Protein AF-0000000067190093 (afdb_homodimer)

Solvent-accessible surface area (backbone atoms only — not comparable to full-atom values): 26819 Å² total; per-residue (Å²): 120,71,72,62,55,58,54,50,50,58,57,49,58,62,59,60,66,61,71,67,77,84,68,79,70,71,74,59,65,67,61,61,67,69,48,49,92,67,60,73,36,57,56,54,53,49,50,44,53,52,30,37,48,54,22,49,55,50,50,50,52,51,52,51,51,52,50,52,51,52,50,50,50,46,52,51,43,52,51,49,50,52,50,51,26,52,39,39,50,52,50,50,52,49,50,52,52,43,50,50,53,48,51,53,49,25,60,72,71,71,41,76,76,36,67,61,52,49,50,47,53,52,47,54,52,51,51,48,52,48,49,15,49,49,51,8,52,46,28,38,52,53,41,50,53,52,49,45,48,43,66,68,52,47,48,54,51,52,50,53,52,49,52,55,29,55,49,36,50,43,44,60,46,47,49,41,29,75,31,46,53,53,83,38,38,68,59,50,52,49,49,48,53,53,48,48,59,55,46,55,56,48,48,56,49,48,52,52,50,50,54,50,51,52,51,51,50,50,49,52,52,50,50,51,48,53,52,45,49,53,52,50,50,49,50,44,52,50,49,55,52,51,47,52,53,49,45,59,54,43,70,66,56,127,119,73,70,62,56,60,54,52,52,59,56,51,59,65,62,58,67,62,70,68,75,82,69,78,70,69,74,59,65,69,62,61,66,69,48,49,91,66,60,74,36,56,54,54,52,50,50,43,52,51,31,36,49,55,22,48,55,50,50,50,52,52,51,52,52,53,50,50,52,51,50,50,51,44,52,50,43,52,52,49,51,52,51,51,25,52,39,38,51,51,50,49,52,50,51,51,52,43,50,50,53,48,50,53,49,24,61,71,71,71,40,77,77,35,67,61,52,49,52,46,54,52,46,52,53,50,51,50,52,48,49,16,50,50,50,8,50,45,28,37,50,51,41,51,53,51,49,46,48,44,64,68,52,46,48,53,51,52,49,53,54,48,53,55,29,56,48,36,49,42,42,60,46,46,49,43,28,76,30,45,53,52,84,39,38,69,59,50,52,49,50,50,54,52,49,48,58,54,46,56,57,48,48,56,50,50,51,51,50,51,53,51,50,53,51,52,48,49,50,51,51,50,50,50,49,52,52,45,50,54,51,50,51,48,50,43,52,50,49,56,51,51,48,52,53,49,44,58,55,42,70,66,54,131

Organism: Anopheles gambiae (NCBI:txid7165)

Sequence (508 aa):
MWQKIALLTVLAFFACQQLVWSKTVAVPEVVKKVLPRAADSELLIEFDRLFNQLHYDVDYKLRVLRMNQSLAIKNLNAQFISRFGIVITQIQEEKLRVKDAILQHALEIGNTQNPCIVEKNDEALRQATQSAADISLAAELAYADMSTASRVFFYPQVQAFQNSSTALQSTVVEKLSRSNAVTDLDITLAELAYYYEGEENKIERVLTGIEQELANFQEVVNNVRRDVWAMSDTIARNFVFNMGLLLEDALQCSMWQKIALLTVLAFFACQQLVWSKTVAVPEVVKKVLPRAADSELLIEFDRLFNQLHYDVDYKLRVLRMNQSLAIKNLNAQFISRFGIVITQIQEEKLRVKDAILQHALEIGNTQNPCIVEKNDEALRQATQSAADISLAAELAYADMSTASRVFFYPQVQAFQNSSTALQSTVVEKLSRSNAVTDLDITLAELAYYYEGEENKIERVLTGIEQELANFQEVVNNVRRDVWAMSDTIARNFVFNMGLLLEDALQCS

Radius of gyration: 35.18 Å; Cα contacts (8 Å, |Δi|>4): 461; chains: 2; bounding box: 50×124×70 Å

Structure (mmCIF, N/CA/C/O backbone):
data_AF-0000000067190093-model_v1
#
loop_
_entity.id
_entity.type
_entity.pdbx_description
1 polymer AGAP013090-PA
#
loop_
_atom_site.group_PDB
_atom_site.id
_atom_site.type_symbol
_atom_site.label_atom_id
_atom_site.label_alt_id
_atom_site.label_comp_id
_atom_site.label_asym_id
_atom_site.label_entity_id
_atom_site.label_seq_id
_atom_site.pdbx_PDB_ins_code
_atom_site.Cartn_x
_atom_site.Cartn_y
_atom_site.Cartn_z
_atom_site.occupancy
_atom_site.B_iso_or_equiv
_atom_site.auth_seq_id
_atom_site.auth_comp_id
_atom_site.auth_asym_id
_atom_site.auth_atom_id
_atom_site.pdbx_PDB_model_num
ATOM 1 N N . MET A 1 1 ? 10.75 22.688 -15.406 1 26.56 1 MET A N 1
ATOM 2 C CA . MET A 1 1 ? 11.211 22.094 -16.656 1 26.56 1 MET A CA 1
ATOM 3 C C . MET A 1 1 ? 12.102 20.891 -16.406 1 26.56 1 MET A C 1
ATOM 5 O O . MET A 1 1 ? 12.07 19.922 -17.156 1 26.56 1 MET A O 1
ATOM 9 N N . TRP A 1 2 ? 12.984 21 -15.352 1 31.44 2 TRP A N 1
ATOM 10 C CA . TRP A 1 2 ? 13.992 19.984 -15.07 1 31.44 2 TRP A CA 1
ATOM 11 C C . TRP A 1 2 ? 13.352 18.734 -14.484 1 31.44 2 TRP A C 1
ATOM 13 O O . TRP A 1 2 ? 13.953 17.656 -14.484 1 31.44 2 TRP A O 1
ATOM 23 N N . GLN A 1 3 ? 12.156 18.844 -13.836 1 34.31 3 GLN A N 1
ATOM 24 C CA . GLN A 1 3 ? 11.508 17.75 -13.133 1 34.31 3 GLN A CA 1
ATOM 25 C C . GLN A 1 3 ? 10.867 16.766 -14.117 1 34.31 3 GLN A C 1
ATOM 27 O O . GLN A 1 3 ? 10.539 15.641 -13.75 1 34.31 3 GLN A O 1
ATOM 32 N N . LYS A 1 4 ? 10.406 17.234 -15.32 1 32.81 4 LYS A N 1
ATOM 33 C CA . LYS A 1 4 ? 9.82 16.406 -16.375 1 32.81 4 LYS A CA 1
ATOM 34 C C . LYS A 1 4 ? 10.875 15.5 -17.016 1 32.81 4 LYS A C 1
ATOM 36 O O . LYS A 1 4 ? 10.586 14.367 -17.406 1 32.81 4 LYS A O 1
ATOM 41 N N . ILE A 1 5 ? 12.148 15.992 -17.125 1 33.59 5 ILE A N 1
ATOM 42 C CA . ILE A 1 5 ? 13.203 15.25 -17.828 1 33.59 5 ILE A CA 1
ATOM 43 C C . ILE A 1 5 ? 13.617 14.047 -16.984 1 33.59 5 ILE A C 1
ATOM 45 O O . ILE A 1 5 ? 13.914 12.977 -17.531 1 33.59 5 ILE A O 1
ATOM 49 N N . ALA A 1 6 ? 13.648 14.25 -15.617 1 30.86 6 ALA A N 1
ATOM 50 C CA . ALA A 1 6 ? 14.133 13.141 -14.797 1 30.86 6 ALA A CA 1
ATOM 51 C C . ALA A 1 6 ? 13.117 12 -14.766 1 30.86 6 ALA A C 1
ATOM 53 O O . ALA A 1 6 ? 13.492 10.828 -14.719 1 30.86 6 ALA A O 1
ATOM 54 N N . LEU A 1 7 ? 11.859 12.391 -14.945 1 34.81 7 LEU A N 1
ATOM 55 C CA . LEU A 1 7 ? 10.82 11.367 -14.914 1 34.81 7 LEU A CA 1
ATOM 56 C C . LEU A 1 7 ? 10.852 10.531 -16.188 1 34.81 7 LEU A C 1
ATOM 58 O O . LEU A 1 7 ? 10.703 9.305 -16.141 1 34.81 7 LEU A O 1
ATOM 62 N N . LEU A 1 8 ? 11.133 11.164 -17.328 1 33.19 8 LEU A N 1
ATOM 63 C CA . LEU A 1 8 ? 11.172 10.43 -18.578 1 33.19 8 LEU A CA 1
ATOM 64 C C . LEU A 1 8 ? 12.367 9.484 -18.625 1 33.19 8 LEU A C 1
ATOM 66 O O . LEU A 1 8 ? 12.281 8.398 -19.203 1 33.19 8 LEU A O 1
ATOM 70 N N . THR A 1 9 ? 13.422 9.82 -17.984 1 32.34 9 THR A N 1
ATOM 71 C CA . THR A 1 9 ? 14.578 8.945 -18.062 1 32.34 9 THR A CA 1
ATOM 72 C C . THR A 1 9 ? 14.336 7.652 -17.297 1 32.34 9 THR A C 1
ATOM 74 O O . THR A 1 9 ? 14.742 6.574 -17.734 1 32.34 9 THR A O 1
ATOM 77 N N . VAL A 1 10 ? 13.609 7.781 -16.203 1 32.84 10 VAL A N 1
ATOM 78 C CA . VAL A 1 10 ? 13.477 6.57 -15.406 1 32.84 10 VAL A CA 1
ATOM 79 C C . VAL A 1 10 ? 12.477 5.621 -16.062 1 32.84 10 VAL A C 1
ATOM 81 O O . VAL A 1 10 ? 12.695 4.41 -16.109 1 32.84 10 VAL A O 1
ATOM 84 N N . LEU A 1 11 ? 11.508 6.133 -16.734 1 32.78 11 LEU A N 1
ATOM 85 C CA . LEU A 1 11 ? 10.578 5.246 -17.422 1 32.78 11 LEU A CA 1
ATOM 86 C C . LEU A 1 11 ? 11.227 4.617 -18.656 1 32.78 11 LEU A C 1
ATOM 88 O O . LEU A 1 11 ? 11.016 3.438 -18.938 1 32.78 11 LEU A O 1
ATOM 92 N N . ALA A 1 12 ? 12.008 5.395 -19.391 1 32.06 12 ALA A N 1
ATOM 93 C CA . ALA A 1 12 ? 12.664 4.879 -20.594 1 32.06 12 ALA A CA 1
ATOM 94 C C . ALA A 1 12 ? 13.664 3.785 -20.234 1 32.06 12 ALA A C 1
ATOM 96 O O . ALA A 1 12 ? 13.805 2.807 -20.969 1 32.06 12 ALA A O 1
ATOM 97 N N . PHE A 1 13 ? 14.367 3.934 -19.172 1 31.52 13 PHE A N 1
ATOM 98 C CA . PHE A 1 13 ? 15.344 2.896 -18.859 1 31.52 13 PHE A CA 1
ATOM 99 C C . PHE A 1 13 ? 14.648 1.567 -18.578 1 31.52 13 PHE A C 1
ATOM 101 O O . PHE A 1 13 ? 15.195 0.503 -18.875 1 31.52 13 PHE A O 1
ATOM 108 N N . PHE A 1 14 ? 13.414 1.643 -18.125 1 28.34 14 PHE A N 1
ATOM 109 C CA . PHE A 1 14 ? 12.797 0.353 -17.844 1 28.34 14 PHE A CA 1
ATOM 110 C C . PHE A 1 14 ? 12.297 -0.301 -19.125 1 28.34 14 PHE A C 1
ATOM 112 O O . PHE A 1 14 ? 12.32 -1.526 -19.25 1 28.34 14 PHE A O 1
ATOM 119 N N . ALA A 1 15 ? 11.891 0.489 -20.188 1 27.11 15 ALA A N 1
ATOM 120 C CA . ALA A 1 15 ? 11.43 -0.14 -21.422 1 27.11 15 ALA A CA 1
ATOM 121 C C . ALA A 1 15 ? 12.586 -0.76 -22.188 1 27.11 15 ALA A C 1
ATOM 123 O O . ALA A 1 15 ? 12.438 -1.806 -22.828 1 27.11 15 ALA A O 1
ATOM 124 N N . CYS A 1 16 ? 13.711 -0.038 -22.25 1 28.73 16 CYS A N 1
ATOM 125 C CA . CYS A 1 16 ? 14.758 -0.493 -23.156 1 28.73 16 CYS A CA 1
ATOM 126 C C . CYS A 1 16 ? 15.344 -1.82 -22.688 1 28.73 16 CYS A C 1
ATOM 128 O O . CYS A 1 16 ? 16 -2.52 -23.453 1 28.73 16 CYS A O 1
ATOM 130 N N . GLN A 1 17 ? 15.492 -1.991 -21.438 1 26.77 17 GLN A N 1
ATOM 131 C CA . GLN A 1 17 ? 16.266 -3.201 -21.188 1 26.77 17 GLN A CA 1
ATOM 132 C C . GLN A 1 17 ? 15.469 -4.449 -21.547 1 26.77 17 GLN A C 1
ATOM 134 O O . GLN A 1 17 ? 15.93 -5.574 -21.328 1 26.77 17 GLN A O 1
ATOM 139 N N . GLN A 1 18 ? 14.312 -4.273 -22.047 1 26.25 18 GLN A N 1
ATOM 140 C CA . GLN A 1 18 ? 13.648 -5.512 -22.422 1 26.25 18 GLN A CA 1
ATOM 141 C C . GLN A 1 18 ? 14.289 -6.113 -23.672 1 26.25 18 GLN A C 1
ATOM 143 O O . GLN A 1 18 ? 13.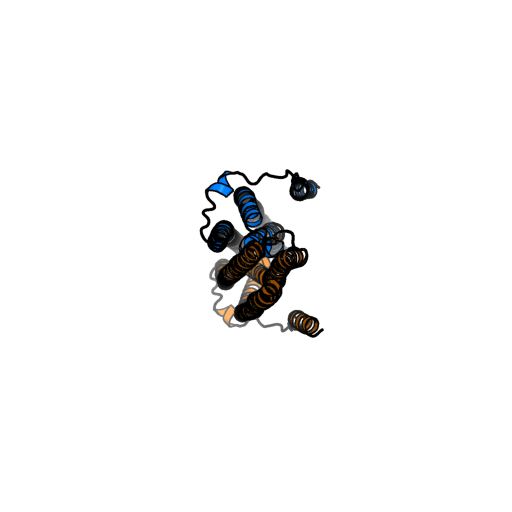742 -7.051 -24.266 1 26.25 18 GLN A O 1
ATOM 148 N N . LEU A 1 19 ? 15.281 -5.52 -24.25 1 25.11 19 LEU A N 1
ATOM 149 C CA . LEU A 1 19 ? 15.789 -6.285 -25.391 1 25.11 19 LEU A CA 1
ATOM 150 C C . LEU A 1 19 ? 16.375 -7.617 -24.938 1 25.11 19 LEU A C 1
ATOM 152 O O . LEU A 1 19 ? 17.531 -7.672 -24.484 1 25.11 19 LEU A O 1
ATOM 156 N N . VAL A 1 20 ? 15.789 -8.273 -24.078 1 26.59 20 VAL A N 1
ATOM 157 C CA . VAL A 1 20 ? 16.297 -9.602 -23.734 1 26.59 20 VAL A CA 1
ATOM 158 C C . VAL A 1 20 ? 16.516 -10.414 -25.016 1 26.59 20 VAL A C 1
ATOM 160 O O . VAL A 1 20 ? 15.609 -10.531 -25.844 1 26.59 20 VAL A O 1
ATOM 163 N N . TRP A 1 21 ? 17.797 -10.594 -25.406 1 24.92 21 TRP A N 1
ATOM 164 C CA . TRP A 1 21 ? 18.375 -11.492 -26.391 1 24.92 21 TRP A CA 1
ATOM 165 C C . TRP A 1 21 ? 17.781 -12.891 -26.281 1 24.92 21 TRP A C 1
ATOM 167 O O . TRP A 1 21 ? 17.5 -13.359 -25.172 1 24.92 21 TRP A O 1
ATOM 177 N N . SER A 1 22 ? 17.109 -13.438 -27.234 1 24.95 22 SER A N 1
ATOM 178 C CA . SER A 1 22 ? 16.656 -14.789 -27.531 1 24.95 22 SER A CA 1
ATOM 179 C C . SER A 1 22 ? 17.766 -15.805 -27.312 1 24.95 22 SER A C 1
ATOM 181 O O . SER A 1 22 ? 18.25 -16.422 -28.281 1 24.95 22 SER A O 1
ATOM 183 N N . LYS A 1 23 ? 18.906 -15.555 -26.578 1 30.86 23 LYS A N 1
ATOM 184 C CA . LYS A 1 23 ? 19.891 -16.641 -26.625 1 30.86 23 LYS A CA 1
ATOM 185 C C . LYS A 1 23 ? 19.266 -17.953 -26.172 1 30.86 23 LYS A C 1
ATOM 187 O O . LYS A 1 23 ? 18.578 -18.016 -25.156 1 30.86 23 LYS A O 1
ATOM 192 N N . THR A 1 24 ? 19.125 -18.875 -27 1 27.88 24 THR A N 1
ATOM 193 C CA . THR A 1 24 ? 18.859 -20.297 -26.828 1 27.88 24 THR A CA 1
ATOM 194 C C . THR A 1 24 ? 19.609 -20.828 -25.609 1 27.88 24 THR A C 1
ATOM 196 O O . THR A 1 24 ? 20.828 -20.953 -25.625 1 27.88 24 THR A O 1
ATOM 199 N N . VAL A 1 25 ? 19.438 -20.234 -24.547 1 31.55 25 VAL A N 1
ATOM 200 C CA . VAL A 1 25 ? 20.203 -20.719 -23.391 1 31.55 25 VAL A CA 1
ATOM 201 C C . VAL A 1 25 ? 20.062 -22.25 -23.281 1 31.55 25 VAL A C 1
ATOM 203 O O . VAL A 1 25 ? 18.953 -22.75 -23.172 1 31.55 25 VAL A O 1
ATOM 206 N N . ALA A 1 26 ? 20.984 -23 -23.859 1 32.75 26 ALA A N 1
ATOM 207 C CA . ALA A 1 26 ? 21.172 -24.438 -23.625 1 32.75 26 ALA A CA 1
ATOM 208 C C . ALA A 1 26 ? 20.938 -24.766 -22.156 1 32.75 26 ALA A C 1
ATOM 210 O O . ALA A 1 26 ? 21.281 -23.984 -21.266 1 32.75 26 ALA A O 1
ATOM 211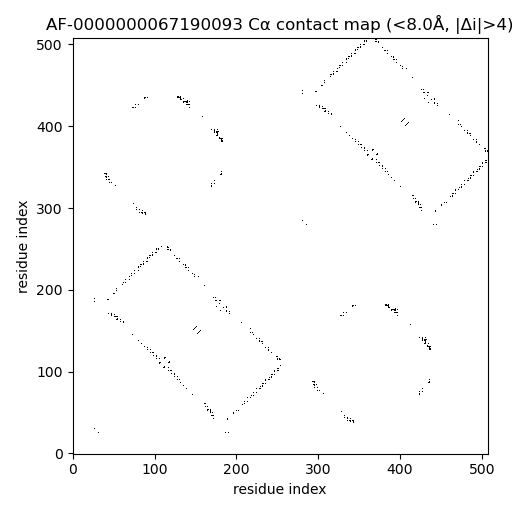 N N . VAL A 1 27 ? 20.062 -25.469 -21.812 1 34.91 27 VAL A N 1
ATOM 212 C CA . VAL A 1 27 ? 19.797 -25.984 -20.469 1 34.91 27 VAL A CA 1
ATOM 213 C C . VAL A 1 27 ? 21.109 -26.438 -19.812 1 34.91 27 VAL A C 1
ATOM 215 O O . VAL A 1 27 ? 21.812 -27.281 -20.359 1 34.91 27 VAL A O 1
ATOM 218 N N . PRO A 1 28 ? 21.75 -25.625 -19.031 1 36.59 28 PRO A N 1
ATOM 219 C CA . PRO A 1 28 ? 23.031 -26.094 -18.484 1 36.59 28 PRO A CA 1
ATOM 220 C C . PRO A 1 28 ? 22.969 -27.531 -18 1 36.59 28 PRO A C 1
ATOM 222 O O . PRO A 1 28 ? 21.906 -28.016 -17.578 1 36.59 28 PRO A O 1
ATOM 225 N N . GLU A 1 29 ? 23.875 -28.391 -18.375 1 38.47 29 GLU A N 1
ATOM 226 C CA . GLU A 1 29 ? 24.062 -29.797 -18 1 38.47 29 GLU A CA 1
ATOM 227 C C . GLU A 1 29 ? 23.812 -30.016 -16.516 1 38.47 29 GLU A C 1
ATOM 229 O O . GLU A 1 29 ? 23.297 -31.062 -16.109 1 38.47 29 GLU A O 1
ATOM 234 N N . VAL A 1 30 ? 24.203 -28.969 -15.688 1 37.19 30 VAL A N 1
ATOM 235 C CA . VAL A 1 30 ? 24.078 -29.078 -14.242 1 37.19 30 VAL A CA 1
ATOM 236 C C . VAL A 1 30 ? 22.609 -29.266 -13.875 1 37.19 30 VAL A C 1
ATOM 238 O O . VAL A 1 30 ? 22.281 -29.875 -12.844 1 37.19 30 VAL A O 1
ATOM 241 N N . VAL A 1 31 ? 21.672 -28.703 -14.508 1 39.5 31 VAL A N 1
ATOM 242 C CA . VAL A 1 31 ? 20.25 -28.953 -14.273 1 39.5 31 VAL A CA 1
ATOM 243 C C . VAL A 1 31 ? 19.906 -30.406 -14.617 1 39.5 31 VAL A C 1
ATOM 245 O O . VAL A 1 31 ? 19.094 -31.047 -13.945 1 39.5 31 VAL A O 1
ATOM 248 N N . LYS A 1 32 ? 20.531 -30.969 -15.633 1 41.25 32 LYS A N 1
ATOM 249 C CA . LYS A 1 32 ? 20.312 -32.375 -15.992 1 41.25 32 LYS A CA 1
ATOM 250 C C . LYS A 1 32 ? 20.703 -33.312 -14.844 1 41.25 32 LYS A C 1
ATOM 252 O O . LYS A 1 32 ? 20.031 -34.312 -14.602 1 41.25 32 LYS A O 1
ATOM 257 N N . LYS A 1 33 ? 21.938 -33.062 -14.305 1 39.72 33 LYS A N 1
ATOM 258 C CA . LYS A 1 33 ? 22.5 -33.969 -13.312 1 39.72 33 LYS A CA 1
ATOM 259 C C . LYS A 1 33 ? 21.75 -33.875 -11.992 1 39.72 33 LYS A C 1
ATOM 261 O O . LYS A 1 33 ? 21.734 -34.844 -11.227 1 39.72 33 LYS A O 1
ATOM 266 N N . VAL A 1 34 ? 21.5 -32.781 -11.5 1 37.62 34 VAL A N 1
ATOM 267 C CA . VAL A 1 34 ? 20.781 -32.656 -10.242 1 37.62 34 VAL A CA 1
ATOM 268 C C . VAL A 1 34 ? 19.328 -33.094 -10.438 1 37.62 34 VAL A C 1
ATOM 270 O O . VAL A 1 34 ? 18.562 -33.188 -9.477 1 37.62 34 VAL A O 1
ATOM 273 N N . LEU A 1 35 ? 18.906 -33.125 -11.602 1 37.72 35 LEU A N 1
ATOM 274 C CA . LEU A 1 35 ? 17.5 -33.531 -11.695 1 37.72 35 LEU A CA 1
ATOM 275 C C . LEU A 1 35 ? 17.328 -35 -11.344 1 37.72 35 LEU A C 1
ATOM 277 O O . LEU A 1 35 ? 17.609 -35.875 -12.172 1 37.72 35 LEU A O 1
ATOM 281 N N . PRO A 1 36 ? 17.875 -35.469 -10.234 1 38.59 36 PRO A N 1
ATOM 282 C CA . PRO A 1 36 ? 17.469 -36.844 -10.023 1 38.59 36 PRO A CA 1
ATOM 283 C C . PRO A 1 36 ? 16.047 -37.125 -10.516 1 38.59 36 PRO A C 1
ATOM 285 O O . PRO A 1 36 ? 15.227 -36.219 -10.609 1 38.59 36 PRO A O 1
ATOM 288 N N . ARG A 1 37 ? 15.875 -38.219 -11.102 1 41.53 37 ARG A N 1
ATOM 289 C CA . ARG A 1 37 ? 14.555 -38.75 -11.453 1 41.53 37 ARG A CA 1
ATOM 290 C C . ARG A 1 37 ? 13.516 -38.312 -10.422 1 41.53 37 ARG A C 1
ATOM 292 O O . ARG A 1 37 ? 12.352 -38.719 -10.5 1 41.53 37 ARG A O 1
ATOM 299 N N . ALA A 1 38 ? 13.984 -37.969 -9.141 1 44.09 38 ALA A N 1
ATOM 300 C CA . ALA A 1 38 ? 13.086 -37.625 -8.047 1 44.09 38 ALA A CA 1
ATOM 301 C C . ALA A 1 38 ? 12.148 -36.469 -8.445 1 44.09 38 ALA A C 1
ATOM 303 O O . ALA A 1 38 ? 12.5 -35.656 -9.297 1 44.09 38 ALA A O 1
ATOM 304 N N . ALA A 1 39 ? 10.672 -36.25 -7.879 1 55.53 39 ALA A N 1
ATOM 305 C CA . ALA A 1 39 ? 9.352 -35.969 -8.43 1 55.53 39 ALA A CA 1
ATOM 306 C C . ALA A 1 39 ? 9.242 -34.5 -8.82 1 55.53 39 ALA A C 1
ATOM 308 O O . ALA A 1 39 ? 9.516 -33.594 -8.016 1 55.53 39 ALA A O 1
ATOM 309 N N . ASP A 1 40 ? 9.477 -34.219 -10.164 1 63.53 40 ASP A N 1
ATOM 310 C CA . ASP A 1 40 ? 9.25 -33 -10.914 1 63.53 40 ASP A CA 1
ATOM 311 C C . ASP A 1 40 ? 8.25 -32.094 -10.188 1 63.53 40 ASP A C 1
ATOM 313 O O . ASP A 1 40 ? 8.43 -30.859 -10.156 1 63.53 40 ASP A O 1
ATOM 317 N N . SER A 1 41 ? 7.547 -32.781 -9.352 1 75.19 41 SER A N 1
ATOM 318 C CA . SER A 1 41 ? 6.551 -32 -8.602 1 75.19 41 SER A CA 1
ATOM 319 C C . SER A 1 41 ? 7.176 -31.297 -7.406 1 75.19 41 SER A C 1
ATOM 321 O O . SER A 1 41 ? 6.797 -30.172 -7.074 1 75.19 41 SER A O 1
ATOM 323 N N . GLU A 1 42 ? 8.289 -31.875 -6.855 1 83.38 42 GLU A N 1
ATOM 324 C CA . GLU A 1 42 ? 8.945 -31.297 -5.695 1 83.38 42 GLU A CA 1
ATOM 325 C C . GLU A 1 42 ? 9.742 -30.047 -6.078 1 83.38 42 GLU A C 1
ATOM 327 O O . GLU A 1 42 ? 9.844 -29.109 -5.289 1 83.38 42 GLU A O 1
ATOM 332 N N . LEU A 1 43 ? 10.234 -30.062 -7.27 1 87.69 43 LEU A N 1
ATOM 333 C CA . LEU A 1 43 ? 10.992 -28.906 -7.727 1 87.69 43 LEU A CA 1
ATOM 334 C C . LEU A 1 43 ? 10.086 -27.703 -7.953 1 87.69 43 LEU A C 1
ATOM 336 O O . LEU A 1 43 ? 10.469 -26.562 -7.684 1 87.69 43 LEU A O 1
ATOM 340 N N . LEU A 1 44 ? 8.914 -27.984 -8.461 1 91.69 44 LEU A N 1
ATOM 341 C CA . LEU A 1 44 ? 7.945 -26.906 -8.617 1 91.69 44 LEU A CA 1
ATOM 342 C C . LEU A 1 44 ? 7.633 -26.266 -7.27 1 91.69 44 LEU A C 1
ATOM 344 O O . LEU A 1 44 ? 7.559 -25.031 -7.164 1 91.69 44 LEU A O 1
ATOM 348 N N . ILE A 1 45 ? 7.555 -27.078 -6.207 1 92.25 45 ILE A N 1
ATOM 349 C CA . ILE A 1 45 ? 7.258 -26.609 -4.863 1 92.25 45 ILE A CA 1
ATOM 350 C C . ILE A 1 45 ? 8.438 -25.781 -4.336 1 92.25 45 ILE A C 1
ATOM 352 O O . ILE A 1 45 ? 8.242 -24.766 -3.682 1 92.25 45 ILE A O 1
ATOM 356 N N . GLU A 1 46 ? 9.602 -26.234 -4.625 1 92.56 46 GLU A N 1
ATOM 357 C CA . GLU A 1 46 ? 10.789 -25.516 -4.176 1 92.56 46 GLU A CA 1
ATOM 358 C C . GLU A 1 46 ? 10.891 -24.141 -4.852 1 92.56 46 GLU A C 1
ATOM 360 O O . GLU A 1 46 ? 11.234 -23.156 -4.207 1 92.56 46 GLU A O 1
ATOM 365 N N . PHE A 1 47 ? 10.625 -24.109 -6.137 1 93.81 47 PHE A N 1
ATOM 366 C CA . PHE A 1 47 ? 10.617 -22.812 -6.816 1 93.81 47 PHE A CA 1
ATOM 367 C C . PHE A 1 47 ? 9.562 -21.891 -6.223 1 93.81 47 PHE A C 1
ATOM 369 O O . PHE A 1 47 ? 9.789 -20.688 -6.074 1 93.81 47 PHE A O 1
ATOM 376 N N . ASP A 1 48 ? 8.414 -22.469 -5.902 1 94.69 48 ASP A N 1
ATOM 377 C CA . ASP A 1 48 ? 7.371 -21.688 -5.246 1 94.69 48 ASP A CA 1
ATOM 378 C C . ASP A 1 48 ? 7.883 -21.078 -3.938 1 94.69 48 ASP A C 1
ATOM 380 O O . ASP A 1 48 ? 7.645 -19.906 -3.656 1 94.69 48 ASP A O 1
ATOM 384 N N . ARG A 1 49 ? 8.539 -21.844 -3.127 1 93.81 49 ARG A N 1
ATOM 385 C CA . ARG A 1 49 ? 9.117 -21.359 -1.873 1 93.81 49 ARG A CA 1
ATOM 386 C C . ARG A 1 49 ? 10.117 -20.25 -2.119 1 93.81 49 ARG A C 1
ATOM 388 O O . ARG A 1 49 ? 10.109 -19.234 -1.416 1 93.81 49 ARG A O 1
ATOM 395 N N . LEU A 1 50 ? 10.922 -20.422 -3.123 1 93.19 50 LEU A N 1
ATOM 396 C CA . LEU A 1 50 ? 11.961 -19.438 -3.434 1 93.19 50 LEU A CA 1
ATOM 397 C C . LEU A 1 50 ? 11.352 -18.109 -3.869 1 93.19 50 LEU A C 1
ATOM 399 O O . LEU A 1 50 ? 11.758 -17.047 -3.391 1 93.19 50 LEU A O 1
ATOM 403 N N . PHE A 1 51 ? 10.383 -18.219 -4.754 1 95.12 51 PHE A N 1
ATOM 404 C CA . PHE A 1 51 ? 9.75 -17 -5.223 1 95.12 51 PHE A CA 1
ATOM 405 C C . PHE A 1 51 ? 8.969 -16.328 -4.098 1 95.12 51 PHE A C 1
ATOM 407 O O . PHE A 1 51 ? 8.906 -15.094 -4.023 1 95.12 51 PHE A O 1
ATOM 414 N N . ASN A 1 52 ? 8.375 -17.109 -3.195 1 94.75 52 ASN A N 1
ATOM 415 C CA . ASN A 1 52 ? 7.707 -16.531 -2.029 1 94.75 52 ASN A CA 1
ATOM 416 C C . ASN A 1 52 ? 8.695 -15.82 -1.109 1 94.75 52 ASN A C 1
ATOM 418 O O . ASN A 1 52 ? 8.359 -14.812 -0.493 1 94.75 52 ASN A O 1
ATOM 422 N N . GLN A 1 53 ? 9.844 -16.391 -1.041 1 92.81 53 GLN A N 1
ATOM 423 C CA . GLN A 1 53 ? 10.867 -15.742 -0.227 1 92.81 53 GLN A CA 1
ATOM 424 C C . GLN A 1 53 ? 11.25 -14.383 -0.804 1 92.81 53 GLN A C 1
ATOM 426 O O . GLN A 1 53 ? 11.414 -13.414 -0.061 1 92.81 53 GLN A O 1
ATOM 431 N N . LEU A 1 54 ? 11.391 -14.312 -2.143 1 91.12 54 LEU A N 1
ATOM 432 C CA . LEU A 1 54 ? 11.664 -13.031 -2.781 1 91.12 54 LEU A CA 1
ATOM 433 C C . LEU A 1 54 ? 10.547 -12.031 -2.498 1 91.12 54 LEU A C 1
ATOM 435 O O . LEU A 1 54 ? 10.805 -10.867 -2.197 1 91.12 54 LEU A O 1
ATOM 439 N N . HIS A 1 55 ? 9.289 -12.531 -2.566 1 92.69 55 HIS A N 1
ATOM 440 C CA . HIS A 1 55 ? 8.148 -11.688 -2.238 1 92.69 55 HIS A CA 1
ATOM 441 C C . HIS A 1 55 ? 8.234 -11.172 -0.803 1 92.69 55 HIS A C 1
ATOM 443 O O . HIS A 1 55 ? 8 -9.992 -0.546 1 92.69 55 HIS A O 1
ATOM 449 N N . TYR A 1 56 ? 8.578 -12.047 0.125 1 91.31 56 TYR A N 1
ATOM 450 C CA . TYR A 1 56 ? 8.633 -11.688 1.538 1 91.31 56 TYR A CA 1
ATOM 451 C C . TYR A 1 56 ? 9.68 -10.609 1.785 1 91.31 56 TYR A C 1
ATOM 453 O O . TYR A 1 56 ? 9.453 -9.688 2.57 1 91.31 56 TYR A O 1
ATOM 461 N N . ASP A 1 57 ? 10.742 -10.688 1.131 1 87.5 57 ASP A N 1
ATOM 462 C CA . ASP A 1 57 ? 11.805 -9.703 1.299 1 87.5 57 ASP A CA 1
ATOM 463 C C . ASP A 1 57 ? 11.359 -8.32 0.817 1 87.5 57 ASP A C 1
ATOM 465 O O . ASP A 1 57 ? 11.609 -7.316 1.485 1 87.5 57 ASP A O 1
ATOM 469 N N . VAL A 1 58 ? 10.711 -8.32 -0.345 1 87.5 58 VAL A N 1
ATOM 470 C CA . VAL A 1 58 ? 10.227 -7.059 -0.887 1 87.5 58 VAL A CA 1
ATOM 471 C C . VAL A 1 58 ? 9.109 -6.508 0.002 1 87.5 58 VAL A C 1
ATOM 473 O O . VAL A 1 58 ? 9.109 -5.32 0.343 1 87.5 58 VAL A O 1
ATOM 476 N N . ASP A 1 59 ? 8.25 -7.387 0.423 1 90.19 59 ASP A N 1
ATOM 477 C CA . ASP A 1 59 ? 7.113 -6.98 1.243 1 90.19 59 ASP A CA 1
ATOM 478 C C . ASP A 1 59 ? 7.574 -6.414 2.584 1 90.19 59 ASP A C 1
ATOM 480 O O . ASP A 1 59 ? 6.996 -5.453 3.092 1 90.19 59 ASP A O 1
ATOM 484 N N . TYR A 1 60 ? 8.539 -6.996 3.154 1 88.31 60 TYR A N 1
ATOM 485 C CA . TYR A 1 60 ? 9.094 -6.512 4.41 1 88.31 60 TYR A CA 1
ATOM 486 C C . TYR A 1 60 ? 9.641 -5.098 4.258 1 88.31 60 TYR A C 1
ATOM 488 O O . TYR A 1 60 ? 9.367 -4.227 5.082 1 88.31 60 TYR A O 1
ATOM 496 N N . LYS A 1 61 ? 10.383 -4.918 3.285 1 86.81 61 LYS A N 1
ATOM 497 C CA . LYS A 1 61 ? 10.969 -3.6 3.062 1 86.81 61 LYS A CA 1
ATOM 498 C C . LYS A 1 61 ? 9.891 -2.557 2.791 1 86.81 61 LYS A C 1
ATOM 500 O O . LYS A 1 61 ? 10.016 -1.402 3.205 1 86.81 61 LYS A O 1
ATOM 505 N N . LEU A 1 62 ? 8.852 -2.951 2.029 1 88.25 62 LEU A N 1
ATOM 506 C CA . LEU A 1 62 ? 7.746 -2.041 1.76 1 88.25 62 LEU A CA 1
ATOM 507 C C . LEU A 1 62 ? 7.023 -1.666 3.049 1 88.25 62 LEU A C 1
ATOM 509 O O . LEU A 1 62 ? 6.605 -0.52 3.221 1 88.25 62 LEU A O 1
ATOM 513 N N . ARG A 1 63 ? 6.934 -2.602 3.975 1 88.06 63 ARG A N 1
ATOM 514 C CA . ARG A 1 63 ? 6.324 -2.316 5.27 1 88.06 63 ARG A CA 1
ATOM 515 C C . ARG A 1 63 ? 7.152 -1.307 6.055 1 88.06 63 ARG A C 1
ATOM 517 O O . ARG A 1 63 ? 6.609 -0.361 6.629 1 88.06 63 ARG A O 1
ATOM 524 N N . VAL A 1 64 ? 8.406 -1.504 6.059 1 85.5 64 VAL A N 1
ATOM 525 C CA . VAL A 1 64 ? 9.312 -0.592 6.754 1 85.5 64 VAL A CA 1
ATOM 526 C C . VAL A 1 64 ? 9.227 0.797 6.125 1 85.5 64 VAL A C 1
ATOM 528 O O . VAL A 1 64 ? 9.164 1.804 6.836 1 85.5 64 VAL A O 1
ATOM 531 N N . LEU A 1 65 ? 9.18 0.824 4.805 1 85.81 65 LEU A N 1
ATOM 532 C CA . LEU A 1 65 ? 9.086 2.088 4.082 1 85.81 65 LEU A CA 1
ATOM 533 C C . LEU A 1 65 ? 7.805 2.83 4.445 1 85.81 65 LEU A C 1
ATOM 535 O O . LEU A 1 65 ? 7.832 4.035 4.703 1 85.81 65 LEU A O 1
ATOM 539 N N . ARG A 1 66 ? 6.703 2.164 4.465 1 88 66 ARG A N 1
ATOM 540 C CA . ARG A 1 66 ? 5.422 2.773 4.809 1 88 66 ARG A CA 1
ATOM 541 C C . ARG A 1 66 ? 5.422 3.279 6.246 1 88 66 ARG A C 1
ATOM 543 O O . ARG A 1 66 ? 4.898 4.359 6.531 1 88 66 ARG A O 1
ATOM 550 N N . MET A 1 67 ? 6.027 2.531 7.148 1 88.56 67 MET A N 1
ATOM 551 C CA . MET A 1 67 ? 6.0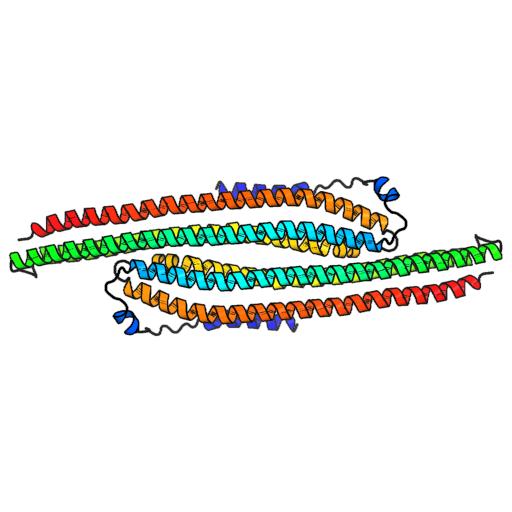94 2.924 8.555 1 88.56 67 MET A CA 1
ATOM 552 C C . MET A 1 67 ? 6.949 4.172 8.734 1 88.56 67 MET A C 1
ATOM 554 O O . MET A 1 67 ? 6.582 5.086 9.477 1 88.56 67 MET A O 1
ATOM 558 N N . ASN A 1 68 ? 8.07 4.152 8.078 1 86.69 68 ASN A N 1
ATOM 559 C CA . ASN A 1 68 ? 8.969 5.301 8.18 1 86.69 68 ASN A CA 1
ATOM 560 C C . ASN A 1 68 ? 8.328 6.566 7.613 1 86.69 68 ASN A C 1
ATOM 562 O O . ASN A 1 68 ? 8.492 7.652 8.172 1 86.69 68 ASN A O 1
ATOM 566 N N . GLN A 1 69 ? 7.668 6.414 6.508 1 87.06 69 GLN A N 1
ATOM 567 C CA . GLN A 1 69 ? 6.973 7.551 5.914 1 87.06 69 GLN A CA 1
ATOM 568 C C . GLN A 1 69 ? 5.898 8.086 6.855 1 87.06 69 GLN A C 1
ATOM 570 O O . GLN A 1 69 ? 5.77 9.305 7.027 1 87.06 69 GLN A O 1
ATOM 575 N N . SER A 1 70 ? 5.121 7.211 7.426 1 90.12 70 SER A N 1
ATOM 576 C CA . SER A 1 70 ? 4.082 7.602 8.367 1 90.12 70 SER A CA 1
ATOM 577 C C . SER A 1 70 ? 4.668 8.336 9.57 1 90.12 70 SER A C 1
ATOM 579 O O . SER A 1 70 ? 4.129 9.352 10.008 1 90.12 70 SER A O 1
ATOM 581 N N . LEU A 1 71 ? 5.738 7.812 10.047 1 90.75 71 LEU A N 1
ATOM 582 C CA . LEU A 1 71 ? 6.402 8.422 11.188 1 90.75 71 LEU A CA 1
ATOM 583 C C . LEU A 1 71 ? 6.945 9.805 10.828 1 90.75 71 LEU A C 1
ATOM 585 O O . LEU A 1 71 ? 6.867 10.734 11.633 1 90.75 71 LEU A O 1
ATOM 589 N N . ALA A 1 72 ? 7.523 9.945 9.688 1 88.94 72 ALA A N 1
ATOM 590 C CA . ALA A 1 72 ? 8.062 11.227 9.242 1 88.94 72 ALA A CA 1
ATOM 591 C C . ALA A 1 72 ? 6.965 12.281 9.148 1 88.94 72 ALA A C 1
ATOM 593 O O . ALA A 1 72 ? 7.148 13.414 9.594 1 88.94 72 ALA A O 1
ATOM 594 N N . ILE A 1 73 ? 5.844 11.922 8.57 1 90.44 73 ILE A N 1
ATOM 595 C CA . ILE A 1 73 ? 4.715 12.836 8.43 1 90.44 73 ILE A CA 1
ATOM 596 C C . ILE A 1 73 ? 4.203 13.242 9.812 1 90.44 73 ILE A C 1
ATOM 598 O O . ILE A 1 73 ? 3.98 14.422 10.078 1 90.44 73 ILE A O 1
ATOM 602 N N . LYS A 1 74 ? 4.059 12.258 10.672 1 93.5 74 LYS A N 1
ATOM 603 C CA . LYS A 1 74 ? 3.604 12.508 12.039 1 93.5 74 LYS A CA 1
ATOM 604 C C . LYS A 1 74 ? 4.516 13.508 12.75 1 93.5 74 LYS A C 1
ATOM 606 O O . LYS A 1 74 ? 4.043 14.492 13.32 1 93.5 74 LYS A O 1
ATOM 611 N N . ASN A 1 75 ? 5.758 13.203 12.68 1 92.88 75 ASN A N 1
ATOM 612 C CA . ASN A 1 75 ? 6.738 14.031 13.367 1 92.88 75 ASN A CA 1
ATOM 613 C C . ASN A 1 75 ? 6.781 15.445 12.789 1 92.88 75 ASN A C 1
ATOM 615 O O . ASN A 1 75 ? 6.852 16.422 13.539 1 92.88 75 ASN A O 1
ATOM 619 N N . LEU A 1 76 ? 6.766 15.547 11.539 1 93.44 76 LEU A N 1
ATOM 620 C CA . LEU A 1 76 ? 6.812 16.844 10.891 1 93.44 76 LEU A CA 1
ATOM 621 C C . LEU A 1 76 ? 5.574 17.672 11.234 1 93.44 76 LEU A C 1
ATOM 623 O O . LEU A 1 76 ? 5.684 18.859 11.57 1 93.44 76 LEU A O 1
ATOM 627 N N . ASN A 1 77 ? 4.438 17.047 11.148 1 94.56 77 ASN A N 1
ATOM 628 C CA . ASN A 1 77 ? 3.201 17.734 11.5 1 94.56 77 ASN A CA 1
ATOM 629 C C . ASN A 1 77 ? 3.209 18.188 12.953 1 94.56 77 ASN A C 1
ATOM 631 O O . ASN A 1 77 ? 2.775 19.297 13.266 1 94.56 77 ASN A O 1
ATOM 635 N N . ALA A 1 78 ? 3.709 17.297 13.805 1 94.44 78 ALA A N 1
ATOM 636 C CA . ALA A 1 78 ? 3.811 17.672 15.219 1 94.44 78 ALA A CA 1
ATOM 637 C C . ALA A 1 78 ? 4.676 18.906 15.398 1 94.44 78 ALA A C 1
ATOM 639 O O . ALA A 1 78 ? 4.348 19.781 16.203 1 94.44 78 ALA A O 1
ATOM 640 N N . GLN A 1 79 ? 5.734 19 14.703 1 93.31 79 GLN A N 1
ATOM 641 C CA . GLN A 1 79 ? 6.633 20.156 14.773 1 93.31 79 GLN A CA 1
ATOM 642 C C . GLN A 1 79 ? 5.957 21.422 14.258 1 93.31 79 GLN A C 1
ATOM 644 O O . GLN A 1 79 ? 6.062 22.484 14.875 1 93.31 79 GLN A O 1
ATOM 649 N N . PHE A 1 80 ? 5.246 21.344 13.188 1 94.56 80 PHE A N 1
ATOM 650 C CA . PHE A 1 80 ? 4.555 22.5 12.617 1 94.56 80 PHE A CA 1
ATOM 651 C C . PHE A 1 80 ? 3.465 23 13.555 1 94.56 80 PHE A C 1
ATOM 653 O O . PHE A 1 80 ? 3.355 24.203 13.812 1 94.56 80 PHE A O 1
ATOM 660 N N . ILE A 1 81 ? 2.721 22.047 14.031 1 94.44 81 ILE A N 1
ATOM 661 C CA . ILE A 1 81 ? 1.615 22.391 14.922 1 94.44 81 ILE A CA 1
ATOM 662 C C . ILE A 1 81 ? 2.154 23.078 16.172 1 94.44 81 ILE A C 1
ATOM 664 O O . ILE A 1 81 ? 1.613 24.094 16.609 1 94.44 81 ILE A O 1
ATOM 668 N N . SER A 1 82 ? 3.223 22.531 16.688 1 92.38 82 SER A N 1
ATOM 669 C CA . SER A 1 82 ? 3.855 23.125 17.844 1 92.38 82 SER A CA 1
ATOM 670 C C . SER A 1 82 ? 4.355 24.531 17.531 1 92.38 82 SER A C 1
ATOM 672 O O . SER A 1 82 ? 4.109 25.469 18.297 1 92.38 82 SER A O 1
ATOM 674 N N . ARG A 1 83 ? 4.984 24.719 16.453 1 93.5 83 ARG A N 1
ATOM 675 C CA . ARG A 1 83 ? 5.539 26.016 16.062 1 93.5 83 ARG A CA 1
ATOM 676 C C . ARG A 1 83 ? 4.43 27.031 15.812 1 93.5 83 ARG A C 1
ATOM 678 O O . ARG A 1 83 ? 4.504 28.172 16.266 1 93.5 83 ARG A O 1
ATOM 685 N N . PHE A 1 84 ? 3.438 26.641 15.062 1 94.06 84 PHE A N 1
ATOM 686 C CA . PHE A 1 84 ? 2.314 27.531 14.789 1 94.06 84 PHE A CA 1
ATOM 687 C C . PHE A 1 84 ? 1.604 27.922 16.078 1 94.06 84 PHE A C 1
ATOM 689 O O . PHE A 1 84 ? 1.196 29.062 16.25 1 94.06 84 PHE A O 1
ATOM 696 N N . GLY A 1 85 ? 1.498 26.891 16.984 1 91.38 85 GLY A N 1
ATOM 697 C CA . GLY A 1 85 ? 0.896 27.188 18.266 1 91.38 85 GLY A CA 1
ATOM 698 C C . GLY A 1 85 ? 1.632 28.266 19.031 1 91.38 85 GLY A C 1
ATOM 699 O O . GLY A 1 85 ? 1.008 29.172 19.594 1 91.38 85 GLY A O 1
ATOM 700 N N . ILE A 1 86 ? 2.91 28.219 19.016 1 91.5 86 ILE A N 1
ATOM 701 C CA . ILE A 1 86 ? 3.746 29.188 19.719 1 91.5 86 ILE A CA 1
ATOM 702 C C . ILE A 1 86 ? 3.582 30.562 19.062 1 91.5 86 ILE A C 1
ATOM 704 O O . ILE A 1 86 ? 3.393 31.562 19.766 1 91.5 86 ILE A O 1
ATOM 708 N N . VAL A 1 87 ? 3.609 30.609 17.781 1 93.88 87 VAL A N 1
ATOM 709 C CA . VAL A 1 87 ? 3.535 31.875 17.047 1 93.88 87 VAL A CA 1
ATOM 710 C C . VAL A 1 87 ? 2.156 32.5 17.234 1 93.88 87 VAL A C 1
ATOM 712 O O . VAL A 1 87 ? 2.039 33.719 17.453 1 93.88 87 VAL A O 1
ATOM 715 N N . ILE A 1 88 ? 1.108 31.703 17.141 1 92.94 88 ILE A N 1
ATOM 716 C CA . ILE A 1 88 ? -0.255 32.188 17.344 1 92.94 88 ILE A CA 1
ATOM 717 C C . ILE A 1 88 ? -0.388 32.781 18.734 1 92.94 88 ILE A C 1
ATOM 719 O O . ILE A 1 88 ? -0.915 33.906 18.891 1 92.94 88 ILE A O 1
ATOM 723 N N . THR A 1 89 ? 0.143 32.094 19.734 1 90.88 89 THR A N 1
ATOM 724 C CA . THR A 1 89 ? 0.074 32.594 21.109 1 90.88 89 THR A CA 1
ATOM 725 C C . THR A 1 89 ? 0.843 33.875 21.266 1 90.88 89 THR A C 1
ATOM 727 O O . THR A 1 89 ? 0.367 34.812 21.922 1 90.88 89 THR A O 1
ATOM 730 N N . GLN A 1 90 ? 2 33.969 20.641 1 92.69 90 GLN A N 1
ATOM 731 C CA . GLN A 1 90 ? 2.826 35.188 20.703 1 92.69 90 GLN A CA 1
ATOM 732 C C . GLN A 1 90 ? 2.102 36.375 20.094 1 92.69 90 GLN A C 1
ATOM 734 O O . GLN A 1 90 ? 2.133 37.469 20.656 1 92.69 90 GLN A O 1
ATOM 739 N N . ILE A 1 91 ? 1.461 36.156 19.016 1 94.12 91 ILE A N 1
ATOM 740 C CA . ILE A 1 91 ? 0.752 37.219 18.328 1 94.12 91 ILE A CA 1
ATOM 741 C C . ILE A 1 91 ? -0.451 37.688 19.156 1 94.12 91 ILE A C 1
ATOM 743 O O . ILE A 1 91 ? -0.7 38.875 19.312 1 94.12 91 ILE A O 1
ATOM 747 N N . GLN A 1 92 ? -1.171 36.75 19.734 1 91.75 92 GLN A N 1
ATOM 748 C CA . GLN A 1 92 ? -2.332 37.094 20.562 1 91.75 92 GLN A CA 1
ATOM 749 C C . GLN A 1 92 ? -1.924 37.875 21.797 1 91.75 92 GLN A C 1
ATOM 751 O O . GLN A 1 92 ? -2.57 38.875 22.141 1 91.75 92 GLN A O 1
ATOM 756 N N . GLU A 1 93 ? -0.877 37.438 22.406 1 92.19 93 GLU A N 1
ATOM 757 C CA . GLU A 1 93 ? -0.402 38.094 23.609 1 92.19 93 GLU A CA 1
ATOM 758 C C . GLU A 1 93 ? 0.076 39.531 23.297 1 92.19 93 GLU A C 1
ATOM 760 O O . GLU A 1 93 ? -0.239 40.469 24.031 1 92.19 93 GLU A O 1
ATOM 765 N N . GLU A 1 94 ? 0.789 39.656 22.203 1 95.19 94 GLU A N 1
ATOM 766 C CA . GLU A 1 94 ? 1.295 40.969 21.812 1 95.19 94 GLU A CA 1
ATOM 767 C C . GLU A 1 94 ? 0.159 41.875 21.406 1 95.19 94 GLU A C 1
ATOM 769 O O . GLU A 1 94 ? 0.178 43.094 21.719 1 95.19 94 GLU A O 1
ATOM 774 N N . LYS A 1 95 ? -0.775 41.406 20.688 1 94.31 95 LYS A N 1
ATOM 775 C CA . LYS A 1 95 ? -1.949 42.188 20.312 1 94.31 95 LYS A CA 1
ATOM 776 C C . LYS A 1 95 ? -2.678 42.719 21.547 1 94.31 95 LYS A C 1
ATOM 778 O O . LYS A 1 95 ? -3.02 43.875 21.609 1 94.31 95 LYS A O 1
ATOM 783 N N . LEU A 1 96 ? -2.883 41.812 22.516 1 93.12 96 LEU A N 1
ATOM 784 C CA . LEU A 1 96 ? -3.586 42.188 23.734 1 93.12 96 LEU A CA 1
ATOM 785 C C . LEU A 1 96 ? -2.785 43.219 24.516 1 93.12 96 LEU A C 1
ATOM 787 O O . LEU A 1 96 ? -3.352 44.188 25.047 1 93.12 96 LEU A O 1
ATOM 791 N N . ARG A 1 97 ? -1.532 43.031 24.547 1 95.56 97 ARG A N 1
ATOM 792 C CA . ARG A 1 97 ? -0.67 43.969 25.266 1 95.56 97 ARG A CA 1
ATOM 793 C C . ARG A 1 97 ? -0.762 45.344 24.656 1 95.56 97 ARG A C 1
ATOM 795 O O . ARG A 1 97 ? -0.936 46.344 25.391 1 95.56 97 ARG A O 1
ATOM 802 N N . VAL A 1 98 ? -0.696 45.438 23.422 1 96 98 VAL A N 1
ATOM 803 C CA . VAL A 1 98 ? -0.703 46.719 22.719 1 96 98 VAL A CA 1
ATOM 804 C C . VAL A 1 98 ? -2.086 47.344 22.828 1 96 98 VAL A C 1
ATOM 806 O O . VAL A 1 98 ? -2.203 48.562 23.062 1 96 98 VAL A O 1
ATOM 809 N N . LYS A 1 99 ? -3.1 46.562 22.703 1 94.25 99 LYS A N 1
ATOM 810 C CA . LYS A 1 99 ? -4.461 47.094 22.812 1 94.25 99 LYS A CA 1
ATOM 811 C C . LYS A 1 99 ? -4.715 47.656 24.203 1 94.25 99 LYS A C 1
ATOM 813 O O . LYS A 1 99 ? -5.34 48.719 24.344 1 94.25 99 LYS A O 1
ATOM 818 N N . ASP A 1 100 ? -4.23 46.969 25.219 1 94.25 100 ASP A N 1
ATOM 819 C CA . ASP A 1 100 ? -4.383 47.438 26.594 1 94.25 100 ASP A CA 1
ATOM 820 C C . ASP A 1 100 ? -3.629 48.75 26.828 1 94.25 100 ASP A C 1
ATOM 822 O O . ASP A 1 100 ? -4.129 49.656 27.5 1 94.25 100 ASP A O 1
ATOM 826 N N . ALA A 1 101 ? -2.488 48.812 26.25 1 95.62 101 ALA A N 1
ATOM 827 C CA . ALA A 1 101 ? -1.68 50.031 26.391 1 95.62 101 ALA A CA 1
ATOM 828 C C . ALA A 1 101 ? -2.348 51.219 25.703 1 95.62 101 ALA A C 1
ATOM 830 O O . ALA A 1 101 ? -2.312 52.344 26.203 1 95.62 101 ALA A O 1
ATOM 831 N N . ILE A 1 102 ? -2.982 50.938 24.594 1 94.56 102 ILE A N 1
ATOM 832 C CA . ILE A 1 102 ? -3.684 51.969 23.859 1 94.56 102 ILE A CA 1
ATOM 833 C C . ILE A 1 102 ? -4.906 52.438 24.641 1 94.56 102 ILE A C 1
ATOM 835 O O . ILE A 1 102 ? -5.184 53.625 24.734 1 94.56 102 ILE A O 1
ATOM 839 N N . LEU A 1 103 ? -5.602 51.5 25.203 1 93.69 103 LEU A N 1
ATOM 840 C CA . LEU A 1 103 ? -6.773 51.812 26.016 1 93.69 103 LEU A CA 1
ATOM 841 C C . LEU A 1 103 ? -6.383 52.656 27.234 1 93.69 103 LEU A C 1
ATOM 843 O O . LEU A 1 103 ? -7.082 53.594 27.594 1 93.69 103 LEU A O 1
ATOM 847 N N . GLN A 1 104 ? -5.262 52.25 27.844 1 94.88 104 GLN A N 1
ATOM 848 C CA . GLN A 1 104 ? -4.789 53 29.016 1 94.88 104 GLN A CA 1
ATOM 849 C C . GLN A 1 104 ? -4.438 54.438 28.656 1 94.88 104 GLN A C 1
ATOM 851 O O . GLN A 1 104 ? -4.738 55.375 29.406 1 94.88 104 GLN A O 1
ATOM 856 N N . HIS A 1 105 ? -3.855 54.594 27.484 1 95.19 105 HIS A N 1
ATOM 857 C CA . HIS A 1 105 ? -3.531 55.938 27.016 1 95.19 105 HIS A CA 1
ATOM 858 C C . HIS A 1 105 ? -4.797 56.75 26.734 1 95.19 105 HIS A C 1
ATOM 860 O O . HIS A 1 105 ? -4.863 57.938 27.078 1 95.19 105 HIS A O 1
ATOM 866 N N . ALA A 1 106 ? -5.762 56.094 26.188 1 93.75 106 ALA A N 1
ATOM 867 C CA . ALA A 1 106 ? -7.035 56.75 25.906 1 93.75 106 ALA A CA 1
ATOM 868 C C . ALA A 1 106 ? -7.699 57.219 27.203 1 93.75 106 ALA A C 1
ATOM 870 O O . ALA A 1 106 ? -8.297 58.312 27.234 1 93.75 106 ALA A O 1
ATOM 871 N N . LEU A 1 107 ? -7.594 56.5 28.234 1 94 107 LEU A N 1
ATOM 872 C CA . LEU A 1 107 ? -8.172 56.844 29.531 1 94 107 LEU A CA 1
ATOM 873 C C . LEU A 1 107 ? -7.414 58 30.172 1 94 107 LEU A C 1
ATOM 875 O O . LEU A 1 107 ? -8.016 58.844 30.812 1 94 107 LEU A O 1
ATOM 879 N N . GLU A 1 108 ? -6.145 58 29.844 1 93.12 108 GLU A N 1
ATOM 880 C CA . GLU A 1 108 ? -5.305 59.062 30.422 1 93.12 108 GLU A CA 1
ATOM 881 C C . GLU A 1 108 ? -5.605 60.406 29.766 1 93.12 108 GLU A C 1
ATOM 883 O O . GLU A 1 108 ? -5.598 61.438 30.438 1 93.12 108 GLU A O 1
ATOM 888 N N . ILE A 1 109 ? -5.945 60.312 28.469 1 92.88 109 ILE A N 1
ATOM 889 C CA . ILE A 1 109 ? -6.246 61.562 27.766 1 92.88 109 ILE A CA 1
ATOM 890 C C . ILE A 1 109 ? -7.73 61.906 27.922 1 92.88 109 ILE A C 1
ATOM 892 O O . ILE A 1 109 ? -8.172 63 27.562 1 92.88 109 ILE A O 1
ATOM 896 N N . GLY A 1 110 ? -8.617 61.062 28.484 1 89.75 110 GLY A N 1
ATOM 897 C CA . GLY A 1 110 ? -10.023 61.281 28.781 1 89.75 110 GLY A CA 1
ATOM 89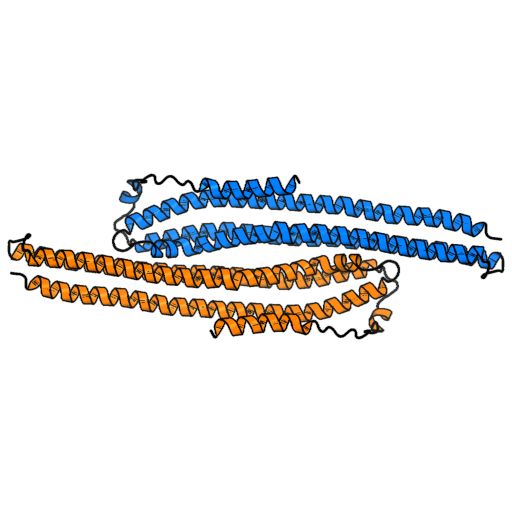8 C C . GLY A 1 110 ? -10.914 61.219 27.562 1 89.75 110 GLY A C 1
ATOM 899 O O . GLY A 1 110 ? -12.023 61.75 27.562 1 89.75 110 GLY A O 1
ATOM 900 N N . ASN A 1 111 ? -10.422 60.75 26.375 1 89.06 111 ASN A N 1
ATOM 901 C CA . ASN A 1 111 ? -11.188 60.656 25.141 1 89.06 111 ASN A CA 1
ATOM 902 C C . ASN A 1 111 ? -11.016 59.281 24.484 1 89.06 111 ASN A C 1
ATOM 904 O O . ASN A 1 111 ? -10.234 59.156 23.547 1 89.06 111 ASN A O 1
ATOM 908 N N . THR A 1 112 ? -11.828 58.406 24.812 1 84.38 112 THR A N 1
ATOM 909 C CA . THR A 1 112 ? -11.742 57.031 24.312 1 84.38 112 THR A CA 1
ATOM 910 C C . THR A 1 112 ? -12.242 56.938 22.875 1 84.38 112 THR A C 1
ATOM 912 O O . THR A 1 112 ? -12.008 55.938 22.188 1 84.38 112 THR A O 1
ATOM 915 N N . GLN A 1 113 ? -12.883 58.156 22.484 1 88.38 113 GLN A N 1
ATOM 916 C CA . GLN A 1 113 ? -13.414 58.156 21.125 1 88.38 113 GLN A CA 1
ATOM 917 C C . GLN A 1 113 ? -12.578 59.062 20.219 1 88.38 113 GLN A C 1
ATOM 919 O O . GLN A 1 113 ? -13.008 59.406 19.125 1 88.38 113 GLN A O 1
ATOM 924 N N . ASN A 1 114 ? -11.352 59.375 20.719 1 91.38 114 ASN A N 1
ATOM 925 C CA . ASN A 1 114 ? -10.406 60.125 19.906 1 91.38 114 ASN A CA 1
ATOM 926 C C . ASN A 1 114 ? -10.133 59.406 18.578 1 91.38 114 ASN A C 1
ATOM 928 O O . ASN A 1 114 ? -9.766 58.25 18.547 1 91.38 114 ASN A O 1
ATOM 932 N N . PRO A 1 115 ? -10.367 60.062 17.453 1 94.56 115 PRO A N 1
ATOM 933 C CA . PRO A 1 115 ? -10.203 59.406 16.156 1 94.56 115 PRO A CA 1
ATOM 934 C C . PRO A 1 115 ? -8.82 58.812 15.961 1 94.56 115 PRO A C 1
ATOM 936 O O . PRO A 1 115 ? -8.68 57.75 15.328 1 94.56 115 PRO A O 1
ATOM 939 N N . CYS A 1 116 ? -7.805 59.438 16.531 1 96 116 CYS A N 1
ATOM 940 C CA . CYS A 1 116 ? -6.441 58.906 16.453 1 96 116 CYS A CA 1
ATOM 941 C C . CYS A 1 116 ? -6.32 57.594 17.172 1 96 116 CYS A C 1
ATOM 943 O O . CYS A 1 116 ? -5.75 56.625 16.641 1 96 116 CYS A O 1
ATOM 945 N N . ILE A 1 117 ? -6.883 57.438 18.375 1 94.06 117 ILE A N 1
ATOM 946 C CA . ILE A 1 117 ? -6.828 56.219 19.188 1 94.06 117 ILE A CA 1
ATOM 947 C C . ILE A 1 117 ? -7.625 55.094 18.516 1 94.06 117 ILE A C 1
ATOM 949 O O . ILE A 1 117 ? -7.172 53.969 18.453 1 94.06 117 ILE A O 1
ATOM 953 N N . VAL A 1 118 ? -8.773 55.5 17.969 1 94.12 118 VAL A N 1
ATOM 954 C CA . VAL A 1 118 ? -9.633 54.531 17.312 1 94.12 118 VAL A CA 1
ATOM 955 C C . VAL A 1 118 ? -8.922 53.969 16.078 1 94.12 118 VAL A C 1
ATOM 957 O O . VAL A 1 118 ? -8.961 52.75 15.828 1 94.12 118 VAL A O 1
ATOM 960 N N . GLU A 1 119 ? -8.297 54.781 15.336 1 95.69 119 GLU A N 1
ATOM 961 C CA . GLU A 1 119 ? -7.57 54.344 14.148 1 95.69 119 GLU A CA 1
ATOM 962 C C . GLU A 1 119 ? -6.438 53.375 14.508 1 95.69 119 GLU A C 1
ATOM 964 O O . GLU A 1 119 ? -6.219 52.406 13.82 1 95.69 119 GLU A O 1
ATOM 969 N N . LYS A 1 120 ? -5.715 53.656 15.586 1 95.25 120 LYS A N 1
ATOM 970 C CA . LYS A 1 120 ? -4.605 52.781 16 1 95.25 120 LYS A CA 1
ATOM 971 C C . LYS A 1 120 ? -5.113 51.438 16.5 1 95.25 120 LYS A C 1
ATOM 973 O O . LYS A 1 120 ? -4.477 50.406 16.281 1 95.25 120 LYS A O 1
ATOM 978 N N . ASN A 1 121 ? -6.203 51.469 17.172 1 93.12 121 ASN A N 1
ATOM 979 C CA . ASN A 1 121 ? -6.812 50.219 17.609 1 93.12 121 ASN A CA 1
ATOM 980 C C . ASN A 1 121 ? -7.254 49.375 16.438 1 93.12 121 ASN A C 1
ATOM 982 O O . ASN A 1 121 ? -7.082 48.156 16.453 1 93.12 121 ASN A O 1
ATOM 986 N N . ASP A 1 122 ? -7.824 50 15.453 1 94.19 122 ASP A N 1
ATOM 987 C CA . ASP A 1 122 ? -8.242 49.281 14.25 1 94.19 122 ASP A CA 1
ATOM 988 C C . ASP A 1 122 ? -7.035 48.719 13.5 1 94.19 122 ASP A C 1
ATOM 990 O O . ASP A 1 122 ? -7.105 47.625 12.93 1 94.19 122 ASP A O 1
ATOM 994 N N . GLU A 1 123 ? -6.02 49.469 13.508 1 95.38 123 GLU A N 1
ATOM 995 C CA . GLU A 1 123 ? -4.801 49 12.844 1 95.38 123 GLU A CA 1
ATOM 996 C C . GLU A 1 123 ? -4.207 47.781 13.547 1 95.38 123 GLU A C 1
ATOM 998 O O . GLU A 1 123 ? -3.684 46.875 12.891 1 95.38 123 GLU A O 1
ATOM 1003 N N . ALA A 1 124 ? -4.227 47.75 14.844 1 94.31 124 ALA A N 1
ATOM 1004 C CA . ALA A 1 124 ? -3.756 46.594 15.594 1 94.31 124 ALA A CA 1
ATOM 1005 C C . ALA A 1 124 ? -4.527 45.344 15.203 1 94.31 124 ALA A C 1
ATOM 1007 O O . ALA A 1 124 ? -3.936 44.281 15.031 1 94.31 124 ALA A O 1
ATOM 1008 N N . LEU A 1 125 ? -5.809 45.5 15 1 92.44 125 LEU A N 1
ATOM 1009 C CA . LEU A 1 125 ? -6.652 44.375 14.609 1 92.44 125 LEU A CA 1
ATOM 1010 C C . LEU A 1 125 ? -6.355 43.938 13.18 1 92.44 125 LEU A C 1
ATOM 1012 O O . LEU A 1 125 ? -6.352 42.75 12.875 1 92.44 125 LEU A O 1
ATOM 1016 N N . ARG A 1 126 ? -6.152 44.906 12.344 1 95.31 126 ARG A N 1
ATOM 1017 C CA . ARG A 1 126 ? -5.84 44.594 10.945 1 95.31 126 ARG A CA 1
ATOM 1018 C C . ARG A 1 126 ? -4.52 43.844 10.836 1 95.31 126 ARG A C 1
ATOM 1020 O O . ARG A 1 126 ? -4.402 42.875 10.055 1 95.31 126 ARG A O 1
ATOM 1027 N N . GLN A 1 127 ? -3.541 44.25 11.656 1 95.25 127 GLN A N 1
ATOM 1028 C CA . GLN A 1 127 ? -2.24 43.594 11.625 1 95.25 127 GLN A CA 1
ATOM 1029 C C . GLN A 1 127 ? -2.336 42.188 12.164 1 95.25 127 GLN A C 1
ATOM 1031 O O . GLN A 1 127 ? -1.681 41.281 11.648 1 95.25 127 GLN A O 1
ATOM 1036 N N . ALA A 1 128 ? -3.088 42 13.148 1 93.19 128 ALA A N 1
ATOM 1037 C CA . ALA A 1 128 ? -3.289 40.656 13.688 1 93.19 128 ALA A CA 1
ATOM 1038 C C . ALA A 1 128 ? -3.967 39.75 12.656 1 93.19 128 ALA A C 1
ATOM 1040 O O . ALA A 1 128 ? -3.609 38.594 12.516 1 93.19 128 ALA A O 1
ATOM 1041 N N . THR A 1 129 ? -4.949 40.312 11.945 1 92.75 129 THR A N 1
ATOM 1042 C CA . THR A 1 129 ? -5.652 39.562 10.914 1 92.75 129 THR A CA 1
ATOM 1043 C C . THR A 1 129 ? -4.707 39.188 9.773 1 92.75 129 THR A C 1
ATOM 1045 O O . THR A 1 129 ? -4.773 38.062 9.242 1 92.75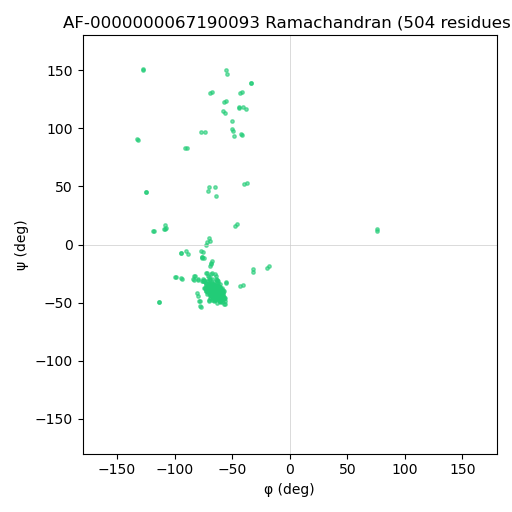 129 THR A O 1
ATOM 1048 N N . GLN A 1 130 ? -3.857 40.125 9.477 1 94.94 130 GLN A N 1
ATOM 1049 C CA . GLN A 1 130 ? -2.879 39.844 8.43 1 94.94 130 GLN A CA 1
ATOM 1050 C C . GLN A 1 130 ? -1.9 38.781 8.875 1 94.94 130 GLN A C 1
ATOM 1052 O O . GLN A 1 130 ? -1.539 37.906 8.078 1 94.94 130 GLN A O 1
ATOM 1057 N N . SER A 1 131 ? -1.419 38.844 10.07 1 94.81 131 SER A N 1
ATOM 1058 C CA . SER A 1 131 ? -0.521 37.812 10.586 1 94.81 131 SER A CA 1
ATOM 1059 C C . SER A 1 131 ? -1.19 36.438 10.578 1 94.81 131 SER A C 1
ATOM 1061 O O . SER A 1 131 ? -0.541 35.438 10.312 1 94.81 131 SER A O 1
ATOM 1063 N N . ALA A 1 132 ? -2.449 36.375 10.922 1 93.44 132 ALA A N 1
ATOM 1064 C CA . ALA A 1 132 ? -3.203 35.125 10.859 1 93.44 132 ALA A CA 1
ATOM 1065 C C . ALA A 1 132 ? -3.232 34.562 9.438 1 93.44 132 ALA A C 1
ATOM 1067 O O . ALA A 1 132 ? -3.088 33.375 9.227 1 93.44 132 ALA A O 1
ATOM 1068 N N . ALA A 1 133 ? -3.465 35.438 8.461 1 95.25 133 ALA A N 1
ATOM 1069 C CA . ALA A 1 133 ? -3.471 35.031 7.059 1 95.25 133 ALA A CA 1
ATOM 1070 C C . ALA A 1 133 ? -2.109 34.5 6.641 1 95.25 133 ALA A C 1
ATOM 1072 O O . ALA A 1 133 ? -2.027 33.531 5.863 1 95.25 133 ALA A O 1
ATOM 1073 N N . ASP A 1 134 ? -1.076 35.125 7.141 1 95.88 134 ASP A N 1
ATOM 1074 C CA . ASP A 1 134 ? 0.272 34.656 6.824 1 95.88 134 ASP A CA 1
ATOM 1075 C C . ASP A 1 134 ? 0.531 33.281 7.41 1 95.88 134 ASP A C 1
ATOM 1077 O O . ASP A 1 134 ? 1.188 32.438 6.781 1 95.88 134 ASP A O 1
ATOM 1081 N N . ILE A 1 135 ? 0.127 33.062 8.602 1 94.75 135 ILE A N 1
ATOM 1082 C CA . ILE A 1 135 ? 0.257 31.75 9.219 1 94.75 135 ILE A CA 1
ATOM 1083 C C . ILE A 1 135 ? -0.513 30.719 8.398 1 94.75 135 ILE A C 1
ATOM 1085 O O . ILE A 1 135 ? -0.021 29.609 8.164 1 94.75 135 ILE A O 1
ATOM 1089 N N . SER A 1 136 ? -1.724 31.062 7.9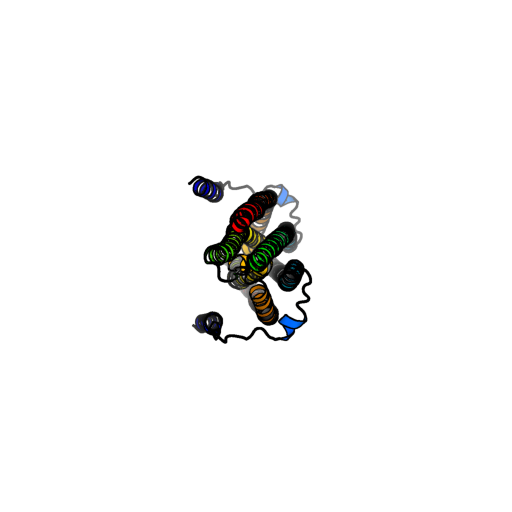73 1 95.56 136 SER A N 1
ATOM 1090 C CA . SER A 1 136 ? -2.529 30.172 7.137 1 95.56 136 SER A CA 1
ATOM 1091 C C . SER A 1 136 ? -1.803 29.812 5.844 1 95.56 136 SER A C 1
ATOM 1093 O O . SER A 1 136 ? -1.831 28.672 5.406 1 95.56 136 SER A O 1
ATOM 1095 N N . LEU A 1 137 ? -1.184 30.797 5.285 1 95.88 137 LEU A N 1
ATOM 1096 C CA . LEU A 1 137 ? -0.432 30.547 4.059 1 95.88 137 LEU A CA 1
ATOM 1097 C C . LEU A 1 137 ? 0.74 29.609 4.32 1 95.88 137 LEU A C 1
ATOM 1099 O O . LEU A 1 137 ? 1.017 28.719 3.514 1 95.88 137 LEU A O 1
ATOM 1103 N N . ALA A 1 138 ? 1.443 29.844 5.395 1 95.81 138 ALA A N 1
ATOM 1104 C CA . ALA A 1 138 ? 2.549 28.953 5.754 1 95.81 138 ALA A CA 1
ATOM 1105 C C . ALA A 1 138 ? 2.062 27.531 5.965 1 95.81 138 ALA A C 1
ATOM 1107 O O . ALA A 1 138 ? 2.707 26.562 5.523 1 95.81 138 ALA A O 1
ATOM 1108 N N . ALA A 1 139 ? 0.995 27.359 6.641 1 95.81 139 ALA A N 1
ATOM 1109 C CA . ALA A 1 139 ? 0.412 26.047 6.887 1 95.81 139 ALA A CA 1
ATOM 1110 C C . ALA A 1 139 ? -0.032 25.391 5.582 1 95.81 139 ALA A C 1
ATOM 1112 O O . ALA A 1 139 ? 0.092 24.172 5.414 1 95.81 139 ALA A O 1
ATOM 1113 N N . GLU A 1 140 ? -0.585 26.172 4.656 1 95.5 140 GLU A N 1
ATOM 1114 C CA . GLU A 1 140 ? -0.999 25.656 3.354 1 95.5 140 GLU A CA 1
ATOM 1115 C C . GLU A 1 140 ? 0.192 25.109 2.572 1 95.5 140 GLU A C 1
ATOM 1117 O O . GLU A 1 140 ? 0.097 24.047 1.945 1 95.5 140 GLU A O 1
ATOM 1122 N N . LEU A 1 141 ? 1.22 25.859 2.621 1 94.38 141 LEU A N 1
ATOM 1123 C CA . LEU A 1 141 ? 2.424 25.422 1.923 1 94.38 141 LEU A CA 1
ATOM 1124 C C . LEU A 1 141 ? 2.971 24.141 2.533 1 94.38 141 LEU A C 1
ATOM 1126 O O . LEU A 1 141 ? 3.379 23.234 1.811 1 94.38 141 LEU A O 1
ATOM 1130 N N . ALA A 1 142 ? 3.018 24.078 3.857 1 93.19 142 ALA A N 1
ATOM 1131 C CA . ALA A 1 142 ? 3.463 22.875 4.551 1 93.19 142 ALA A CA 1
ATOM 1132 C C . ALA A 1 142 ? 2.613 21.672 4.152 1 93.19 142 ALA A C 1
ATOM 1134 O O . ALA A 1 142 ? 3.148 20.609 3.803 1 93.19 142 ALA A O 1
ATOM 1135 N N . TYR A 1 143 ? 1.338 21.859 4.133 1 92.56 143 TYR A N 1
ATOM 1136 C CA . TYR A 1 143 ? 0.405 20.797 3.789 1 92.56 143 TYR A CA 1
ATOM 1137 C C . TYR A 1 143 ? 0.564 20.375 2.33 1 92.56 143 TYR A C 1
ATOM 1139 O O . TYR A 1 143 ? 0.599 19.188 2.016 1 92.56 143 TYR A O 1
ATOM 1147 N N . ALA A 1 144 ? 0.586 21.359 1.477 1 91.94 144 ALA A N 1
ATOM 1148 C CA . ALA A 1 144 ? 0.667 21.078 0.043 1 91.94 144 ALA A CA 1
ATOM 1149 C C . ALA A 1 144 ? 1.936 20.312 -0.298 1 91.94 144 ALA A C 1
ATOM 1151 O O . ALA A 1 144 ? 1.891 19.328 -1.053 1 91.94 144 ALA A O 1
ATOM 1152 N N . ASP A 1 145 ? 3.035 20.672 0.256 1 88.44 145 ASP A N 1
ATOM 1153 C CA . ASP A 1 145 ? 4.309 20.016 -0.031 1 88.44 145 ASP A CA 1
ATOM 1154 C C . ASP A 1 145 ? 4.309 18.578 0.469 1 88.44 145 ASP A C 1
ATOM 1156 O O . ASP A 1 145 ? 4.727 17.656 -0.247 1 88.44 145 ASP A O 1
ATOM 1160 N N . MET A 1 146 ? 3.809 18.375 1.645 1 87.06 146 MET A N 1
ATOM 1161 C CA . MET A 1 146 ? 3.783 17.047 2.221 1 87.06 146 MET A CA 1
ATOM 1162 C C . MET A 1 146 ? 2.793 16.141 1.48 1 87.06 146 MET A C 1
ATOM 1164 O O . MET A 1 146 ? 3.062 14.969 1.257 1 87.06 146 MET A O 1
ATOM 1168 N N . SER A 1 147 ? 1.662 16.703 1.149 1 88.12 147 SER A N 1
ATOM 1169 C CA . SER A 1 147 ? 0.66 15.953 0.408 1 88.12 147 SER A CA 1
ATOM 1170 C C . SER A 1 147 ? 1.178 15.547 -0.969 1 88.12 147 SER A C 1
ATOM 1172 O O . SER A 1 147 ? 0.975 14.414 -1.406 1 88.12 147 SER A O 1
ATOM 1174 N N . THR A 1 148 ? 1.859 16.484 -1.572 1 87.19 148 THR A N 1
ATOM 1175 C CA . THR A 1 148 ? 2.428 16.203 -2.885 1 87.19 148 THR A CA 1
ATOM 1176 C C . THR A 1 148 ? 3.502 15.117 -2.787 1 87.19 148 THR A C 1
ATOM 1178 O O . THR A 1 148 ? 3.518 14.172 -3.582 1 87.19 148 THR A O 1
ATOM 1181 N N . ALA A 1 149 ? 4.344 15.227 -1.829 1 84.88 149 ALA A N 1
ATOM 1182 C CA . ALA A 1 149 ? 5.406 14.242 -1.642 1 84.88 149 ALA A CA 1
ATOM 1183 C C . ALA A 1 149 ? 4.824 12.852 -1.388 1 84.88 149 ALA A C 1
ATOM 1185 O O . ALA A 1 149 ? 5.32 11.859 -1.92 1 84.88 149 ALA A O 1
ATOM 1186 N N . SER A 1 150 ? 3.781 12.742 -0.655 1 85.38 150 SER A N 1
ATOM 1187 C CA . SER A 1 150 ? 3.199 11.453 -0.285 1 85.38 150 SER A CA 1
ATOM 1188 C C . SER A 1 150 ? 2.381 10.867 -1.431 1 85.38 150 SER A C 1
ATOM 1190 O O . SER A 1 150 ? 2.6 9.719 -1.831 1 85.38 150 SER A O 1
ATOM 1192 N N . ARG A 1 151 ? 1.492 11.672 -2.033 1 83.12 151 ARG A N 1
ATOM 1193 C CA . ARG A 1 151 ? 0.497 11.156 -2.969 1 83.12 151 ARG A CA 1
ATOM 1194 C C . ARG A 1 151 ? 1.084 11.008 -4.367 1 83.12 151 ARG A C 1
ATOM 1196 O O . ARG A 1 151 ? 0.674 10.133 -5.133 1 83.12 151 ARG A O 1
ATOM 1203 N N . VAL A 1 152 ? 2.002 11.844 -4.676 1 80.44 152 VAL A N 1
ATOM 1204 C CA . VAL A 1 152 ? 2.479 11.875 -6.055 1 80.44 152 VAL A CA 1
ATOM 1205 C C . VAL A 1 152 ? 3.777 11.078 -6.172 1 80.44 152 VAL A C 1
ATOM 1207 O O . VAL A 1 152 ? 4.031 10.438 -7.191 1 80.44 152 VAL A O 1
ATOM 1210 N N . PHE A 1 153 ? 4.477 11.031 -5.121 1 78.81 153 PHE A N 1
ATOM 1211 C CA . PHE A 1 153 ? 5.793 10.422 -5.273 1 78.81 153 PHE A CA 1
ATOM 1212 C C . PHE A 1 153 ? 5.879 9.117 -4.5 1 78.81 153 PHE A C 1
ATOM 1214 O O . PHE A 1 153 ? 6.184 8.07 -5.074 1 78.81 153 PHE A O 1
ATOM 1221 N N . PHE A 1 154 ? 5.496 9.109 -3.291 1 84.12 154 PHE A N 1
ATOM 1222 C CA . PHE A 1 154 ? 5.781 7.98 -2.412 1 84.12 154 PHE A CA 1
ATOM 1223 C C . PHE A 1 154 ? 4.836 6.824 -2.699 1 84.12 154 PHE A C 1
ATOM 1225 O O . PHE A 1 154 ? 5.277 5.719 -3.023 1 84.12 154 PHE A O 1
ATOM 1232 N N . TYR A 1 155 ? 3.523 6.996 -2.707 1 84 155 TYR A N 1
ATOM 1233 C CA . TYR A 1 155 ? 2.57 5.895 -2.711 1 84 155 TYR A CA 1
ATOM 1234 C C . TYR A 1 155 ? 2.506 5.23 -4.082 1 84 155 TYR A C 1
ATOM 1236 O O . TYR A 1 155 ? 2.41 4.008 -4.184 1 84 155 TYR A O 1
ATOM 1244 N N . PRO A 1 156 ? 2.594 6.023 -5.113 1 83.19 156 PRO A N 1
ATOM 1245 C CA . PRO A 1 156 ? 2.611 5.344 -6.414 1 83.19 156 PRO A CA 1
ATOM 1246 C C . PRO A 1 156 ? 3.795 4.391 -6.566 1 83.19 156 PRO A C 1
ATOM 1248 O O . PRO A 1 156 ? 3.65 3.305 -7.133 1 83.19 156 PRO A O 1
ATOM 1251 N N . GLN A 1 157 ? 4.902 4.785 -6.031 1 82.62 157 GLN A N 1
ATOM 1252 C CA . GLN A 1 157 ? 6.074 3.916 -6.102 1 82.62 157 GLN A CA 1
ATOM 1253 C C . GLN A 1 157 ? 5.891 2.678 -5.23 1 82.62 157 GLN A C 1
ATOM 1255 O O . GLN A 1 157 ? 6.223 1.564 -5.648 1 82.62 157 GLN A O 1
ATOM 1260 N N . VAL A 1 158 ? 5.406 2.867 -4.113 1 86.19 158 VAL A N 1
ATOM 1261 C CA . VAL A 1 158 ? 5.164 1.755 -3.199 1 86.19 158 VAL A CA 1
ATOM 1262 C C . VAL A 1 158 ? 4.172 0.778 -3.824 1 86.19 158 VAL A C 1
ATOM 1264 O O . VAL A 1 158 ? 4.352 -0.439 -3.742 1 86.19 158 VAL A O 1
ATOM 1267 N N . GLN A 1 159 ? 3.191 1.299 -4.477 1 84.69 159 GLN A N 1
ATOM 1268 C CA . GLN A 1 159 ? 2.195 0.453 -5.125 1 84.69 159 GLN A CA 1
ATOM 1269 C C . GLN A 1 159 ? 2.816 -0.354 -6.262 1 84.69 159 GLN A C 1
ATOM 1271 O O . GLN A 1 159 ? 2.484 -1.526 -6.449 1 84.69 159 GLN A O 1
ATOM 1276 N N . ALA A 1 160 ? 3.65 0.251 -7.031 1 83.94 160 ALA A N 1
ATOM 1277 C CA . ALA A 1 160 ? 4.316 -0.442 -8.133 1 83.94 160 ALA A CA 1
ATOM 1278 C C . ALA A 1 160 ? 5.16 -1.604 -7.621 1 83.94 160 ALA A C 1
ATOM 1280 O O . ALA A 1 160 ? 5.113 -2.705 -8.172 1 83.94 160 ALA A O 1
ATOM 1281 N N . PHE A 1 161 ? 5.879 -1.373 -6.555 1 84.81 161 PHE A N 1
ATOM 1282 C CA . PHE A 1 161 ? 6.707 -2.422 -5.973 1 84.81 161 PHE A CA 1
ATOM 1283 C C . PHE A 1 161 ? 5.844 -3.527 -5.379 1 84.81 161 PHE A C 1
ATOM 1285 O O . PHE A 1 161 ? 6.199 -4.707 -5.449 1 84.81 161 PHE A O 1
ATOM 1292 N N . GLN A 1 162 ? 4.723 -3.117 -4.797 1 87 162 GLN A N 1
ATOM 1293 C CA . GLN A 1 162 ? 3.812 -4.102 -4.223 1 87 162 GLN A CA 1
ATOM 1294 C C . GLN A 1 162 ? 3.238 -5.016 -5.301 1 87 162 GLN A C 1
ATOM 1296 O O . GLN A 1 162 ? 3.145 -6.23 -5.105 1 87 162 GLN A O 1
ATOM 1301 N N . ASN A 1 163 ? 2.904 -4.449 -6.414 1 84.56 163 ASN A N 1
ATOM 1302 C CA . ASN A 1 163 ? 2.381 -5.242 -7.523 1 84.56 163 ASN A CA 1
ATOM 1303 C C . ASN A 1 163 ? 3.422 -6.227 -8.047 1 84.56 163 ASN A C 1
ATOM 1305 O O . ASN A 1 163 ? 3.107 -7.395 -8.289 1 84.56 163 ASN A O 1
ATOM 1309 N N . SER A 1 164 ? 4.57 -5.738 -8.164 1 84 164 SER A N 1
ATOM 1310 C CA . SER A 1 164 ? 5.648 -6.602 -8.633 1 84 164 SER A CA 1
ATOM 1311 C C . SER A 1 164 ? 5.922 -7.734 -7.645 1 84 164 SER A C 1
ATOM 1313 O O . SER A 1 164 ? 6.172 -8.867 -8.047 1 84 164 SER A O 1
ATOM 1315 N N . SER A 1 165 ? 5.871 -7.34 -6.406 1 88.5 165 SER A N 1
ATOM 1316 C CA . SER A 1 165 ? 6.105 -8.336 -5.367 1 88.5 165 SER A CA 1
ATOM 1317 C C . SER A 1 165 ? 5.02 -9.406 -5.375 1 88.5 165 SER A C 1
ATOM 1319 O O . SER A 1 165 ? 5.316 -10.602 -5.266 1 88.5 165 SER A O 1
ATOM 1321 N N . THR A 1 166 ? 3.795 -9.016 -5.551 1 88.69 166 THR A N 1
ATOM 1322 C CA . THR A 1 166 ? 2.68 -9.953 -5.566 1 88.69 166 THR A CA 1
ATOM 1323 C C . THR A 1 166 ? 2.777 -10.891 -6.766 1 88.69 166 THR A C 1
ATOM 1325 O O . THR A 1 166 ? 2.422 -12.07 -6.672 1 88.69 166 THR A O 1
ATOM 1328 N N . ALA A 1 167 ? 3.254 -10.398 -7.863 1 89.31 167 ALA A N 1
ATOM 1329 C CA . ALA A 1 167 ? 3.408 -11.211 -9.062 1 89.31 167 ALA A CA 1
ATOM 1330 C C . ALA A 1 167 ? 4.406 -12.344 -8.828 1 89.31 167 ALA A C 1
ATOM 1332 O O . ALA A 1 167 ? 4.27 -13.43 -9.406 1 89.31 167 ALA A O 1
ATOM 1333 N N . LEU A 1 168 ? 5.379 -12.094 -7.949 1 92.88 168 LEU A N 1
ATOM 1334 C CA . LEU A 1 168 ? 6.379 -13.117 -7.648 1 92.88 168 LEU A CA 1
ATOM 1335 C C . LEU A 1 168 ? 5.734 -14.344 -7.023 1 92.88 168 LEU A C 1
ATOM 1337 O O . LEU A 1 168 ? 6.164 -15.477 -7.273 1 92.88 168 LEU A O 1
ATOM 1341 N N . GLN A 1 169 ? 4.652 -14.18 -6.23 1 93.81 169 GLN A N 1
ATOM 1342 C CA . GLN A 1 169 ? 4.012 -15.281 -5.527 1 93.81 169 GLN A CA 1
ATOM 1343 C C . GLN A 1 169 ? 3.346 -16.25 -6.504 1 93.81 169 GLN A C 1
ATOM 1345 O O . GLN A 1 169 ? 3.189 -17.438 -6.203 1 93.81 169 GLN A O 1
ATOM 1350 N N . SER A 1 170 ? 3.016 -15.75 -7.66 1 94.5 170 SER A N 1
ATOM 1351 C CA . SER A 1 170 ? 2.262 -16.562 -8.602 1 94.5 170 SER A CA 1
ATOM 1352 C C . SER A 1 170 ? 3.125 -16.969 -9.789 1 94.5 170 SER A C 1
ATOM 1354 O O . SER A 1 170 ? 2.607 -17.438 -10.812 1 94.5 170 SER A O 1
ATOM 1356 N N . THR A 1 171 ? 4.383 -16.812 -9.719 1 95.19 171 THR A N 1
ATOM 1357 C CA . THR A 1 171 ? 5.289 -17.016 -10.852 1 95.19 171 THR A CA 1
ATOM 1358 C C . THR A 1 171 ? 5.219 -18.438 -11.359 1 95.19 171 THR A C 1
ATOM 1360 O O . THR A 1 171 ? 5.16 -18.672 -12.57 1 95.19 171 THR A O 1
ATOM 1363 N N . VAL A 1 172 ? 5.207 -19.344 -10.406 1 95.69 172 VAL A N 1
ATOM 1364 C CA . VAL A 1 172 ? 5.219 -20.75 -10.797 1 95.69 172 VAL A CA 1
ATOM 1365 C C . VAL A 1 172 ? 3.91 -21.109 -11.5 1 95.69 172 VAL A C 1
ATOM 1367 O O . VAL A 1 172 ? 3.916 -21.75 -12.555 1 95.69 172 VAL A O 1
ATOM 1370 N N . VAL A 1 173 ? 2.814 -20.703 -10.969 1 95.12 173 VAL A N 1
ATOM 1371 C CA . VAL A 1 173 ? 1.513 -20.953 -11.578 1 95.12 173 VAL A CA 1
ATOM 1372 C C . VAL A 1 173 ? 1.45 -20.281 -12.953 1 95.12 173 VAL A C 1
ATOM 1374 O O . VAL A 1 173 ? 0.937 -20.875 -13.914 1 95.12 173 VAL A O 1
ATOM 1377 N N . GLU A 1 174 ? 1.947 -19.094 -13.078 1 94.62 174 GLU A N 1
ATOM 1378 C CA . GLU A 1 174 ? 1.987 -18.406 -14.359 1 94.62 174 GLU A CA 1
ATOM 1379 C C . GLU A 1 174 ? 2.838 -19.172 -15.375 1 94.62 174 GLU A C 1
ATOM 1381 O O . GLU A 1 174 ? 2.475 -19.266 -16.547 1 94.62 174 GLU A O 1
ATOM 1386 N N . LYS A 1 175 ? 3.941 -19.609 -14.914 1 94.62 175 LYS A N 1
ATOM 1387 C CA . LYS A 1 175 ? 4.816 -20.359 -15.805 1 94.62 175 LYS A CA 1
ATOM 1388 C C . LYS A 1 175 ? 4.137 -21.641 -16.297 1 94.62 175 LYS A C 1
ATOM 1390 O O . LYS A 1 175 ? 4.258 -22 -17.469 1 94.62 175 LYS A O 1
ATOM 1395 N N . LEU A 1 176 ? 3.443 -22.312 -15.398 1 93.81 176 LEU A N 1
ATOM 1396 C CA . LEU A 1 176 ? 2.719 -23.516 -15.781 1 93.81 176 LEU A CA 1
ATOM 1397 C C . LEU A 1 176 ? 1.635 -23.203 -16.812 1 93.81 176 LEU A C 1
ATOM 1399 O O . LEU A 1 176 ? 1.327 -24.031 -17.672 1 93.81 176 LEU A O 1
ATOM 1403 N N . SER A 1 177 ? 1.074 -22 -16.734 1 93.31 177 SER A N 1
ATOM 1404 C CA . SER A 1 177 ? 0.011 -21.578 -17.641 1 93.31 177 SER A CA 1
ATOM 1405 C C . SER A 1 177 ? 0.535 -21.406 -19.078 1 93.31 177 SER A C 1
ATOM 1407 O O . SER A 1 177 ? -0.241 -21.422 -20.031 1 93.31 177 SER A O 1
ATOM 1409 N N . ARG A 1 178 ? 1.817 -21.328 -19.219 1 91.81 178 ARG A N 1
ATOM 1410 C CA . ARG A 1 178 ? 2.389 -21.047 -20.531 1 91.81 178 ARG A CA 1
ATOM 1411 C C . ARG A 1 178 ? 3.283 -22.203 -20.984 1 91.81 178 ARG A C 1
ATOM 1413 O O . ARG A 1 178 ? 4.074 -22.047 -21.922 1 91.81 178 ARG A O 1
ATOM 1420 N N . SER A 1 179 ? 3.16 -23.281 -20.25 1 88.94 179 SER A N 1
ATOM 1421 C CA . SER A 1 179 ? 4.086 -24.375 -20.531 1 88.94 179 SER A CA 1
ATOM 1422 C C . SER A 1 179 ? 3.342 -25.688 -20.75 1 88.94 179 SER A C 1
ATOM 1424 O O . SER A 1 179 ? 2.188 -25.828 -20.344 1 88.94 179 SER A O 1
ATOM 1426 N N . ASN A 1 180 ? 4.016 -26.484 -21.562 1 87.12 180 ASN A N 1
ATOM 1427 C CA . ASN A 1 180 ? 3.6 -27.875 -21.609 1 87.12 180 ASN A CA 1
ATOM 1428 C C . ASN A 1 180 ? 4.355 -28.719 -20.594 1 87.12 180 ASN A C 1
ATOM 1430 O O . ASN A 1 180 ? 5.277 -29.469 -20.953 1 87.12 180 ASN A O 1
ATOM 1434 N N . ALA A 1 181 ? 3.881 -28.688 -19.422 1 84.31 181 ALA A N 1
ATOM 1435 C CA . ALA A 1 181 ? 4.645 -29.188 -18.297 1 84.31 181 ALA A CA 1
ATOM 1436 C C . ALA A 1 181 ? 4.648 -30.719 -18.266 1 84.31 181 ALA A C 1
ATOM 1438 O O . ALA A 1 181 ? 5.457 -31.328 -17.562 1 84.31 181 ALA A O 1
ATOM 1439 N N . VAL A 1 182 ? 3.824 -31.266 -19.062 1 85.19 182 VAL A N 1
ATOM 1440 C CA . VAL A 1 182 ? 3.826 -32.719 -19.109 1 85.19 182 VAL A CA 1
ATOM 1441 C C . VAL A 1 182 ? 4.984 -33.219 -19.969 1 85.19 182 VAL A C 1
ATOM 1443 O O . VAL A 1 182 ? 5.711 -34.125 -19.594 1 85.19 182 VAL A O 1
ATOM 1446 N N . THR A 1 183 ? 5.18 -32.594 -21.094 1 82.38 183 THR A N 1
ATOM 1447 C CA . THR A 1 183 ? 6.191 -33.031 -22.047 1 82.38 183 THR A CA 1
ATOM 1448 C C . THR A 1 183 ? 7.504 -32.281 -21.828 1 82.38 183 THR A C 1
ATOM 1450 O O . THR A 1 183 ? 8.578 -32.812 -22.109 1 82.38 183 THR A O 1
ATOM 1453 N N . ASP A 1 184 ? 7.383 -31.078 -21.359 1 84.31 184 ASP A N 1
ATOM 1454 C CA . ASP A 1 184 ? 8.57 -30.234 -21.297 1 84.31 184 ASP A CA 1
ATOM 1455 C C . ASP A 1 184 ? 8.789 -29.719 -19.859 1 84.31 184 ASP A C 1
ATOM 1457 O O . ASP A 1 184 ? 9.039 -28.531 -19.656 1 84.31 184 ASP A O 1
ATOM 1461 N N . LEU A 1 185 ? 8.664 -30.578 -18.922 1 85.12 185 LEU A N 1
ATOM 1462 C CA . LEU A 1 185 ? 8.82 -30.172 -17.531 1 85.12 185 LEU A CA 1
ATOM 1463 C C . LEU A 1 185 ? 10.234 -29.656 -17.266 1 85.12 185 LEU A C 1
ATOM 1465 O O . LEU A 1 185 ? 10.43 -28.672 -16.562 1 85.12 185 LEU A O 1
ATOM 1469 N N . ASP A 1 186 ? 11.219 -30.359 -17.859 1 83.38 186 ASP A N 1
ATOM 1470 C CA . ASP A 1 186 ? 12.617 -29.969 -17.656 1 83.38 186 ASP A CA 1
ATOM 1471 C C . ASP A 1 186 ? 12.883 -28.562 -18.188 1 83.38 186 ASP A C 1
ATOM 1473 O O . ASP A 1 186 ? 13.609 -27.797 -17.562 1 83.38 186 ASP A O 1
ATOM 1477 N N . ILE A 1 187 ? 12.289 -28.281 -19.312 1 88 187 ILE A N 1
ATOM 1478 C CA . ILE A 1 187 ? 12.43 -26.938 -19.891 1 88 187 ILE A CA 1
ATOM 1479 C C . ILE A 1 187 ? 11.734 -25.922 -19 1 88 187 ILE A C 1
ATOM 1481 O O . ILE A 1 187 ? 12.266 -24.828 -18.75 1 88 187 ILE A O 1
ATOM 1485 N N . THR A 1 188 ? 10.57 -26.297 -18.5 1 90.38 188 THR A N 1
ATOM 1486 C CA . THR A 1 188 ? 9.828 -25.422 -17.609 1 90.38 188 THR A CA 1
ATOM 1487 C C . THR A 1 188 ? 10.633 -25.109 -16.359 1 90.38 188 THR A C 1
ATOM 1489 O O . THR A 1 188 ? 10.719 -23.953 -15.93 1 90.38 188 THR A O 1
ATOM 1492 N N . LEU A 1 189 ? 11.234 -26.078 -15.75 1 90.94 189 LEU A N 1
ATOM 1493 C CA . LEU A 1 189 ? 12.031 -25.922 -14.539 1 90.94 189 LEU A CA 1
ATOM 1494 C C . LEU A 1 189 ? 13.273 -25.078 -14.82 1 90.94 189 LEU A C 1
ATOM 1496 O O . LEU A 1 189 ? 13.648 -24.234 -14 1 90.94 189 LEU A O 1
ATOM 1500 N N . ALA A 1 190 ? 13.891 -25.312 -15.961 1 90.06 190 ALA A N 1
ATOM 1501 C CA . ALA A 1 190 ? 15.055 -24.516 -16.344 1 90.06 190 ALA A CA 1
ATOM 1502 C C . ALA A 1 190 ? 14.68 -23.047 -16.484 1 90.06 190 ALA A C 1
ATOM 1504 O O . ALA A 1 190 ? 15.43 -22.156 -16.062 1 90.06 190 ALA A O 1
ATOM 1505 N N . GLU A 1 191 ? 13.547 -22.781 -17.062 1 92 191 GLU A N 1
ATOM 1506 C CA . GLU A 1 191 ? 13.086 -21.406 -17.234 1 92 191 GLU A CA 1
ATOM 1507 C C . GLU A 1 191 ? 12.797 -20.75 -15.883 1 92 191 GLU A C 1
ATOM 1509 O O . GLU A 1 191 ? 13.078 -19.578 -15.688 1 92 191 GLU A O 1
ATOM 1514 N N . LEU A 1 192 ? 12.203 -21.531 -15 1 93.38 192 LEU A N 1
ATOM 1515 C CA . LEU A 1 192 ? 11.961 -21.031 -13.664 1 93.38 192 LEU A CA 1
ATOM 1516 C C . LEU A 1 192 ? 13.266 -20.672 -12.961 1 93.38 192 LEU A C 1
ATOM 1518 O O . LEU A 1 192 ? 13.359 -19.656 -12.273 1 93.38 192 LEU A O 1
ATOM 1522 N N . ALA A 1 193 ? 14.273 -21.5 -13.094 1 90.81 193 ALA A N 1
ATOM 1523 C CA . ALA A 1 193 ? 15.586 -21.25 -12.5 1 90.81 193 ALA A CA 1
ATOM 1524 C C . ALA A 1 193 ? 16.188 -19.953 -13.055 1 90.81 193 ALA A C 1
ATOM 1526 O O . ALA A 1 193 ? 16.719 -19.141 -12.297 1 90.81 193 ALA A O 1
ATOM 1527 N N . TYR A 1 194 ? 16.047 -19.797 -14.367 1 89.56 194 TYR A N 1
ATOM 1528 C CA . TYR A 1 194 ? 16.562 -18.594 -15.008 1 89.56 194 TYR A CA 1
ATOM 1529 C C . TYR A 1 194 ? 15.812 -17.359 -14.516 1 89.56 194 TYR A C 1
ATOM 1531 O O . TYR A 1 194 ? 16.422 -16.328 -14.227 1 89.56 194 TYR A O 1
ATOM 1539 N N . TYR A 1 195 ? 14.516 -17.516 -14.445 1 91.5 195 TYR A N 1
ATOM 1540 C CA . TYR A 1 195 ? 13.68 -16.422 -13.984 1 91.5 195 TYR A CA 1
ATOM 1541 C C . TYR A 1 195 ? 14.016 -16.047 -12.547 1 91.5 195 TYR A C 1
ATOM 1543 O O . TYR A 1 195 ? 14.062 -14.867 -12.195 1 91.5 195 TYR A O 1
ATOM 1551 N N . TYR A 1 196 ? 14.227 -17.031 -11.766 1 91.06 196 TYR A N 1
ATOM 1552 C CA . TYR A 1 196 ? 14.562 -16.781 -10.367 1 91.06 196 TYR A CA 1
ATOM 1553 C C . TYR A 1 196 ? 15.859 -16 -10.242 1 91.06 196 TYR A C 1
ATOM 1555 O O . TYR A 1 196 ? 15.938 -15.031 -9.492 1 91.06 196 TYR A O 1
ATOM 1563 N N . GLU A 1 197 ? 16.906 -16.344 -10.953 1 86.62 197 GLU A N 1
ATOM 1564 C CA . GLU A 1 197 ? 18.188 -15.641 -10.914 1 86.62 197 GLU A CA 1
ATOM 1565 C C . GLU A 1 197 ? 18.031 -14.195 -11.367 1 86.62 197 GLU A C 1
ATOM 1567 O O . GLU A 1 197 ? 18.625 -13.289 -10.773 1 86.62 197 GLU A O 1
ATOM 1572 N N . GLY A 1 198 ? 17.219 -14 -12.383 1 86.19 198 GLY A N 1
ATOM 1573 C CA . GLY A 1 198 ? 16.969 -12.656 -12.859 1 86.19 198 GLY A CA 1
ATOM 1574 C C . GLY A 1 198 ? 16.219 -11.797 -11.859 1 86.19 198 GLY A C 1
ATOM 1575 O O . GLY A 1 198 ? 16.578 -10.633 -11.648 1 86.19 198 GLY A O 1
ATOM 1576 N N . GLU A 1 199 ? 15.25 -12.422 -11.219 1 85 199 GLU A N 1
ATOM 1577 C CA . GLU A 1 199 ? 14.422 -11.688 -10.266 1 85 199 GLU A CA 1
ATOM 1578 C C . GLU A 1 199 ? 15.203 -11.367 -8.992 1 85 199 GLU A C 1
ATOM 1580 O O . GLU A 1 199 ? 15.055 -10.289 -8.422 1 85 199 GLU A O 1
ATOM 1585 N N . GLU A 1 200 ? 16.016 -12.195 -8.555 1 80.94 200 GLU A N 1
ATOM 1586 C CA . GLU A 1 200 ? 16.812 -11.969 -7.352 1 80.94 200 GLU A CA 1
ATOM 1587 C C . GLU A 1 200 ? 17.719 -10.75 -7.516 1 80.94 200 GLU A C 1
ATOM 1589 O O . GLU A 1 200 ? 17.812 -9.914 -6.617 1 80.94 200 GLU A O 1
ATOM 1594 N N . ASN A 1 201 ? 18.234 -10.617 -8.648 1 79.81 201 ASN A N 1
ATOM 1595 C CA . ASN A 1 201 ? 19.078 -9.461 -8.945 1 79.81 201 ASN A CA 1
ATOM 1596 C C . ASN A 1 201 ? 18.25 -8.18 -9.031 1 79.81 201 ASN A C 1
ATOM 1598 O O . ASN A 1 201 ? 18.688 -7.129 -8.555 1 79.81 201 ASN A O 1
ATOM 1602 N N . LYS A 1 202 ? 17.109 -8.336 -9.617 1 77.12 202 LYS A N 1
ATOM 1603 C CA . LYS A 1 202 ? 16.219 -7.18 -9.758 1 77.12 202 LYS A CA 1
ATOM 1604 C C . LYS A 1 202 ? 15.734 -6.688 -8.398 1 77.12 202 LYS A C 1
ATOM 1606 O O . LYS A 1 202 ? 15.672 -5.48 -8.156 1 77.12 202 LYS A O 1
ATOM 1611 N N . ILE A 1 203 ? 15.438 -7.586 -7.508 1 80.94 203 ILE A N 1
ATOM 1612 C CA . ILE A 1 203 ? 14.898 -7.234 -6.203 1 80.94 203 ILE A CA 1
ATOM 1613 C C . ILE A 1 203 ? 15.945 -6.469 -5.395 1 80.94 203 ILE A C 1
ATOM 1615 O O . ILE A 1 203 ? 15.617 -5.512 -4.691 1 80.94 203 ILE A O 1
ATOM 1619 N N . GLU A 1 204 ? 17.156 -6.816 -5.473 1 78.69 204 GLU A N 1
ATOM 1620 C CA . GLU A 1 204 ? 18.203 -6.086 -4.781 1 78.69 204 GLU A CA 1
ATOM 1621 C C . GLU A 1 204 ? 18.266 -4.629 -5.242 1 78.69 204 GLU A C 1
ATOM 1623 O O . GLU A 1 204 ? 18.422 -3.721 -4.426 1 78.69 204 GLU A O 1
ATOM 1628 N N . ARG A 1 205 ? 18.078 -4.508 -6.512 1 76.81 205 ARG A N 1
ATOM 1629 C CA . ARG A 1 205 ? 18.078 -3.156 -7.062 1 76.81 205 ARG A CA 1
ATOM 1630 C C . ARG A 1 205 ? 16.844 -2.379 -6.613 1 76.81 205 ARG A C 1
ATOM 1632 O O . ARG A 1 205 ? 16.938 -1.193 -6.289 1 76.81 205 ARG A O 1
ATOM 1639 N N . VAL A 1 206 ? 15.758 -3.166 -6.648 1 73.94 206 VAL A N 1
ATOM 1640 C CA . VAL A 1 206 ? 14.516 -2.553 -6.211 1 73.94 206 VAL A CA 1
ATOM 1641 C C . VAL A 1 206 ? 14.633 -2.129 -4.75 1 73.94 206 VAL A C 1
ATOM 1643 O O . VAL A 1 206 ? 14.258 -1.008 -4.391 1 73.94 206 VAL A O 1
ATOM 1646 N N . LEU A 1 207 ? 15.211 -2.877 -3.975 1 78.12 207 LEU A N 1
ATOM 1647 C CA . LEU A 1 207 ? 15.367 -2.578 -2.557 1 78.12 207 LEU A CA 1
ATOM 1648 C C . LEU A 1 207 ? 16.266 -1.367 -2.352 1 78.12 207 LEU A C 1
ATOM 1650 O O . LEU A 1 207 ? 15.984 -0.505 -1.519 1 78.12 207 LEU A O 1
ATOM 1654 N N . THR A 1 208 ? 17.297 -1.333 -3.092 1 80.38 208 THR A N 1
ATOM 1655 C CA . THR A 1 208 ? 18.188 -0.179 -3.033 1 80.38 208 THR A CA 1
ATOM 1656 C C . THR A 1 208 ? 17.453 1.085 -3.49 1 80.38 208 THR A C 1
ATOM 1658 O O . THR A 1 208 ? 17.656 2.158 -2.916 1 80.38 208 THR A O 1
ATOM 1661 N N . GLY A 1 209 ? 16.688 0.885 -4.523 1 72.88 209 GLY A N 1
ATOM 1662 C CA . GLY A 1 209 ? 15.891 1.998 -5.004 1 72.88 209 GLY A CA 1
ATOM 1663 C C . GLY A 1 209 ? 14.906 2.514 -3.973 1 72.88 209 GLY A C 1
ATOM 1664 O O . GLY A 1 209 ? 14.742 3.725 -3.816 1 72.88 209 GLY A O 1
ATOM 1665 N N . ILE A 1 210 ? 14.344 1.633 -3.238 1 72.88 210 ILE A N 1
ATOM 1666 C CA . ILE A 1 210 ? 13.406 1.991 -2.18 1 72.88 210 ILE A CA 1
ATOM 1667 C C . ILE A 1 210 ? 14.125 2.795 -1.101 1 72.88 210 ILE A C 1
ATOM 1669 O O . ILE A 1 210 ? 13.609 3.803 -0.618 1 72.88 210 ILE A O 1
ATOM 1673 N N . GLU A 1 211 ? 15.273 2.418 -0.738 1 77.12 211 GLU A N 1
ATOM 1674 C CA . GLU A 1 211 ? 16.047 3.121 0.276 1 77.12 211 GLU A CA 1
ATOM 1675 C C . GLU A 1 211 ? 16.391 4.539 -0.174 1 77.12 211 GLU A C 1
ATOM 1677 O O . GLU A 1 211 ? 16.359 5.477 0.627 1 77.12 211 GLU A O 1
ATOM 1682 N N . GLN A 1 212 ? 16.688 4.613 -1.382 1 80.12 212 GLN A N 1
ATOM 1683 C CA . GLN A 1 212 ? 17 5.934 -1.93 1 80.12 212 GLN A CA 1
ATOM 1684 C C . GLN A 1 212 ? 15.766 6.836 -1.91 1 80.12 212 GLN A C 1
ATOM 1686 O O . GLN A 1 212 ? 15.867 8.031 -1.633 1 80.12 212 GLN A O 1
ATOM 1691 N N . GLU A 1 213 ? 14.688 6.262 -2.227 1 72.31 213 GLU A N 1
ATOM 1692 C CA . GLU A 1 213 ? 13.445 7.031 -2.197 1 72.31 213 GLU A CA 1
ATOM 1693 C C . GLU A 1 213 ? 13.117 7.492 -0.781 1 72.31 213 GLU A C 1
ATOM 1695 O O . GLU A 1 213 ? 12.633 8.609 -0.584 1 72.31 213 GLU A O 1
ATOM 1700 N N . LEU A 1 214 ? 13.383 6.707 0.158 1 75.44 214 LEU A N 1
ATOM 1701 C CA . LEU A 1 214 ? 13.18 7.086 1.554 1 75.44 214 LEU A CA 1
ATOM 1702 C C . LEU A 1 214 ? 14.078 8.258 1.934 1 75.44 214 LEU A C 1
ATOM 1704 O O . LEU A 1 214 ? 13.641 9.18 2.629 1 75.44 214 LEU A O 1
ATOM 1708 N N . ALA A 1 215 ? 15.25 8.148 1.465 1 82.06 215 ALA A N 1
ATOM 1709 C CA . ALA A 1 215 ? 16.188 9.227 1.744 1 82.06 215 ALA A CA 1
ATOM 1710 C C . ALA A 1 215 ? 15.734 10.531 1.085 1 82.06 215 ALA A C 1
ATOM 1712 O O . ALA A 1 215 ? 15.836 11.602 1.684 1 82.06 215 ALA A O 1
ATOM 1713 N N . ASN A 1 216 ? 15.289 10.406 -0.137 1 79.56 216 ASN A N 1
ATOM 1714 C CA . ASN A 1 216 ? 14.773 11.57 -0.854 1 79.56 216 ASN A CA 1
ATOM 1715 C C . ASN A 1 216 ? 13.578 12.188 -0.139 1 79.56 216 ASN A C 1
ATOM 1717 O O . ASN A 1 216 ? 13.461 13.414 -0.048 1 79.56 216 ASN A O 1
ATOM 1721 N N . PHE A 1 217 ? 12.758 11.383 0.357 1 80.25 217 PHE A N 1
ATOM 1722 C CA . PHE A 1 217 ? 11.602 11.859 1.094 1 80.25 217 PHE A CA 1
ATOM 1723 C C . PHE A 1 217 ? 12.023 12.609 2.352 1 80.25 217 PHE A C 1
ATOM 1725 O O . PHE A 1 217 ? 11.461 13.656 2.68 1 80.25 217 PHE A O 1
ATOM 1732 N N . GLN A 1 218 ? 12.977 12.086 2.963 1 83.81 218 GLN A N 1
ATOM 1733 C CA . GLN A 1 218 ? 13.469 12.727 4.18 1 83.81 218 GLN A CA 1
ATOM 1734 C C . GLN A 1 218 ? 14.062 14.102 3.873 1 83.81 218 GLN A C 1
ATOM 1736 O O . GLN A 1 218 ? 13.945 15.031 4.676 1 83.81 218 GLN A O 1
ATOM 1741 N N . GLU A 1 219 ? 14.672 14.172 2.762 1 87 219 GLU A N 1
ATOM 1742 C CA . GLU A 1 219 ? 15.211 15.469 2.355 1 87 219 GLU A CA 1
ATOM 1743 C C . GLU A 1 219 ? 14.094 16.484 2.107 1 87 219 GLU A C 1
ATOM 1745 O O . GLU A 1 219 ? 14.219 17.656 2.479 1 87 219 GLU A O 1
ATOM 1750 N N . VAL A 1 220 ? 13.086 16.031 1.443 1 83 220 VAL A N 1
ATOM 1751 C CA . VAL A 1 220 ? 11.938 16.906 1.213 1 83 220 VAL A CA 1
ATOM 1752 C C . VAL A 1 220 ? 11.352 17.344 2.551 1 83 220 VAL A C 1
ATOM 1754 O O . VAL A 1 220 ? 11.062 18.531 2.742 1 83 220 VAL A O 1
ATOM 1757 N N . VAL A 1 221 ? 11.25 16.422 3.461 1 86 221 VAL A N 1
ATOM 1758 C CA . VAL A 1 221 ? 10.695 16.703 4.781 1 86 221 VAL A CA 1
ATOM 1759 C C . VAL A 1 221 ? 11.562 17.734 5.488 1 86 221 VAL A C 1
ATOM 1761 O O . VAL A 1 221 ? 11.039 18.688 6.07 1 86 221 VAL A O 1
ATOM 1764 N N . ASN A 1 222 ? 12.805 17.609 5.359 1 90.5 222 ASN A N 1
ATOM 1765 C CA . ASN A 1 222 ? 13.719 18.547 6.004 1 90.5 222 ASN A CA 1
ATOM 1766 C C . ASN A 1 222 ? 13.641 19.938 5.375 1 90.5 222 ASN A C 1
ATOM 1768 O O . ASN A 1 222 ? 13.703 20.938 6.078 1 90.5 222 ASN A O 1
ATOM 1772 N N . ASN A 1 223 ? 13.539 19.953 4.121 1 90.81 223 ASN A N 1
ATOM 1773 C CA . ASN A 1 223 ? 13.414 21.234 3.428 1 90.81 223 ASN A CA 1
ATOM 1774 C C . ASN A 1 223 ? 12.125 21.953 3.803 1 90.81 223 ASN A C 1
ATOM 1776 O O . ASN A 1 223 ? 12.133 23.172 4.059 1 90.81 223 ASN A O 1
ATOM 1780 N N . VAL A 1 224 ? 11.078 21.172 3.801 1 90.06 224 VAL A N 1
ATOM 1781 C CA . VAL A 1 224 ? 9.789 21.766 4.176 1 90.06 224 VAL A CA 1
ATOM 1782 C C . VAL A 1 224 ? 9.867 22.297 5.605 1 90.06 224 VAL A C 1
ATOM 1784 O O . VAL A 1 224 ? 9.375 23.391 5.887 1 90.06 224 VAL A O 1
ATOM 1787 N N . ARG A 1 225 ? 10.492 21.531 6.422 1 93.31 225 ARG A N 1
ATOM 1788 C CA . ARG A 1 225 ? 10.641 21.953 7.816 1 93.31 225 ARG A CA 1
ATOM 1789 C C . ARG A 1 225 ? 11.406 23.266 7.91 1 93.31 225 ARG A C 1
ATOM 1791 O O . ARG A 1 225 ? 10.961 24.203 8.594 1 93.31 225 ARG A O 1
ATOM 1798 N N . ARG A 1 226 ? 12.484 23.344 7.25 1 93.38 226 ARG A N 1
ATOM 1799 C CA . ARG A 1 226 ? 13.328 24.547 7.293 1 93.38 226 ARG A CA 1
ATOM 1800 C C . ARG A 1 226 ? 12.57 25.766 6.777 1 93.38 226 ARG A C 1
ATOM 1802 O O . ARG A 1 226 ? 12.594 26.828 7.402 1 93.38 226 ARG A O 1
ATOM 1809 N N . ASP A 1 227 ? 11.891 25.656 5.734 1 92.56 227 ASP A N 1
ATOM 1810 C CA . ASP A 1 227 ? 11.195 26.766 5.09 1 92.56 227 ASP A CA 1
ATOM 1811 C C . ASP A 1 227 ? 10.023 27.25 5.941 1 92.56 227 ASP A C 1
ATOM 1813 O O . ASP A 1 227 ? 9.867 28.453 6.16 1 92.56 227 ASP A O 1
ATOM 1817 N N . VAL A 1 228 ? 9.266 26.359 6.426 1 93.62 228 VAL A N 1
ATOM 1818 C CA . VAL A 1 228 ? 8.078 26.719 7.195 1 93.62 228 VAL A CA 1
ATOM 1819 C C . VAL A 1 228 ? 8.492 27.312 8.539 1 93.62 228 VAL A C 1
ATOM 1821 O O . VAL A 1 228 ? 7.855 28.234 9.039 1 93.62 228 VAL A O 1
ATOM 1824 N N . TRP A 1 229 ? 9.547 26.797 9.062 1 93.75 229 TRP A N 1
ATOM 1825 C CA . TRP A 1 229 ? 10.062 27.359 10.305 1 93.75 229 TRP A CA 1
ATOM 1826 C C . TRP A 1 229 ? 10.516 28.812 10.109 1 93.75 229 TRP A C 1
ATOM 1828 O O . TRP A 1 229 ? 10.188 29.688 10.914 1 93.75 229 TRP A O 1
ATOM 1838 N N . ALA A 1 230 ? 11.242 29.031 9.086 1 94.81 230 ALA A N 1
ATOM 1839 C CA . ALA A 1 230 ? 11.719 30.375 8.781 1 94.81 230 ALA A CA 1
ATOM 1840 C C . ALA A 1 230 ? 10.555 31.328 8.547 1 94.81 230 ALA A C 1
ATOM 1842 O O . ALA A 1 230 ? 10.57 32.469 9.023 1 94.81 230 ALA A O 1
ATOM 1843 N N . MET A 1 231 ? 9.57 30.859 7.855 1 95.19 231 MET A N 1
ATOM 1844 C CA . MET A 1 231 ? 8.391 31.672 7.566 1 95.19 231 MET A CA 1
ATOM 1845 C C . MET A 1 231 ? 7.641 32 8.852 1 95.19 231 MET A C 1
ATOM 1847 O O . MET A 1 231 ? 7.258 33.156 9.055 1 95.19 231 MET A O 1
ATOM 1851 N N . SER A 1 232 ? 7.469 31.016 9.672 1 94.69 232 SER A N 1
ATOM 1852 C CA . SER A 1 232 ? 6.73 31.219 10.914 1 94.69 232 SER A CA 1
ATOM 1853 C C . SER A 1 232 ? 7.457 32.188 11.836 1 94.69 232 SER A C 1
ATOM 1855 O O . SER A 1 232 ? 6.832 33.062 12.438 1 94.69 232 SER A O 1
ATOM 1857 N N . ASP A 1 233 ? 8.734 32.125 11.922 1 94 233 ASP A N 1
ATOM 1858 C CA . ASP A 1 233 ? 9.523 33 12.766 1 94 233 ASP A CA 1
ATOM 1859 C C . ASP A 1 233 ? 9.461 34.438 12.258 1 94 233 ASP A C 1
ATOM 1861 O O . ASP A 1 233 ? 9.391 35.375 13.047 1 94 233 ASP A O 1
ATOM 1865 N N . THR A 1 234 ? 9.508 34.562 11.016 1 96.88 234 THR A N 1
ATOM 1866 C CA . THR A 1 234 ? 9.453 35.875 10.414 1 96.88 234 THR A CA 1
ATOM 1867 C C . THR A 1 234 ? 8.109 36.562 10.688 1 96.88 234 THR A C 1
ATOM 1869 O O . THR A 1 234 ? 8.055 37.75 10.969 1 96.88 234 THR A O 1
ATOM 1872 N N . ILE A 1 235 ? 7.047 35.781 10.625 1 96.5 235 ILE A N 1
ATOM 1873 C CA . ILE A 1 235 ? 5.711 36.281 10.883 1 96.5 235 ILE A CA 1
ATOM 1874 C C . ILE A 1 235 ? 5.641 36.844 12.305 1 96.5 235 ILE A C 1
ATOM 1876 O O . ILE A 1 235 ? 5.176 37.969 12.523 1 96.5 235 ILE A O 1
ATOM 1880 N N . ALA A 1 236 ? 6.129 36.062 13.242 1 95.62 236 ALA A N 1
ATOM 1881 C CA . ALA A 1 236 ? 6.102 36.469 14.648 1 95.62 236 ALA A CA 1
ATOM 1882 C C . ALA A 1 236 ? 6.961 37.688 14.883 1 95.62 236 ALA A C 1
ATOM 1884 O O . ALA A 1 236 ? 6.516 38.656 15.508 1 95.62 236 ALA A O 1
ATOM 1885 N N . ARG A 1 237 ? 8.109 37.719 14.336 1 96.38 237 ARG A N 1
ATOM 1886 C CA . ARG A 1 237 ? 9.039 38.844 14.523 1 96.38 237 ARG A CA 1
ATOM 1887 C C . ARG A 1 237 ? 8.492 40.125 13.906 1 96.38 237 ARG A C 1
ATOM 1889 O O . ARG A 1 237 ? 8.555 41.188 14.523 1 96.38 237 ARG A O 1
ATOM 1896 N N . ASN A 1 238 ? 7.973 40 12.758 1 97.25 238 ASN A N 1
ATOM 1897 C CA . ASN A 1 238 ? 7.422 41.156 12.078 1 97.25 238 ASN A CA 1
ATOM 1898 C C . ASN A 1 238 ? 6.223 41.719 12.828 1 97.25 238 ASN A C 1
ATOM 1900 O O . ASN A 1 238 ? 6.078 42.938 12.945 1 97.25 238 ASN A O 1
ATOM 1904 N N . PHE A 1 239 ? 5.398 40.875 13.328 1 97.38 239 PHE A N 1
ATOM 1905 C CA . PHE A 1 239 ? 4.219 41.344 14.047 1 97.38 239 PHE A CA 1
ATOM 1906 C C . PHE A 1 239 ? 4.613 42.094 15.297 1 97.38 239 PHE A C 1
ATOM 1908 O O . PHE A 1 239 ? 4.09 43.188 15.562 1 97.38 239 PHE A O 1
ATOM 1915 N N . VAL A 1 240 ? 5.555 41.531 16.016 1 96.31 240 VAL A N 1
ATOM 1916 C CA . VAL A 1 240 ? 6 42.156 17.266 1 96.31 240 VAL A CA 1
ATOM 1917 C C . VAL A 1 240 ? 6.629 43.5 16.953 1 96.31 240 VAL A C 1
ATOM 1919 O O . VAL A 1 240 ? 6.367 44.5 17.656 1 96.31 240 VAL A O 1
ATOM 1922 N N . PHE A 1 241 ? 7.348 43.562 15.922 1 96.88 241 PHE A N 1
ATOM 1923 C CA . PHE A 1 241 ? 7.992 44.781 15.516 1 96.88 241 PHE A CA 1
ATOM 1924 C C . PHE A 1 241 ? 6.957 45.844 15.125 1 96.88 241 PHE A C 1
ATOM 1926 O O . PHE A 1 241 ? 7.012 46.969 15.602 1 96.88 241 PHE A O 1
ATOM 1933 N N . ASN A 1 242 ? 6.02 45.469 14.336 1 97.12 242 ASN A N 1
ATOM 1934 C CA . ASN A 1 242 ? 4.988 46.375 13.867 1 97.12 242 ASN A CA 1
ATOM 1935 C C . ASN A 1 242 ? 4.102 46.875 15.008 1 97.12 242 ASN A C 1
ATOM 1937 O O . ASN A 1 242 ? 3.703 48.031 15.031 1 97.12 242 ASN A O 1
ATOM 1941 N N . MET A 1 243 ? 3.852 45.969 15.914 1 97.06 243 MET A N 1
ATOM 1942 C CA . MET A 1 243 ? 3.037 46.344 17.062 1 97.06 243 MET A CA 1
ATOM 1943 C C . MET A 1 243 ? 3.781 47.344 17.953 1 97.06 243 MET A C 1
ATOM 1945 O O . MET A 1 243 ? 3.17 48.219 18.531 1 97.06 243 MET A O 1
ATOM 1949 N N . GLY A 1 244 ? 5.078 47.156 18.047 1 95.88 244 GLY A N 1
ATOM 1950 C CA . GLY A 1 244 ? 5.879 48.125 18.781 1 95.88 244 GLY A CA 1
ATOM 1951 C C . GLY A 1 244 ? 5.812 49.5 18.188 1 95.88 244 GLY A C 1
ATOM 1952 O O . GLY A 1 244 ? 5.633 50.5 18.922 1 95.88 244 GLY A O 1
ATOM 1953 N N . LEU A 1 245 ? 5.852 49.594 16.906 1 97.12 245 LEU A N 1
ATOM 1954 C CA . LEU A 1 245 ? 5.773 50.875 16.219 1 97.12 245 LEU A CA 1
ATOM 1955 C C . LEU A 1 245 ? 4.387 51.5 16.375 1 97.12 245 LEU A C 1
ATOM 1957 O O . LEU A 1 245 ? 4.258 52.719 16.547 1 97.12 245 LEU A O 1
ATOM 1961 N N . LEU A 1 246 ? 3.416 50.625 16.266 1 97.5 246 LEU A N 1
ATOM 1962 C CA . LEU A 1 246 ? 2.035 51.062 16.391 1 97.5 246 LEU A CA 1
ATOM 1963 C C . LEU A 1 246 ? 1.779 51.656 17.766 1 97.5 246 LEU A C 1
ATOM 1965 O O . LEU A 1 246 ? 1.095 52.688 17.906 1 97.5 246 LEU A O 1
ATOM 1969 N N . LEU A 1 247 ? 2.326 51.031 18.797 1 97.06 247 LEU A N 1
ATOM 1970 C CA . LEU A 1 247 ? 2.15 51.5 20.156 1 97.06 247 LEU A CA 1
ATOM 1971 C C . LEU A 1 247 ? 2.814 52.844 20.344 1 97.06 247 LEU A C 1
ATOM 1973 O O . LEU A 1 247 ? 2.242 53.75 20.969 1 97.06 247 LEU A O 1
ATOM 1977 N N . GLU A 1 248 ? 3.992 53.031 19.75 1 96.38 248 GLU A N 1
ATOM 1978 C CA . GLU A 1 248 ? 4.691 54.312 19.828 1 96.38 248 GLU A CA 1
ATOM 1979 C C . GLU A 1 248 ? 3.873 55.438 19.203 1 96.38 248 GLU A C 1
ATOM 1981 O O . GLU A 1 248 ? 3.791 56.531 19.75 1 96.38 248 GLU A O 1
ATOM 1986 N N . ASP A 1 249 ? 3.234 55.156 18.172 1 95.81 249 ASP A N 1
ATOM 1987 C CA . ASP A 1 249 ? 2.402 56.125 17.469 1 95.81 249 ASP A CA 1
ATOM 1988 C C . ASP A 1 249 ? 1.138 56.438 18.266 1 95.81 249 ASP A C 1
ATOM 1990 O O . ASP A 1 249 ? 0.697 57.594 18.312 1 95.81 249 ASP A O 1
ATOM 1994 N N . ALA A 1 250 ? 0.602 55.406 18.844 1 95.62 250 ALA A N 1
ATOM 1995 C CA . ALA A 1 250 ? -0.644 55.594 19.594 1 95.62 250 ALA A CA 1
ATOM 1996 C C . ALA A 1 250 ? -0.434 56.438 20.828 1 95.62 250 ALA A C 1
ATOM 1998 O O . ALA A 1 250 ? -1.318 57.219 21.203 1 95.62 250 ALA A O 1
ATOM 1999 N N . LEU A 1 251 ? 0.76 56.375 21.391 1 94.75 251 LEU A N 1
ATOM 2000 C CA . LEU A 1 251 ? 1.056 57.125 22.609 1 94.75 251 LEU A CA 1
ATOM 2001 C C . LEU A 1 251 ? 1.284 58.594 22.297 1 94.75 251 LEU A C 1
ATOM 2003 O O . LEU A 1 251 ? 1.279 59.438 23.203 1 94.75 251 LEU A O 1
ATOM 2007 N N . GLN A 1 252 ? 1.303 58.938 20.938 1 94 252 GLN A N 1
ATOM 2008 C CA . GLN A 1 252 ? 1.465 60.312 20.531 1 94 252 GLN A CA 1
ATOM 2009 C C . GLN A 1 252 ? 0.112 61 20.281 1 94 252 GLN A C 1
ATOM 2011 O O . GLN A 1 252 ? 0.034 62.219 20.125 1 94 252 GLN A O 1
ATOM 2016 N N . CYS A 1 253 ? -0.95 60.094 20.344 1 94.12 253 CYS A N 1
ATOM 2017 C CA . CYS A 1 253 ? -2.285 60.656 20.156 1 94.12 253 CYS A CA 1
ATOM 2018 C C . CYS A 1 253 ? -2.672 61.531 21.328 1 94.12 253 CYS A C 1
ATOM 2020 O O . CYS A 1 253 ? -2.381 61.219 22.484 1 94.12 253 CYS A O 1
ATOM 2022 N N . SER A 1 254 ? -3.227 62.938 20.984 1 87.31 254 SER A N 1
ATOM 2023 C CA . SER A 1 254 ? -3.643 63.906 21.984 1 87.31 254 SER A CA 1
ATOM 2024 C C . SER A 1 254 ? -5.102 64.312 21.797 1 87.31 254 SER A C 1
ATOM 2026 O O . SER A 1 254 ? -5.621 64.25 20.672 1 87.31 254 SER A O 1
ATOM 2028 N N . MET B 1 1 ? -23.156 -8.523 -17.094 1 26.53 1 MET B N 1
ATOM 2029 C CA . MET B 1 1 ? -24.078 -7.383 -17.031 1 26.53 1 MET B CA 1
ATOM 2030 C C . MET B 1 1 ? -24.312 -6.965 -15.578 1 26.53 1 MET B C 1
ATOM 2032 O O . MET B 1 1 ? -24.484 -5.777 -15.289 1 26.53 1 MET B O 1
ATOM 2036 N N . TRP B 1 2 ? -24.469 -7.992 -14.672 1 31.59 2 TRP B N 1
ATOM 2037 C CA . TRP B 1 2 ? -24.828 -7.75 -13.281 1 31.59 2 TRP B CA 1
ATOM 2038 C C . TRP B 1 2 ? -23.672 -7.137 -12.508 1 31.59 2 TRP B C 1
ATOM 2040 O O . TRP B 1 2 ? -23.859 -6.582 -11.422 1 31.59 2 TRP B O 1
ATOM 2050 N N . GLN B 1 3 ? -22.391 -7.367 -12.984 1 34.44 3 GLN B N 1
ATOM 2051 C CA . GLN B 1 3 ? -21.188 -6.941 -12.281 1 34.44 3 GLN B CA 1
ATOM 2052 C C . GLN B 1 3 ? -20.984 -5.434 -12.414 1 34.44 3 GLN B C 1
ATOM 2054 O O . GLN B 1 3 ? -20.234 -4.836 -11.633 1 34.44 3 GLN B O 1
ATOM 2059 N N . LYS B 1 4 ? -21.422 -4.785 -13.555 1 34 4 LYS B N 1
ATOM 2060 C CA . LYS B 1 4 ? -21.328 -3.35 -13.797 1 34 4 LYS B CA 1
ATOM 2061 C C . LYS B 1 4 ? -22.266 -2.572 -12.875 1 34 4 LYS B C 1
ATOM 2063 O O . LYS B 1 4 ? -21.953 -1.444 -12.484 1 34 4 LYS B O 1
ATOM 2068 N N . ILE B 1 5 ? -23.453 -3.148 -12.523 1 32.75 5 ILE B N 1
ATOM 2069 C CA . ILE B 1 5 ? -24.469 -2.436 -11.758 1 32.75 5 ILE B CA 1
ATOM 2070 C C . ILE B 1 5 ? -24 -2.281 -10.312 1 32.75 5 ILE B C 1
ATOM 2072 O O . ILE B 1 5 ? -24.266 -1.256 -9.68 1 32.75 5 ILE B O 1
ATOM 2076 N N . ALA B 1 6 ? -23.312 -3.365 -9.781 1 31.56 6 ALA B N 1
ATOM 2077 C CA . ALA B 1 6 ? -22.922 -3.295 -8.375 1 31.56 6 ALA B CA 1
ATOM 2078 C C . ALA B 1 6 ? -21.828 -2.264 -8.164 1 31.56 6 ALA B C 1
ATOM 2080 O O . ALA B 1 6 ? -21.75 -1.632 -7.105 1 31.56 6 ALA B O 1
ATOM 2081 N N . LEU B 1 7 ? -21.047 -2.061 -9.227 1 34.31 7 LEU B N 1
ATOM 2082 C CA . LEU B 1 7 ? -19.953 -1.115 -9.117 1 34.31 7 LEU B CA 1
ATOM 2083 C C . LEU B 1 7 ? -20.469 0.32 -9.086 1 34.31 7 LEU B C 1
ATOM 2085 O O . LEU B 1 7 ? -19.969 1.142 -8.305 1 34.31 7 LEU B O 1
ATOM 2089 N N . LEU B 1 8 ? -21.516 0.611 -9.875 1 33 8 LEU B N 1
ATOM 2090 C CA . LEU B 1 8 ? -22.047 1.969 -9.914 1 33 8 LEU B CA 1
ATOM 2091 C C . LEU B 1 8 ? -22.734 2.318 -8.602 1 33 8 LEU B C 1
ATOM 2093 O O . LEU B 1 8 ? -22.703 3.473 -8.172 1 33 8 LEU B O 1
ATOM 2097 N N . THR B 1 9 ? -23.281 1.366 -7.934 1 31.97 9 THR B N 1
ATOM 2098 C CA . THR B 1 9 ? -24 1.705 -6.707 1 31.97 9 THR B CA 1
ATOM 2099 C C . THR B 1 9 ? -23.031 2.121 -5.609 1 31.97 9 THR B C 1
ATOM 2101 O O . THR B 1 9 ? -23.297 3.051 -4.848 1 31.97 9 THR B O 1
ATOM 2104 N N . VAL B 1 10 ? -21.891 1.471 -5.605 1 32.75 10 VAL B N 1
ATOM 2105 C CA . VAL B 1 10 ? -21 1.777 -4.488 1 32.75 10 VAL B CA 1
ATOM 2106 C C . VAL B 1 10 ? -20.344 3.139 -4.707 1 32.75 10 VAL B C 1
ATOM 2108 O O . VAL B 1 10 ? -20.172 3.914 -3.764 1 32.75 10 VAL B O 1
ATOM 2111 N N . LEU B 1 11 ? -20.109 3.508 -5.93 1 32.28 11 LEU B N 1
ATOM 2112 C CA . LEU B 1 11 ? -19.516 4.82 -6.168 1 32.28 11 LEU B CA 1
ATOM 2113 C C . LEU B 1 11 ? -20.547 5.926 -5.914 1 32.28 11 LEU B C 1
ATOM 2115 O O . LEU B 1 11 ? -20.203 6.973 -5.355 1 32.28 11 LEU B O 1
ATOM 2119 N N . ALA B 1 12 ? -21.797 5.695 -6.324 1 31.52 12 ALA B N 1
ATOM 2120 C CA . ALA B 1 12 ? -22.828 6.715 -6.145 1 31.52 12 ALA B CA 1
ATOM 2121 C C . ALA B 1 12 ? -23.109 6.965 -4.664 1 31.52 12 ALA B C 1
ATOM 2123 O O . ALA B 1 12 ? -23.359 8.102 -4.258 1 31.52 12 ALA B O 1
ATOM 2124 N N . PHE B 1 13 ? -23.078 5.934 -3.859 1 31.23 13 PHE B N 1
ATOM 2125 C CA . PHE B 1 13 ? -23.391 6.18 -2.457 1 31.23 13 PHE B CA 1
ATOM 2126 C C . PHE B 1 13 ? -22.344 7.07 -1.812 1 31.23 13 PHE B C 1
ATOM 2128 O O . PHE B 1 13 ? -22.641 7.816 -0.876 1 31.23 13 PHE B O 1
ATOM 2135 N N . PHE B 1 14 ? -21.125 7.039 -2.369 1 27.69 14 PHE B N 1
ATOM 2136 C CA . PHE B 1 14 ? -20.141 7.879 -1.696 1 27.69 14 PHE B CA 1
ATOM 2137 C C . PHE B 1 14 ? -20.312 9.336 -2.105 1 27.69 14 PHE B C 1
ATOM 2139 O O . PHE B 1 14 ? -20.047 10.242 -1.313 1 27.69 14 PHE B O 1
ATOM 2146 N N . ALA B 1 15 ? -20.797 9.648 -3.373 1 27.55 15 ALA B N 1
ATOM 2147 C CA . ALA B 1 15 ? -20.953 11.047 -3.766 1 27.55 15 ALA B CA 1
ATOM 2148 C C . ALA B 1 15 ? -22.109 11.703 -3.033 1 27.55 15 ALA B C 1
ATOM 2150 O O . ALA B 1 15 ? -22.062 12.891 -2.721 1 27.55 15 ALA B O 1
ATOM 2151 N N . CYS B 1 16 ? -23.219 10.953 -2.91 1 28.81 16 CYS B N 1
ATOM 2152 C CA . CYS B 1 16 ? -24.422 11.641 -2.447 1 28.81 16 CYS B CA 1
ATOM 2153 C C . CYS B 1 16 ? -24.266 12.094 -1.001 1 28.81 16 CYS B C 1
ATOM 2155 O O . CYS B 1 16 ? -25.047 12.922 -0.521 1 28.81 16 CYS B O 1
ATOM 2157 N N . GLN B 1 17 ? -23.656 11.344 -0.2 1 26.58 17 GLN B N 1
ATOM 2158 C CA . GLN B 1 17 ? -23.828 11.812 1.171 1 26.58 17 GLN B CA 1
ATOM 2159 C C . GLN B 1 17 ? -23.078 13.117 1.402 1 26.58 17 GLN B C 1
ATOM 2161 O O . GLN B 1 17 ? -23.016 13.609 2.531 1 26.58 17 GLN B O 1
ATOM 2166 N N . GLN B 1 18 ? -22.531 13.648 0.388 1 26.11 18 GLN B N 1
ATOM 2167 C CA . GLN B 1 18 ? -21.922 14.945 0.675 1 26.11 18 GLN B CA 1
ATOM 2168 C C . GLN B 1 18 ? -22.984 16.016 0.898 1 26.11 18 GLN B C 1
ATOM 2170 O O . GLN B 1 18 ? -22.688 17.203 0.887 1 26.11 18 GLN B O 1
ATOM 2175 N N . LEU B 1 19 ? -24.25 15.688 0.854 1 24.64 19 LEU B N 1
ATOM 2176 C CA . LEU B 1 19 ? -25.094 16.844 1.154 1 24.64 19 LEU B CA 1
ATOM 2177 C C . LEU B 1 19 ? -24.875 17.312 2.584 1 24.64 19 LEU B C 1
ATOM 2179 O O . LEU B 1 19 ? -25.391 16.719 3.533 1 24.64 19 LEU B O 1
ATOM 2183 N N . VAL B 1 20 ? -23.734 17.484 2.988 1 26.78 20 VAL B N 1
ATOM 2184 C CA . VAL B 1 20 ? -23.5 18.094 4.289 1 26.78 20 VAL B CA 1
ATOM 2185 C C . VAL B 1 20 ? -24.297 19.375 4.406 1 26.78 20 VAL B C 1
ATOM 2187 O O . VAL B 1 20 ? -24.172 20.281 3.57 1 26.78 20 VAL B O 1
ATOM 2190 N N . TRP B 1 21 ? -25.469 19.312 5.078 1 24.73 21 TRP B N 1
ATOM 2191 C CA . TRP B 1 21 ? -26.297 20.406 5.586 1 24.73 21 TRP B CA 1
ATOM 2192 C C . TRP B 1 21 ? -25.438 21.469 6.266 1 24.73 21 TRP B C 1
ATOM 2194 O O . TRP B 1 21 ? -24.453 21.141 6.934 1 24.73 21 TRP B O 1
ATOM 2204 N N . SER B 1 22 ? -25.391 22.672 5.836 1 24.78 22 SER B N 1
ATOM 2205 C CA . SER B 1 22 ? -24.891 23.938 6.355 1 24.78 22 SER B CA 1
ATOM 2206 C C . SER B 1 22 ? -25.344 24.172 7.793 1 24.78 22 SER B C 1
ATOM 2208 O O . SER B 1 22 ? -26.078 25.109 8.078 1 24.78 22 SER B O 1
ATOM 2210 N N . LYS B 1 23 ? -25.859 23.156 8.617 1 30.47 23 LYS B N 1
ATOM 2211 C CA . LYS B 1 23 ? -26.359 23.656 9.891 1 30.47 23 LYS B CA 1
ATOM 2212 C C . LYS B 1 23 ? -25.266 24.391 10.664 1 30.47 23 LYS B C 1
ATOM 2214 O O . LYS B 1 23 ? -24.141 23.906 10.758 1 30.47 23 LYS B O 1
ATOM 2219 N N . THR B 1 24 ? -25.391 25.609 10.867 1 27.42 24 THR B N 1
ATOM 2220 C CA . THR B 1 24 ? -24.703 26.516 11.781 1 27.42 24 THR B CA 1
ATOM 2221 C C . THR B 1 24 ? -24.469 25.844 13.125 1 27.42 24 THR B C 1
ATOM 2223 O O . THR B 1 24 ? -25.406 25.609 13.891 1 27.42 24 THR B O 1
ATOM 2226 N N . VAL B 1 25 ? -23.922 24.734 13.109 1 31.53 25 VAL B N 1
ATOM 2227 C CA . VAL B 1 25 ? -23.766 24.094 14.406 1 31.53 25 VAL B CA 1
ATOM 2228 C C . VAL B 1 25 ? -23.141 25.078 15.391 1 31.53 25 VAL B C 1
ATOM 2230 O O . VAL B 1 25 ? -22.062 25.625 15.133 1 31.53 25 VAL B O 1
ATOM 2233 N N . ALA B 1 26 ? -23.953 25.734 16.219 1 32.31 26 ALA B N 1
ATOM 2234 C CA . ALA B 1 26 ? -23.547 26.516 17.375 1 32.31 26 ALA B CA 1
ATOM 2235 C C . ALA B 1 26 ? -22.422 25.828 18.141 1 32.31 26 ALA B C 1
ATOM 2237 O O . ALA B 1 26 ? -22.359 24.594 18.203 1 32.31 26 ALA B O 1
ATOM 2238 N N . VAL B 1 27 ? -21.391 26.312 18.266 1 34.88 27 VAL B N 1
ATOM 2239 C CA . VAL B 1 27 ? -20.266 25.844 19.062 1 34.88 27 VAL B CA 1
ATOM 2240 C C . VAL B 1 27 ? -20.766 25.328 20.406 1 34.88 27 VAL B C 1
ATOM 2242 O O . VAL B 1 27 ? -21.422 26.047 21.156 1 34.88 27 VAL B O 1
ATOM 2245 N N . PRO B 1 28 ? -21.016 24.047 20.547 1 36.69 28 PRO B N 1
ATOM 2246 C CA . PRO B 1 28 ? -21.547 23.609 21.828 1 36.69 28 PRO B CA 1
ATOM 2247 C C . PRO B 1 28 ? -20.875 24.281 23.016 1 36.69 28 PRO B C 1
ATOM 2249 O O . PRO B 1 28 ? -19.688 24.656 22.938 1 36.69 28 PRO B O 1
ATOM 2252 N N . GLU B 1 29 ? -21.562 24.828 23.984 1 38.44 29 GLU B N 1
ATOM 2253 C CA . GLU B 1 29 ? -21.156 25.484 25.219 1 38.44 29 GLU B CA 1
ATOM 2254 C C . GLU B 1 29 ? -20.031 24.719 25.906 1 38.44 29 GLU B C 1
ATOM 2256 O O . GLU B 1 29 ? -19.156 25.328 26.531 1 38.44 29 GLU B O 1
ATOM 2261 N N . VAL B 1 30 ? -20.094 23.344 25.797 1 38.47 30 VAL B N 1
ATOM 2262 C CA . VAL B 1 30 ? -19.094 22.5 26.453 1 38.47 30 VAL B CA 1
ATOM 2263 C C . VAL B 1 30 ? -17.703 22.828 25.922 1 38.47 30 VAL B C 1
ATOM 2265 O O . VAL B 1 30 ? -16.719 22.672 26.625 1 38.47 30 VAL B O 1
ATOM 2268 N N . VAL B 1 31 ? -17.516 23.172 24.703 1 39.25 31 VAL B N 1
ATOM 2269 C CA . VAL B 1 31 ? -16.219 23.594 24.172 1 39.25 31 VAL B CA 1
ATOM 2270 C C . VAL B 1 31 ? -15.812 24.922 24.828 1 39.25 31 VAL B C 1
ATOM 2272 O O . VAL B 1 31 ? -14.633 25.141 25.094 1 39.25 31 VAL B O 1
ATOM 2275 N N . LYS B 1 32 ? -16.719 25.812 25.125 1 41.84 32 LYS B N 1
ATOM 2276 C CA . LYS B 1 32 ? -16.438 27.078 25.812 1 41.84 32 LYS B CA 1
ATOM 2277 C C . LYS B 1 32 ? -15.836 26.828 27.203 1 41.84 32 LYS B C 1
ATOM 2279 O O . LYS B 1 32 ? -14.945 27.547 27.625 1 41.84 32 LYS B O 1
ATOM 2284 N N . LYS B 1 33 ? -16.516 25.922 27.953 1 40.25 33 LYS B N 1
ATOM 2285 C CA . LYS B 1 33 ? -16.156 25.719 29.344 1 40.25 33 LYS B CA 1
ATOM 2286 C C . LYS B 1 33 ? -14.797 25.031 29.469 1 40.25 33 LYS B C 1
ATOM 2288 O O . LYS B 1 33 ? -14.117 25.172 30.484 1 40.25 33 LYS B O 1
ATOM 2293 N N . VAL B 1 34 ? -14.578 24.016 28.797 1 37.91 34 VAL B N 1
ATOM 2294 C CA . VAL B 1 34 ? -13.281 23.344 28.891 1 37.91 34 VAL B CA 1
ATOM 2295 C C . VAL B 1 34 ? -12.195 24.234 28.297 1 37.91 34 VAL B C 1
ATOM 2297 O O . VAL B 1 34 ? -11.016 23.891 28.312 1 37.91 34 VAL B O 1
ATOM 2300 N N . LEU B 1 35 ? -12.602 25.188 27.609 1 37.62 35 LEU B N 1
ATOM 2301 C CA . LEU B 1 35 ? -11.492 25.953 27.062 1 37.62 35 LEU B CA 1
ATOM 2302 C C . LEU B 1 35 ? -10.773 26.734 28.156 1 37.62 35 LEU B C 1
ATOM 2304 O O . LEU B 1 35 ? -11.25 27.797 28.578 1 37.62 35 LEU B O 1
ATOM 2308 N N . PRO B 1 36 ? -10.477 26.125 29.281 1 38.47 36 PRO B N 1
ATOM 2309 C CA . PRO B 1 36 ? -9.656 27 30.125 1 38.47 36 PRO B CA 1
ATOM 2310 C C . PRO B 1 36 ? -8.719 27.891 29.297 1 38.47 36 PRO B C 1
ATOM 2312 O O . PRO B 1 36 ? -8.375 27.531 28.172 1 38.47 36 PRO B O 1
ATOM 2315 N N . ARG B 1 37 ? -8.594 29.078 29.672 1 41.53 37 ARG B N 1
ATOM 2316 C CA . ARG B 1 37 ? -7.602 30 29.125 1 41.53 37 ARG B CA 1
ATOM 2317 C C . ARG B 1 37 ? -6.328 29.25 28.719 1 41.53 37 ARG B C 1
ATOM 2319 O O . ARG B 1 37 ? -5.336 29.875 28.344 1 41.53 37 ARG B O 1
ATOM 2326 N N . ALA B 1 38 ? -6.109 27.984 29.328 1 44.34 38 ALA B N 1
ATOM 2327 C CA . ALA B 1 38 ? -4.883 27.234 29.094 1 44.34 38 ALA B CA 1
ATOM 2328 C C . ALA B 1 38 ? -4.645 27.031 27.594 1 44.34 38 ALA B C 1
ATOM 2330 O O . ALA B 1 38 ? -5.598 26.953 26.828 1 44.34 38 ALA B O 1
ATOM 2331 N N . ALA B 1 39 ? -3.232 26.969 26.906 1 55.78 39 ALA B N 1
ATOM 2332 C CA . ALA B 1 39 ? -2.617 27.516 25.703 1 55.78 39 ALA B CA 1
ATOM 2333 C C . ALA B 1 39 ? -3.119 26.797 24.453 1 55.78 39 ALA B C 1
ATOM 2335 O O . ALA B 1 39 ? -3.102 25.562 24.391 1 55.78 39 ALA B O 1
ATOM 2336 N N . ASP B 1 40 ? -4.152 27.422 23.766 1 63.81 40 ASP B N 1
ATOM 2337 C CA . ASP B 1 40 ? -4.727 27.141 22.453 1 63.81 40 ASP B CA 1
ATOM 2338 C C . ASP B 1 40 ? -3.773 26.281 21.625 1 63.81 40 ASP B C 1
ATOM 2340 O O . ASP B 1 40 ? -4.207 25.375 20.906 1 63.81 40 ASP B O 1
ATOM 2344 N N . SER B 1 41 ? -2.572 26.328 22.109 1 75.31 41 SER B N 1
ATOM 2345 C CA . SER B 1 41 ? -1.568 25.562 21.375 1 75.31 41 SER B CA 1
ATOM 2346 C C . SER B 1 41 ? -1.582 24.094 21.797 1 75.31 41 SER B C 1
ATOM 2348 O O . SER B 1 41 ? -1.394 23.203 20.969 1 75.31 41 SER B O 1
ATOM 2350 N N . GLU B 1 42 ? -2.006 23.797 23.062 1 83.75 42 GLU B N 1
ATOM 2351 C CA . GLU B 1 42 ? -2.037 22.438 23.578 1 83.75 42 GLU B CA 1
ATOM 2352 C C . GLU B 1 42 ? -3.201 21.641 22.984 1 83.75 42 GLU B C 1
ATOM 2354 O O . GLU B 1 42 ? -3.092 20.438 22.75 1 83.75 42 GLU B O 1
ATOM 2359 N N . LEU B 1 43 ? -4.25 22.359 22.703 1 87.94 43 LEU B N 1
ATOM 2360 C CA . LEU B 1 43 ? -5.406 21.688 22.125 1 87.94 43 LEU B CA 1
ATOM 2361 C C . LEU B 1 43 ? -5.121 21.266 20.688 1 87.94 43 LEU B C 1
ATOM 2363 O O . LEU B 1 43 ? -5.57 20.203 20.234 1 87.94 43 LEU B O 1
ATOM 2367 N N . LEU B 1 44 ? -4.41 22.125 20 1 91.94 44 LEU B N 1
ATOM 2368 C CA . LEU B 1 44 ? -4.008 21.734 18.641 1 91.94 44 LEU B CA 1
ATOM 2369 C C . LEU B 1 44 ? -3.18 20.453 18.656 1 91.94 44 LEU B C 1
ATOM 2371 O O . LEU B 1 44 ? -3.383 19.578 17.828 1 91.94 44 LEU B O 1
ATOM 2375 N N . ILE B 1 45 ? -2.312 20.297 19.688 1 92.44 45 ILE B N 1
ATOM 2376 C CA . ILE B 1 45 ? -1.458 19.125 19.828 1 92.44 45 ILE B CA 1
ATOM 2377 C C . ILE B 1 45 ? -2.311 17.906 20.156 1 92.44 45 ILE B C 1
ATOM 2379 O O . ILE B 1 45 ? -2.062 16.797 19.656 1 92.44 45 ILE B O 1
ATOM 2383 N N . GLU B 1 46 ? -3.283 18.109 20.969 1 92.56 46 GLU B N 1
ATOM 2384 C CA . GLU B 1 46 ? -4.16 17 21.344 1 92.56 46 GLU B CA 1
ATOM 2385 C C . GLU B 1 46 ? -4.965 16.516 20.141 1 92.56 46 GLU B C 1
ATOM 2387 O O . GLU B 1 46 ? -5.141 15.305 19.953 1 92.56 46 GLU B O 1
ATOM 2392 N N . PHE B 1 47 ? -5.477 17.438 19.375 1 93.88 47 PHE B N 1
ATOM 2393 C CA . PHE B 1 47 ? -6.184 17.031 18.156 1 93.88 47 PHE B CA 1
ATOM 2394 C C . PHE B 1 47 ? -5.258 16.266 17.219 1 93.88 47 PHE B C 1
ATOM 2396 O O . PHE B 1 47 ? -5.668 15.289 16.594 1 93.88 47 PHE B O 1
ATOM 2403 N N . ASP B 1 48 ? -4.02 16.75 17.125 1 94.75 48 ASP B N 1
ATOM 2404 C CA . ASP B 1 48 ? -3.041 16.031 16.312 1 94.75 48 ASP B CA 1
ATOM 2405 C C . ASP B 1 48 ? -2.877 14.594 16.797 1 94.75 48 ASP B C 1
ATOM 2407 O O . ASP B 1 48 ? -2.842 13.664 15.984 1 94.75 48 ASP B O 1
ATOM 2411 N N . ARG B 1 49 ? -2.74 14.383 18.062 1 93.94 49 ARG B N 1
ATOM 2412 C CA . ARG B 1 49 ? -2.625 13.055 18.656 1 93.94 49 ARG B CA 1
ATOM 2413 C C . ARG B 1 49 ? -3.846 12.203 18.328 1 93.94 49 ARG B C 1
ATOM 2415 O O . ARG B 1 49 ? -3.713 11.031 17.953 1 93.94 49 ARG B O 1
ATOM 2422 N N . LEU B 1 50 ? -4.996 12.781 18.422 1 93.44 50 LEU B N 1
ATOM 2423 C CA . LEU B 1 50 ? -6.246 12.062 18.188 1 93.44 50 LEU B CA 1
ATOM 2424 C C . LEU B 1 50 ? -6.352 11.625 16.734 1 93.44 50 LEU B C 1
ATOM 2426 O O . LEU B 1 50 ? -6.684 10.469 16.453 1 93.44 50 LEU B O 1
ATOM 2430 N N . PHE B 1 51 ? -6.047 12.562 15.844 1 95.25 51 PHE B N 1
ATOM 2431 C CA . PHE B 1 51 ? -6.133 12.211 14.43 1 95.25 51 PHE B CA 1
ATOM 2432 C C . PHE B 1 51 ? -5.066 11.188 14.062 1 95.25 51 PHE B C 1
ATOM 2434 O O . PHE B 1 51 ? -5.301 10.32 13.219 1 95.25 51 PHE B O 1
ATOM 2441 N N . ASN B 1 52 ? -3.893 11.25 14.695 1 94.88 52 ASN B N 1
ATOM 2442 C CA . ASN B 1 52 ? -2.871 10.234 14.469 1 94.88 52 ASN B CA 1
ATOM 2443 C C . ASN B 1 52 ? -3.324 8.867 14.969 1 94.88 52 ASN B C 1
ATOM 2445 O O . ASN B 1 52 ? -2.984 7.84 14.375 1 94.88 52 ASN B O 1
ATOM 2449 N N . GLN B 1 53 ? -4.039 8.914 16.047 1 93.19 53 GLN B N 1
ATOM 2450 C CA . GLN B 1 53 ? -4.559 7.652 16.547 1 93.19 53 GLN B CA 1
ATOM 2451 C C . GLN B 1 53 ? -5.535 7.02 15.555 1 93.19 53 GLN B C 1
ATOM 2453 O O . GLN B 1 53 ? -5.512 5.805 15.344 1 93.19 53 GLN B O 1
ATOM 2458 N N . LEU B 1 54 ? -6.402 7.852 14.961 1 91.25 54 LEU B N 1
ATOM 2459 C CA . LEU B 1 54 ? -7.309 7.34 13.938 1 91.25 54 LEU B CA 1
ATOM 2460 C C . LEU B 1 54 ? -6.527 6.762 12.758 1 91.25 54 LEU B C 1
ATOM 2462 O O . LEU B 1 54 ? -6.871 5.691 12.25 1 91.25 54 LEU B O 1
ATOM 2466 N N . HIS B 1 55 ? -5.465 7.477 12.359 1 92.81 55 HIS B N 1
ATOM 2467 C CA . HIS B 1 55 ? -4.598 6.973 11.297 1 92.81 55 HIS B CA 1
ATOM 2468 C C . HIS B 1 55 ? -4 5.621 11.672 1 92.81 55 HIS B C 1
ATOM 2470 O O . HIS B 1 55 ? -3.982 4.699 10.852 1 92.81 55 HIS B O 1
ATOM 2476 N N . TYR B 1 56 ? -3.531 5.484 12.891 1 91.56 56 TYR B N 1
ATOM 2477 C CA . TYR B 1 56 ? -2.881 4.258 13.336 1 91.56 56 TYR B CA 1
ATOM 2478 C C . TYR B 1 56 ? -3.85 3.08 13.297 1 91.56 56 TYR B C 1
ATOM 2480 O O . TYR B 1 56 ? -3.471 1.97 12.914 1 91.56 56 TYR B O 1
ATOM 2488 N N . ASP B 1 57 ? -5.031 3.318 13.641 1 87.94 57 ASP B N 1
ATOM 2489 C CA . ASP B 1 57 ? -6.035 2.258 13.641 1 87.94 57 ASP B CA 1
ATOM 2490 C C . ASP B 1 57 ? -6.309 1.767 12.219 1 87.94 57 ASP B C 1
ATOM 2492 O O . ASP B 1 57 ? -6.391 0.56 11.977 1 87.94 57 ASP B O 1
ATOM 2496 N N . VAL B 1 58 ? -6.449 2.738 11.312 1 88.12 58 VAL B N 1
ATOM 2497 C CA . VAL B 1 58 ? -6.699 2.375 9.922 1 88.12 58 VAL B CA 1
ATOM 2498 C C . VAL B 1 58 ? -5.469 1.677 9.344 1 88.12 58 VAL B C 1
ATOM 2500 O O . VAL B 1 58 ? -5.59 0.637 8.688 1 88.12 58 VAL B O 1
ATOM 2503 N N . ASP B 1 59 ? -4.316 2.213 9.664 1 90.31 59 ASP B N 1
ATOM 2504 C CA . ASP B 1 59 ? -3.068 1.668 9.141 1 90.31 59 ASP B CA 1
ATOM 2505 C C . ASP B 1 59 ? -2.836 0.243 9.641 1 90.31 59 ASP B C 1
ATOM 2507 O O . ASP B 1 59 ? -2.35 -0.609 8.891 1 90.31 59 ASP B O 1
ATOM 2511 N N . TYR B 1 60 ? -3.121 -0.003 10.844 1 88.56 60 TYR B N 1
ATOM 2512 C CA . TYR B 1 60 ? -2.99 -1.34 11.406 1 88.56 60 TYR B CA 1
ATOM 2513 C C . TYR B 1 60 ? -3.875 -2.336 10.672 1 88.56 60 TYR B C 1
ATOM 2515 O O . TYR B 1 60 ? -3.428 -3.428 10.305 1 88.56 60 TYR B O 1
ATOM 2523 N N . LYS B 1 61 ? -5.051 -1.977 10.492 1 87.38 61 LYS B N 1
ATOM 2524 C CA . LYS B 1 61 ? -5.98 -2.875 9.82 1 87.38 61 LYS B CA 1
ATOM 2525 C C . LYS B 1 61 ? -5.559 -3.115 8.367 1 87.38 61 LYS B C 1
ATOM 2527 O O . LYS B 1 61 ? -5.734 -4.215 7.84 1 87.38 61 LYS B O 1
ATOM 2532 N N . LEU B 1 62 ? -5.078 -2.072 7.711 1 88.56 62 LEU B N 1
ATOM 2533 C CA . LEU B 1 62 ? -4.594 -2.219 6.34 1 88.56 62 LEU B CA 1
ATOM 2534 C C . LEU B 1 62 ? -3.406 -3.172 6.281 1 88.56 62 LEU B C 1
ATOM 2536 O O . LEU B 1 62 ? -3.283 -3.959 5.34 1 88.56 62 LEU B O 1
ATOM 2540 N N . ARG B 1 63 ? -2.568 -3.141 7.309 1 88.25 63 ARG B N 1
ATOM 2541 C CA . ARG B 1 63 ? -1.441 -4.066 7.375 1 88.25 63 ARG B CA 1
ATOM 2542 C C . ARG B 1 63 ? -1.923 -5.508 7.508 1 88.25 63 ARG B C 1
ATOM 2544 O O . ARG B 1 63 ? -1.423 -6.398 6.82 1 88.25 63 ARG B O 1
ATOM 2551 N N . VAL B 1 64 ? -2.85 -5.695 8.344 1 85.88 64 VAL B N 1
ATOM 2552 C CA . VAL B 1 64 ? -3.41 -7.027 8.547 1 85.88 64 VAL B CA 1
ATOM 2553 C C . VAL B 1 64 ? -4.055 -7.52 7.254 1 85.88 64 VAL B C 1
ATOM 2555 O O . VAL B 1 64 ? -3.877 -8.672 6.863 1 85.88 64 VAL B O 1
ATOM 2558 N N . LEU B 1 65 ? -4.77 -6.613 6.605 1 86.62 65 LEU B N 1
ATOM 2559 C CA . LEU B 1 65 ? -5.426 -6.953 5.352 1 86.62 65 LEU B CA 1
ATOM 2560 C C . LEU B 1 65 ? -4.406 -7.371 4.297 1 86.62 65 LEU B C 1
ATOM 2562 O O . LEU B 1 65 ? -4.598 -8.375 3.607 1 86.62 65 LEU B O 1
ATOM 2566 N N . ARG B 1 66 ? -3.352 -6.645 4.137 1 88.44 66 ARG B N 1
ATOM 2567 C CA . ARG B 1 66 ? -2.309 -6.961 3.164 1 88.44 66 ARG B CA 1
ATOM 2568 C C . ARG B 1 66 ? -1.646 -8.297 3.488 1 88.44 66 ARG B C 1
ATOM 2570 O O . ARG B 1 66 ? -1.358 -9.086 2.588 1 88.44 66 ARG B O 1
ATOM 2577 N N . MET B 1 67 ? -1.418 -8.562 4.762 1 88.94 67 MET B N 1
ATOM 2578 C CA . MET B 1 67 ? -0.79 -9.812 5.184 1 88.94 67 MET B CA 1
ATOM 2579 C C . MET B 1 67 ? -1.695 -11.008 4.887 1 88.94 67 MET B C 1
ATOM 2581 O O . MET B 1 67 ? -1.23 -12.039 4.406 1 88.94 67 MET B O 1
ATOM 2585 N N . ASN B 1 68 ? -2.934 -10.828 5.227 1 87.69 68 ASN B N 1
ATOM 2586 C CA . ASN B 1 68 ? -3.881 -11.914 4.984 1 87.69 68 ASN B CA 1
ATOM 2587 C C . ASN B 1 68 ? -4.016 -12.219 3.496 1 87.69 68 ASN B C 1
ATOM 2589 O O . ASN B 1 68 ? -4.109 -13.383 3.104 1 87.69 68 ASN B O 1
ATOM 2593 N N . GLN B 1 69 ? -4.07 -11.195 2.719 1 87.69 69 GLN B N 1
ATOM 2594 C CA . GLN B 1 69 ? -4.145 -11.383 1.274 1 87.69 69 GLN B CA 1
ATOM 2595 C C . GLN B 1 69 ? -2.91 -12.109 0.751 1 87.69 69 GLN B C 1
ATOM 2597 O O . GLN B 1 69 ? -3.023 -13.023 -0.071 1 87.69 69 GLN B O 1
ATOM 2602 N N . SER B 1 70 ? -1.769 -11.695 1.174 1 90.56 70 SER B N 1
ATOM 2603 C CA . SER B 1 70 ? -0.52 -12.336 0.771 1 90.56 70 SER B CA 1
ATOM 2604 C C . SER B 1 70 ? -0.503 -13.805 1.159 1 90.56 70 SER B C 1
ATOM 2606 O O . SER B 1 70 ? -0.096 -14.656 0.366 1 90.56 70 SER B O 1
ATOM 2608 N N . LEU B 1 71 ? -0.943 -14.055 2.342 1 91.38 71 LEU B N 1
ATOM 2609 C CA . LEU B 1 71 ? -0.986 -15.43 2.828 1 91.38 71 LEU B CA 1
ATOM 2610 C C . LEU B 1 71 ? -1.971 -16.266 2.014 1 91.38 71 LEU B C 1
ATOM 2612 O O . LEU B 1 71 ? -1.697 -17.422 1.702 1 91.38 71 LEU B O 1
ATOM 2616 N N . ALA B 1 72 ? -3.086 -15.734 1.701 1 89.44 72 ALA B N 1
ATOM 2617 C CA . ALA B 1 72 ? -4.09 -16.438 0.909 1 89.44 72 ALA B CA 1
ATOM 2618 C C . ALA B 1 72 ? -3.545 -16.812 -0.467 1 89.44 72 ALA B C 1
ATOM 2620 O O . ALA B 1 72 ? -3.734 -17.938 -0.936 1 89.44 72 ALA B O 1
ATOM 2621 N N . ILE B 1 73 ? -2.904 -15.883 -1.118 1 91 73 ILE B N 1
ATOM 2622 C CA . ILE B 1 73 ? -2.332 -16.109 -2.438 1 91 73 ILE B CA 1
ATOM 2623 C C . ILE B 1 73 ? -1.26 -17.203 -2.35 1 91 73 ILE B C 1
ATOM 2625 O O . ILE B 1 73 ? -1.242 -18.125 -3.158 1 91 73 ILE B O 1
ATOM 2629 N N . LYS B 1 74 ? -0.395 -17.078 -1.348 1 93.88 74 LYS B N 1
ATOM 2630 C CA . LYS B 1 74 ? 0.659 -18.062 -1.137 1 93.88 74 LYS B CA 1
ATOM 2631 C C . LYS B 1 74 ? 0.075 -19.469 -0.981 1 93.88 74 LYS B C 1
ATOM 2633 O O . LYS B 1 74 ? 0.515 -20.406 -1.649 1 93.88 74 LYS B O 1
ATOM 2638 N N . ASN B 1 75 ? -0.861 -19.516 -0.105 1 93.19 75 ASN B N 1
ATOM 2639 C CA . ASN B 1 75 ? -1.462 -20.812 0.192 1 93.19 75 ASN B CA 1
ATOM 2640 C C . ASN B 1 75 ? -2.18 -21.391 -1.023 1 93.19 75 ASN B C 1
ATOM 2642 O O . ASN B 1 75 ? -2.07 -22.594 -1.307 1 93.19 75 ASN B O 1
ATOM 2646 N N . LEU B 1 76 ? -2.898 -20.594 -1.69 1 93.75 76 LEU B N 1
ATOM 2647 C CA . LEU B 1 76 ? -3.633 -21.062 -2.863 1 93.75 76 LEU B CA 1
ATOM 2648 C C . LEU B 1 76 ? -2.678 -21.531 -3.955 1 93.75 76 LEU B C 1
ATOM 2650 O O . LEU B 1 76 ? -2.877 -22.594 -4.543 1 93.75 76 LEU B O 1
ATOM 2654 N N . ASN B 1 77 ? -1.671 -20.75 -4.211 1 94.75 77 ASN B N 1
ATOM 2655 C CA . ASN B 1 77 ? -0.676 -21.141 -5.207 1 94.75 77 ASN B CA 1
ATOM 2656 C C . ASN B 1 77 ? 0.008 -22.453 -4.832 1 94.75 77 ASN B C 1
ATOM 2658 O O . ASN B 1 77 ? 0.23 -23.312 -5.691 1 94.75 77 ASN B O 1
ATOM 2662 N N . ALA B 1 78 ? 0.325 -22.562 -3.537 1 94.56 78 ALA B N 1
ATOM 2663 C CA . ALA B 1 78 ? 0.934 -23.797 -3.072 1 94.56 78 ALA B CA 1
ATOM 2664 C C . ALA B 1 78 ? 0.029 -25 -3.361 1 94.56 78 ALA B C 1
ATOM 2666 O O . ALA B 1 78 ? 0.502 -26.062 -3.783 1 94.56 78 ALA B O 1
ATOM 2667 N N . GLN B 1 79 ? -1.217 -24.859 -3.164 1 93.5 79 GLN B N 1
ATOM 2668 C CA . GLN B 1 79 ? -2.182 -25.922 -3.42 1 93.5 79 GLN B CA 1
ATOM 2669 C C . GLN B 1 79 ? -2.262 -26.25 -4.906 1 93.5 79 GLN B C 1
ATOM 2671 O O . GLN B 1 79 ? -2.279 -27.422 -5.293 1 93.5 79 GLN B O 1
ATOM 2676 N N . PHE B 1 80 ? -2.285 -25.297 -5.754 1 94.62 80 PHE B N 1
ATOM 2677 C CA . PHE B 1 80 ? -2.357 -25.5 -7.195 1 94.62 80 PHE B CA 1
ATOM 2678 C C . PHE B 1 80 ? -1.103 -26.188 -7.707 1 94.62 80 PHE B C 1
ATOM 2680 O O . PHE B 1 80 ? -1.189 -27.156 -8.477 1 94.62 80 PHE B O 1
ATOM 2687 N N . ILE B 1 81 ? -0.003 -25.656 -7.254 1 94.5 81 ILE B N 1
ATOM 2688 C CA . ILE B 1 81 ? 1.271 -26.219 -7.695 1 94.5 81 ILE B CA 1
ATOM 2689 C C . ILE B 1 81 ? 1.366 -27.688 -7.285 1 94.5 81 ILE B C 1
ATOM 2691 O O . ILE B 1 81 ? 1.767 -28.531 -8.086 1 94.5 81 ILE B O 1
ATOM 2695 N N . SER B 1 82 ? 0.958 -27.953 -6.07 1 92.38 82 SER B N 1
ATOM 2696 C CA . SER B 1 82 ? 0.948 -29.328 -5.594 1 92.38 82 SER B CA 1
ATOM 2697 C C . SER B 1 82 ? 0.013 -30.203 -6.43 1 92.38 82 SER B C 1
ATOM 2699 O O . SER B 1 82 ? 0.387 -31.297 -6.855 1 92.38 82 SER B O 1
ATOM 2701 N N . ARG B 1 83 ? -1.139 -29.734 -6.695 1 93.56 83 ARG B N 1
ATOM 2702 C CA . ARG B 1 83 ? -2.129 -30.5 -7.453 1 93.56 83 ARG B CA 1
ATOM 2703 C C . ARG B 1 83 ? -1.666 -30.719 -8.891 1 93.56 83 ARG B C 1
ATOM 2705 O O . ARG B 1 83 ? -1.763 -31.828 -9.414 1 93.56 83 ARG B O 1
ATOM 2712 N N . PHE B 1 84 ? -1.208 -29.688 -9.531 1 94.06 84 PHE B N 1
ATOM 2713 C CA . PHE B 1 84 ? -0.709 -29.812 -10.891 1 94.06 84 PHE B CA 1
ATOM 2714 C C . PHE B 1 84 ? 0.472 -30.781 -10.953 1 94.06 84 PHE B C 1
ATOM 2716 O O . PHE B 1 84 ? 0.585 -31.578 -11.883 1 94.06 84 PHE B O 1
ATOM 2723 N N . GLY B 1 85 ? 1.323 -30.672 -9.906 1 91.38 85 GLY B N 1
ATOM 2724 C CA . GLY B 1 85 ? 2.438 -31.594 -9.836 1 91.38 85 GLY B CA 1
ATOM 2725 C C . GLY B 1 85 ? 2.002 -33.062 -9.812 1 91.38 85 GLY B C 1
ATOM 2726 O O . GLY B 1 85 ? 2.561 -33.875 -10.523 1 91.38 85 GLY B O 1
ATOM 2727 N N . ILE B 1 86 ? 1.015 -33.344 -9.055 1 91.38 86 ILE B N 1
ATOM 2728 C CA . ILE B 1 86 ? 0.487 -34.688 -8.93 1 91.38 86 ILE B CA 1
ATOM 2729 C C . ILE B 1 86 ? -0.102 -35.156 -10.266 1 91.38 86 ILE B C 1
ATOM 2731 O O . ILE B 1 86 ? 0.172 -36.25 -10.727 1 91.38 86 ILE B O 1
ATOM 2735 N N . VAL B 1 87 ? -0.864 -34.312 -10.883 1 93.75 87 VAL B N 1
ATOM 2736 C CA . VAL B 1 87 ? -1.539 -34.656 -12.133 1 93.75 87 VAL B CA 1
ATOM 2737 C C . VAL B 1 87 ? -0.507 -34.844 -13.242 1 93.75 87 VAL B C 1
ATOM 2739 O O . VAL B 1 87 ? -0.605 -35.781 -14.031 1 93.75 87 VAL B O 1
ATOM 2742 N N . ILE B 1 88 ? 0.462 -33.938 -13.328 1 92.81 88 ILE B N 1
ATOM 2743 C CA . ILE B 1 88 ? 1.524 -34.062 -14.32 1 92.81 88 ILE B CA 1
ATOM 2744 C C . ILE B 1 88 ? 2.244 -35.406 -14.164 1 92.81 88 ILE B C 1
ATOM 2746 O O . ILE B 1 88 ? 2.455 -36.125 -15.141 1 92.81 88 ILE B O 1
ATOM 2750 N N . THR B 1 89 ? 2.564 -35.75 -12.93 1 90.75 89 THR B N 1
ATOM 2751 C CA . THR B 1 89 ? 3.264 -37 -12.648 1 90.75 89 THR B CA 1
ATOM 2752 C C . THR B 1 89 ? 2.404 -38.188 -13.039 1 90.75 89 THR B C 1
ATOM 2754 O O . THR B 1 89 ? 2.9 -39.156 -13.648 1 90.75 89 THR B O 1
ATOM 2757 N N . GLN B 1 90 ? 1.124 -38.125 -12.742 1 92.75 90 GLN B N 1
ATOM 2758 C CA . GLN B 1 90 ? 0.198 -39.188 -13.078 1 92.75 90 GLN B CA 1
ATOM 2759 C C . GLN B 1 90 ? 0.116 -39.406 -14.594 1 92.75 90 GLN B C 1
ATOM 2761 O O . GLN B 1 90 ? 0.115 -40.531 -15.07 1 92.75 90 GLN B O 1
ATOM 2766 N N . ILE B 1 91 ? 0.059 -38.375 -15.305 1 94.06 91 ILE B N 1
ATOM 2767 C CA . ILE B 1 91 ? -0.046 -38.438 -16.766 1 94.06 91 ILE B CA 1
ATOM 2768 C C . ILE B 1 91 ? 1.247 -39 -17.344 1 94.06 91 ILE B C 1
ATOM 2770 O O . ILE B 1 91 ? 1.214 -39.844 -18.234 1 94.06 91 ILE B O 1
ATOM 2774 N N . GLN B 1 92 ? 2.383 -38.562 -16.859 1 91.81 92 GLN B N 1
ATOM 2775 C CA . GLN B 1 92 ? 3.672 -39.062 -17.344 1 91.81 92 GLN B CA 1
ATOM 2776 C C . GLN B 1 92 ? 3.828 -40.562 -17.078 1 91.81 92 GLN B C 1
ATOM 2778 O O . GLN B 1 92 ? 4.266 -41.312 -17.953 1 91.81 92 GLN B O 1
ATOM 2783 N N . GLU B 1 93 ? 3.459 -40.938 -15.898 1 92.12 93 GLU B N 1
ATOM 2784 C CA . GLU B 1 93 ? 3.574 -42.344 -15.539 1 92.12 93 GLU B CA 1
ATOM 2785 C C . GLU B 1 93 ? 2.65 -43.219 -16.391 1 92.12 93 GLU B C 1
ATOM 2787 O O . GLU B 1 93 ? 3.059 -44.281 -16.875 1 92.12 93 GLU B O 1
ATOM 2792 N N . GLU B 1 94 ? 1.439 -42.719 -16.578 1 95.31 94 GLU B N 1
ATOM 2793 C CA . GLU B 1 94 ? 0.484 -43.5 -17.375 1 95.31 94 GLU B CA 1
ATOM 2794 C C . GLU B 1 94 ? 0.906 -43.531 -18.844 1 95.31 94 GLU B C 1
ATOM 2796 O O . GLU B 1 94 ? 0.749 -44.562 -19.5 1 95.31 94 GLU B O 1
ATOM 2801 N N . LYS B 1 95 ? 1.363 -42.469 -19.359 1 94.31 95 LYS B N 1
ATOM 2802 C CA . LYS B 1 95 ? 1.876 -42.438 -20.719 1 94.31 95 LYS B CA 1
ATOM 2803 C C . LYS B 1 95 ? 2.994 -43.469 -20.922 1 94.31 95 LYS B C 1
ATOM 2805 O O . LYS B 1 95 ? 2.988 -44.219 -21.891 1 94.31 95 LYS B O 1
ATOM 2810 N N . LEU B 1 96 ? 3.947 -43.469 -19.984 1 93.06 96 LEU B N 1
ATOM 2811 C CA . LEU B 1 96 ? 5.074 -44.375 -20.078 1 93.06 96 LEU B CA 1
ATOM 2812 C C . LEU B 1 96 ? 4.605 -45.844 -19.969 1 93.06 96 LEU B C 1
ATOM 2814 O O . LEU B 1 96 ? 5.09 -46.719 -20.703 1 93.06 96 LEU B O 1
ATOM 2818 N N . ARG B 1 97 ? 3.697 -46.062 -19.094 1 95.56 97 ARG B N 1
ATOM 2819 C CA . ARG B 1 97 ? 3.166 -47.406 -18.922 1 95.56 97 ARG B CA 1
ATOM 2820 C C . ARG B 1 97 ? 2.533 -47.906 -20.219 1 95.56 97 ARG B C 1
ATOM 2822 O O . ARG B 1 97 ? 2.812 -49.031 -20.656 1 95.56 97 ARG B O 1
ATOM 2829 N N . VAL B 1 98 ? 1.76 -47.125 -20.797 1 96.06 98 VAL B N 1
ATOM 2830 C CA . VAL B 1 98 ? 1.037 -47.5 -22.016 1 96.06 98 VAL B CA 1
ATOM 2831 C C . VAL B 1 98 ? 2.016 -47.656 -23.172 1 96.06 98 VAL B C 1
ATOM 2833 O O . VAL B 1 98 ? 1.919 -48.625 -23.953 1 96.06 98 VAL B O 1
ATOM 2836 N N . LYS B 1 99 ? 2.936 -46.781 -23.266 1 94.31 99 LYS B N 1
ATOM 2837 C CA . LYS B 1 99 ? 3.932 -46.875 -24.328 1 94.31 99 LYS B CA 1
ATOM 2838 C C . LYS B 1 99 ? 4.758 -48.125 -24.203 1 94.31 99 LYS B C 1
ATOM 2840 O O . LYS B 1 99 ? 5.055 -48.781 -25.219 1 94.31 99 LYS B O 1
ATOM 2845 N N . ASP B 1 100 ? 5.148 -48.5 -23 1 94.31 100 ASP B N 1
ATOM 2846 C CA . ASP B 1 100 ? 5.906 -49.719 -22.766 1 94.31 100 ASP B CA 1
ATOM 2847 C C . ASP B 1 100 ? 5.09 -50.969 -23.125 1 94.31 100 ASP B C 1
ATOM 2849 O O . ASP B 1 100 ? 5.617 -51.906 -23.719 1 94.31 100 ASP B O 1
ATOM 2853 N N . ALA B 1 101 ? 3.848 -50.906 -22.797 1 95.69 101 ALA B N 1
ATOM 2854 C CA . ALA B 1 101 ? 2.963 -52.031 -23.125 1 95.69 101 ALA B CA 1
ATOM 2855 C C . ALA B 1 101 ? 2.791 -52.188 -24.625 1 95.69 101 ALA B C 1
ATOM 2857 O O . ALA B 1 101 ? 2.748 -53.312 -25.141 1 95.69 101 ALA B O 1
ATOM 2858 N N . ILE B 1 102 ? 2.74 -51.062 -25.297 1 94.62 102 ILE B N 1
ATOM 2859 C CA . ILE B 1 102 ? 2.607 -51.094 -26.75 1 94.62 102 ILE B CA 1
ATOM 2860 C C . ILE B 1 102 ? 3.889 -51.625 -27.375 1 94.62 102 ILE B C 1
ATOM 2862 O O . ILE B 1 102 ? 3.836 -52.438 -28.312 1 94.62 102 ILE B O 1
ATOM 2866 N N . LEU B 1 103 ? 5 -51.219 -26.891 1 93.88 103 LEU B N 1
ATOM 2867 C CA . LEU B 1 103 ? 6.289 -51.688 -27.391 1 93.88 103 LEU B CA 1
ATOM 2868 C C . LEU B 1 103 ? 6.441 -53.188 -27.172 1 93.88 103 LEU B C 1
ATOM 2870 O O . LEU B 1 103 ? 6.938 -53.906 -28.047 1 93.88 103 LEU B O 1
ATOM 2874 N N . GLN B 1 104 ? 6.008 -53.625 -26 1 94.94 104 GLN B N 1
ATOM 2875 C CA . GLN B 1 104 ? 6.086 -55.062 -25.703 1 94.94 104 GLN B CA 1
ATOM 2876 C C . GLN B 1 104 ? 5.223 -55.875 -26.656 1 94.94 104 GLN B C 1
ATOM 2878 O O . GLN B 1 104 ? 5.633 -56.938 -27.109 1 94.94 104 GLN B O 1
ATOM 2883 N N . HIS B 1 105 ? 4.066 -55.344 -26.984 1 95.25 105 HIS B N 1
ATOM 2884 C CA . HIS B 1 105 ? 3.193 -56 -27.953 1 95.25 105 HIS B CA 1
ATOM 2885 C C . HIS B 1 105 ? 3.826 -56.031 -29.344 1 95.25 105 HIS B C 1
ATOM 2887 O O . HIS B 1 105 ? 3.75 -57.062 -30.031 1 95.25 105 HIS B O 1
ATOM 2893 N N . ALA B 1 106 ? 4.445 -54.969 -29.688 1 93.94 106 ALA B N 1
ATOM 2894 C CA . ALA B 1 106 ? 5.129 -54.906 -30.969 1 93.94 106 ALA B CA 1
ATOM 2895 C C . ALA B 1 106 ? 6.234 -55.938 -31.062 1 93.94 106 ALA B C 1
ATOM 2897 O O . ALA B 1 106 ? 6.438 -56.531 -32.125 1 93.94 106 ALA B O 1
ATOM 2898 N N . LEU B 1 107 ? 6.922 -56.188 -30 1 94.06 107 LEU B N 1
ATOM 2899 C CA . LEU B 1 107 ? 7.996 -57.156 -29.953 1 94.06 107 LEU B CA 1
ATOM 2900 C C . LEU B 1 107 ? 7.438 -58.594 -30.031 1 94.06 107 LEU B C 1
ATOM 2902 O O . LEU B 1 107 ? 8.031 -59.469 -30.656 1 94.06 107 LEU B O 1
ATOM 2906 N N . GLU B 1 108 ? 6.254 -58.688 -29.484 1 93.25 108 GLU B N 1
ATOM 2907 C CA . GLU B 1 108 ? 5.621 -60 -29.469 1 93.25 108 GLU B CA 1
ATOM 2908 C C . GLU B 1 108 ? 5.145 -60.406 -30.875 1 93.25 108 GLU B C 1
ATOM 2910 O O . GLU B 1 108 ? 5.238 -61.562 -31.25 1 93.25 108 GLU B O 1
ATOM 2915 N N . ILE B 1 109 ? 4.723 -59.344 -31.609 1 93 109 ILE B N 1
ATOM 2916 C CA . ILE B 1 109 ? 4.246 -59.656 -32.938 1 93 109 ILE B CA 1
ATOM 2917 C C . ILE B 1 109 ? 5.41 -59.594 -33.938 1 93 109 ILE B C 1
ATOM 2919 O O . ILE B 1 109 ? 5.262 -59.969 -35.094 1 93 109 ILE B O 1
ATOM 2923 N N . GLY B 1 110 ? 6.625 -59.188 -33.594 1 90.12 110 GLY B N 1
ATOM 2924 C CA . GLY B 1 110 ? 7.848 -59.188 -34.375 1 90.12 110 GLY B CA 1
ATOM 2925 C C . GLY B 1 110 ? 7.895 -58.094 -35.406 1 90.12 110 GLY B C 1
ATOM 2926 O O . GLY B 1 110 ? 8.617 -58.188 -36.406 1 90.12 110 GLY B O 1
ATOM 2927 N N . ASN B 1 111 ? 6.973 -57.062 -35.344 1 89.25 111 ASN B N 1
ATOM 2928 C CA . ASN B 1 111 ? 6.926 -55.938 -36.281 1 89.25 111 ASN B CA 1
ATOM 2929 C C . ASN B 1 111 ? 6.797 -54.625 -35.562 1 89.25 111 ASN B C 1
ATOM 2931 O O . ASN B 1 111 ? 5.703 -54.062 -35.469 1 89.25 111 ASN B O 1
ATOM 2935 N N . THR B 1 112 ? 7.879 -54.031 -35.25 1 84.31 112 THR B N 1
ATOM 2936 C CA . THR B 1 112 ? 7.898 -52.781 -34.5 1 84.31 112 THR B CA 1
ATOM 2937 C C . THR B 1 112 ? 7.527 -51.625 -35.406 1 84.31 112 THR B C 1
ATOM 2939 O O . THR B 1 112 ? 7.227 -50.531 -34.906 1 84.31 112 THR B O 1
ATOM 2942 N N . GLN B 1 113 ? 7.492 -51.969 -36.75 1 88.31 113 GLN B N 1
ATOM 2943 C CA . GLN B 1 113 ? 7.152 -50.906 -37.719 1 88.31 113 GLN B CA 1
ATOM 2944 C C . GLN B 1 113 ? 5.75 -51.094 -38.281 1 88.31 113 GLN B C 1
ATOM 2946 O O . GLN B 1 113 ? 5.391 -50.469 -39.281 1 88.31 113 GLN B O 1
ATOM 2951 N N . ASN B 1 114 ? 4.984 -52 -37.562 1 91.25 114 ASN B N 1
ATOM 2952 C CA . ASN B 1 114 ? 3.584 -52.188 -37.938 1 91.25 114 ASN B CA 1
ATOM 2953 C C . ASN B 1 114 ? 2.822 -50.844 -37.938 1 91.25 114 ASN B C 1
ATOM 2955 O O . ASN B 1 114 ? 2.832 -50.125 -36.938 1 91.25 114 ASN B O 1
ATOM 2959 N N . PRO B 1 115 ? 2.215 -50.469 -39 1 94.5 115 PRO B N 1
ATOM 2960 C CA . PRO B 1 115 ? 1.534 -49.188 -39.094 1 94.5 115 PRO B CA 1
ATOM 2961 C C . PRO B 1 115 ? 0.49 -49 -38 1 94.5 115 PRO B C 1
ATOM 2963 O O . PRO B 1 115 ? 0.308 -47.875 -37.5 1 94.5 115 PRO B O 1
ATOM 2966 N N . CYS B 1 116 ? -0.144 -50.062 -37.594 1 95.88 116 CYS B N 1
ATOM 2967 C CA . CYS B 1 116 ? -1.133 -50 -36.5 1 95.88 116 CYS B CA 1
ATOM 2968 C C . CYS B 1 116 ? -0.478 -49.625 -35.188 1 95.88 116 CYS B C 1
ATOM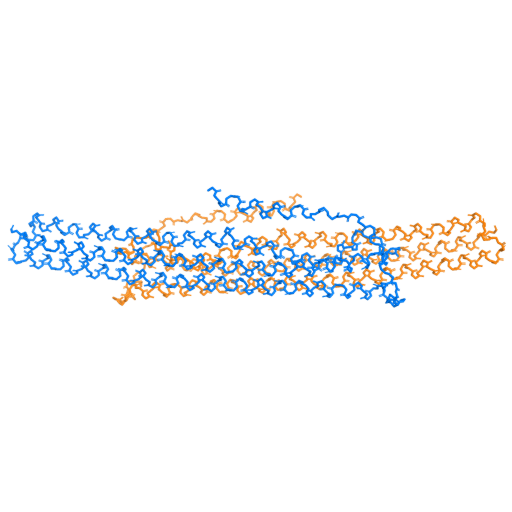 2970 O O . CYS B 1 116 ? -0.973 -48.781 -34.469 1 95.88 116 CYS B O 1
ATOM 2972 N N . ILE B 1 117 ? 0.657 -50.219 -34.844 1 94.19 117 ILE B N 1
ATOM 2973 C CA . ILE B 1 117 ? 1.382 -49.969 -33.594 1 94.19 117 ILE B CA 1
ATOM 2974 C C . ILE B 1 117 ? 1.94 -48.562 -33.594 1 94.19 117 ILE B C 1
ATOM 2976 O O . ILE B 1 117 ? 1.846 -47.844 -32.594 1 94.19 117 ILE B O 1
ATOM 2980 N N . VAL B 1 118 ? 2.463 -48.125 -34.75 1 94.31 118 VAL B N 1
ATOM 2981 C CA . VAL B 1 118 ? 3.041 -46.812 -34.875 1 94.31 118 VAL B CA 1
ATOM 2982 C C . VAL B 1 118 ? 1.953 -45.75 -34.656 1 94.31 118 VAL B C 1
ATOM 2984 O O . VAL B 1 118 ? 2.164 -44.75 -33.969 1 94.31 118 VAL B O 1
ATOM 2987 N N . GLU B 1 119 ? 0.816 -45.938 -35.219 1 95.75 119 GLU B N 1
ATOM 2988 C CA . GLU B 1 119 ? -0.303 -45.031 -35.094 1 95.75 119 GLU B CA 1
ATOM 2989 C C . GLU B 1 119 ? -0.747 -44.906 -33.625 1 95.75 119 GLU B C 1
ATOM 2991 O O . GLU B 1 119 ? -1.036 -43.812 -33.156 1 95.75 119 GLU B O 1
ATOM 2996 N N . LYS B 1 120 ? -0.793 -46 -32.906 1 95.19 120 LYS B N 1
ATOM 2997 C CA . LYS B 1 120 ? -1.217 -46 -31.5 1 95.19 120 LYS B CA 1
ATOM 2998 C C . LYS B 1 120 ? -0.184 -45.312 -30.609 1 95.19 120 LYS B C 1
ATOM 3000 O O . LYS B 1 120 ? -0.541 -44.625 -29.656 1 95.19 120 LYS B O 1
ATOM 3005 N N . ASN B 1 121 ? 1.048 -45.531 -30.938 1 93.19 121 ASN B N 1
ATOM 3006 C CA . ASN B 1 121 ? 2.105 -44.844 -30.203 1 93.19 121 ASN B CA 1
ATOM 3007 C C . ASN B 1 121 ? 2.031 -43.344 -30.406 1 93.19 121 ASN B C 1
ATOM 3009 O O . ASN B 1 121 ? 2.225 -42.562 -29.469 1 93.19 121 ASN B O 1
ATOM 3013 N N . ASP B 1 122 ? 1.78 -42.906 -31.625 1 94.25 122 ASP B N 1
ATOM 3014 C CA . ASP B 1 122 ? 1.635 -41.5 -31.938 1 94.25 122 ASP B CA 1
ATOM 3015 C C . ASP B 1 122 ? 0.416 -40.906 -31.234 1 94.25 122 ASP B C 1
ATOM 3017 O O . ASP B 1 122 ? 0.446 -39.75 -30.781 1 94.25 122 ASP B O 1
ATOM 3021 N N . GLU B 1 123 ? -0.578 -41.656 -31.156 1 95.31 123 GLU B N 1
ATOM 3022 C CA . GLU B 1 123 ? -1.789 -41.219 -30.484 1 95.31 123 GLU B CA 1
ATOM 3023 C C . GLU B 1 123 ? -1.55 -41 -28.984 1 95.31 123 GLU B C 1
ATOM 3025 O O . GLU B 1 123 ? -2.084 -40.094 -28.375 1 95.31 123 GLU B O 1
ATOM 3030 N N . ALA B 1 124 ? -0.822 -41.875 -28.375 1 94.44 124 ALA B N 1
ATOM 3031 C CA . ALA B 1 124 ? -0.474 -41.719 -26.969 1 94.44 124 ALA B CA 1
ATOM 3032 C C . ALA B 1 124 ? 0.25 -40.406 -26.719 1 94.44 124 ALA B C 1
ATOM 3034 O O . ALA B 1 124 ? -0.029 -39.719 -25.734 1 94.44 124 ALA B O 1
ATOM 3035 N N . LEU B 1 125 ? 1.123 -40.062 -27.641 1 92.56 125 LEU B N 1
ATOM 3036 C CA . LEU B 1 125 ? 1.873 -38.812 -27.516 1 92.56 125 LEU B CA 1
ATOM 3037 C C . LEU B 1 125 ? 0.96 -37.594 -27.719 1 92.56 125 LEU B C 1
ATOM 3039 O O . LEU B 1 125 ? 1.105 -36.594 -27.047 1 92.56 125 LEU B O 1
ATOM 3043 N N . ARG B 1 126 ? 0.079 -37.719 -28.641 1 95.25 126 ARG B N 1
ATOM 3044 C CA . ARG B 1 126 ? -0.858 -36.625 -28.922 1 95.25 126 ARG B CA 1
ATOM 3045 C C . ARG B 1 126 ? -1.767 -36.375 -27.719 1 95.25 126 ARG B C 1
ATOM 3047 O O . ARG B 1 126 ? -2.039 -35.219 -27.375 1 95.25 126 ARG B O 1
ATOM 3054 N N . GLN B 1 127 ? -2.195 -37.5 -27.094 1 95.25 127 GLN B N 1
ATOM 3055 C CA . GLN B 1 127 ? -3.064 -37.344 -25.922 1 95.25 127 GLN B CA 1
ATOM 3056 C C . GLN B 1 127 ? -2.318 -36.719 -24.75 1 95.25 127 GLN B C 1
ATOM 3058 O O . GLN B 1 127 ? -2.887 -35.938 -24 1 95.25 127 GLN B O 1
ATOM 3063 N N . ALA B 1 128 ? -1.137 -37.094 -24.594 1 93.25 128 ALA B N 1
ATOM 3064 C CA . ALA B 1 128 ? -0.329 -36.5 -23.531 1 93.25 128 ALA B CA 1
ATOM 3065 C C . ALA B 1 128 ? -0.126 -35 -23.766 1 93.25 128 ALA B C 1
ATOM 3067 O O . ALA B 1 128 ? -0.176 -34.188 -22.828 1 93.25 128 ALA B O 1
ATOM 3068 N N . THR B 1 129 ? 0.123 -34.625 -25.031 1 92.44 129 THR B N 1
ATOM 3069 C CA . THR B 1 129 ? 0.301 -33.25 -25.406 1 92.44 129 THR B CA 1
ATOM 3070 C C . THR B 1 129 ? -0.98 -32.438 -25.156 1 92.44 129 THR B C 1
ATOM 3072 O O . THR B 1 129 ? -0.932 -31.312 -24.688 1 92.44 129 THR B O 1
ATOM 3075 N N . GLN B 1 130 ? -2.072 -33.094 -25.469 1 94.94 130 GLN B N 1
ATOM 3076 C CA . GLN B 1 130 ? -3.352 -32.438 -25.219 1 94.94 130 GLN B CA 1
ATOM 3077 C C . GLN B 1 130 ? -3.592 -32.281 -23.719 1 94.94 130 GLN B C 1
ATOM 3079 O O . GLN B 1 130 ? -4.086 -31.219 -23.297 1 94.94 130 GLN B O 1
ATOM 3084 N N . SER B 1 131 ? -3.342 -33.25 -22.953 1 94.75 131 SER B N 1
ATOM 3085 C CA . SER B 1 131 ? -3.496 -33.125 -21.5 1 94.75 131 SER B CA 1
ATOM 3086 C C . SER B 1 131 ? -2.611 -32.031 -20.938 1 94.75 131 SER B C 1
ATOM 3088 O O . SER B 1 131 ? -3.008 -31.328 -20.016 1 94.75 131 SER B O 1
ATOM 3090 N N . ALA B 1 132 ? -1.394 -31.891 -21.438 1 93.38 132 ALA B N 1
ATOM 3091 C CA . ALA B 1 132 ? -0.503 -30.812 -21.031 1 93.38 132 ALA B CA 1
ATOM 3092 C C . ALA B 1 132 ? -1.122 -29.453 -21.328 1 93.38 132 ALA B C 1
ATOM 3094 O O . ALA B 1 132 ? -1.028 -28.516 -20.531 1 93.38 132 ALA B O 1
ATOM 3095 N N . ALA B 1 133 ? -1.725 -29.328 -22.5 1 95.25 133 ALA B N 1
ATOM 3096 C CA . ALA B 1 133 ? -2.389 -28.078 -22.891 1 95.25 133 ALA B CA 1
ATOM 3097 C C . ALA B 1 133 ? -3.549 -27.766 -21.938 1 95.25 133 ALA B C 1
ATOM 3099 O O . ALA B 1 133 ? -3.789 -26.609 -21.609 1 95.25 133 ALA B O 1
ATOM 3100 N N . ASP B 1 134 ? -4.25 -28.797 -21.562 1 95.94 134 ASP B N 1
ATOM 3101 C CA . ASP B 1 134 ? -5.371 -28.609 -20.641 1 95.94 134 ASP B CA 1
ATOM 3102 C C . ASP B 1 134 ? -4.887 -28.156 -19.266 1 95.94 134 ASP B C 1
ATOM 3104 O O . ASP B 1 134 ? -5.535 -27.328 -18.625 1 95.94 134 ASP B O 1
ATOM 3108 N N . ILE B 1 135 ? -3.867 -28.719 -18.812 1 94.81 135 ILE B N 1
ATOM 3109 C CA . ILE B 1 135 ? -3.283 -28.281 -17.547 1 94.81 135 ILE B CA 1
ATOM 3110 C C . ILE B 1 135 ? -2.855 -26.828 -17.641 1 94.81 135 ILE B C 1
ATOM 3112 O O . ILE B 1 135 ? -3.088 -26.031 -16.719 1 94.81 135 ILE B O 1
ATOM 3116 N N . SER B 1 136 ? -2.215 -26.453 -18.75 1 95.56 136 SER B N 1
ATOM 3117 C CA . SER B 1 136 ? -1.806 -25.078 -18.969 1 95.56 136 SER B CA 1
ATOM 3118 C C . SER B 1 136 ? -3.002 -24.125 -18.938 1 95.56 136 SER B C 1
ATOM 3120 O O . SER B 1 136 ? -2.92 -23.047 -18.359 1 95.56 136 SER B O 1
ATOM 3122 N N . LEU B 1 137 ? -4.059 -24.578 -19.516 1 95.88 137 LEU B N 1
ATOM 3123 C CA . LEU B 1 137 ? -5.27 -23.75 -19.5 1 95.88 137 LEU B CA 1
ATOM 3124 C C . LEU B 1 137 ? -5.809 -23.594 -18.094 1 95.88 137 LEU B C 1
ATOM 3126 O O . LEU B 1 137 ? -6.242 -22.516 -17.703 1 95.88 137 LEU B O 1
ATOM 3130 N N . ALA B 1 138 ? -5.828 -24.672 -17.359 1 95.94 138 ALA B N 1
ATOM 3131 C CA . ALA B 1 138 ? -6.277 -24.609 -15.969 1 95.94 138 ALA B CA 1
ATOM 3132 C C . ALA B 1 138 ? -5.402 -23.672 -15.156 1 95.94 138 ALA B C 1
ATOM 3134 O O . ALA B 1 138 ? -5.91 -22.891 -14.344 1 95.94 138 ALA B O 1
ATOM 3135 N N . ALA B 1 139 ? -4.141 -23.734 -15.32 1 95.88 139 ALA B N 1
ATOM 3136 C CA . ALA B 1 139 ? -3.201 -22.859 -14.625 1 95.88 139 ALA B CA 1
ATOM 3137 C C . ALA B 1 139 ? -3.402 -21.406 -15.031 1 95.88 139 ALA B C 1
ATOM 3139 O O . ALA B 1 139 ? -3.275 -20.5 -14.203 1 95.88 139 ALA B O 1
ATOM 3140 N N . GLU B 1 140 ? -3.684 -21.156 -16.297 1 95.5 140 GLU B N 1
ATOM 3141 C CA . GLU B 1 140 ? -3.945 -19.812 -16.781 1 95.5 140 GLU B CA 1
ATOM 3142 C C . GLU B 1 140 ? -5.18 -19.203 -16.125 1 95.5 140 GLU B C 1
ATOM 3144 O O . GLU B 1 140 ? -5.18 -18.031 -15.742 1 95.5 140 GLU B O 1
ATOM 3149 N N . LEU B 1 141 ? -6.152 -20.016 -16.031 1 94.5 141 LEU B N 1
ATOM 3150 C CA . LEU B 1 141 ? -7.379 -19.547 -15.398 1 94.5 141 LEU B CA 1
ATOM 3151 C C . LEU B 1 141 ? -7.141 -19.25 -13.922 1 94.5 141 LEU B C 1
ATOM 3153 O O . LEU B 1 141 ? -7.629 -18.234 -13.414 1 94.5 141 LEU B O 1
ATOM 3157 N N . ALA B 1 142 ? -6.441 -20.125 -13.25 1 93.44 142 ALA B N 1
ATOM 3158 C CA . ALA B 1 142 ? -6.098 -19.891 -11.852 1 93.44 142 ALA B CA 1
ATOM 3159 C C . ALA B 1 142 ? -5.336 -18.594 -11.672 1 93.44 142 ALA B C 1
ATOM 3161 O O . ALA B 1 142 ? -5.68 -17.766 -10.812 1 93.44 142 ALA B O 1
ATOM 3162 N N . TYR B 1 143 ? -4.383 -18.359 -12.516 1 92.75 143 TYR B N 1
ATOM 3163 C CA . TYR B 1 143 ? -3.561 -17.156 -12.453 1 92.75 143 TYR B CA 1
ATOM 3164 C C . TYR B 1 143 ? -4.387 -15.922 -12.773 1 92.75 143 TYR B C 1
ATOM 3166 O O . TYR B 1 143 ? -4.281 -14.906 -12.086 1 92.75 143 TYR B O 1
ATOM 3174 N N . ALA B 1 144 ? -5.129 -16.016 -13.828 1 92.06 144 ALA B N 1
ATOM 3175 C CA . ALA B 1 144 ? -5.918 -14.875 -14.273 1 92.06 144 ALA B CA 1
ATOM 3176 C C . ALA B 1 144 ? -6.91 -14.438 -13.195 1 92.06 144 ALA B C 1
ATOM 3178 O O . ALA B 1 144 ? -7.043 -13.242 -12.906 1 92.06 144 ALA B O 1
ATOM 3179 N N . ASP B 1 145 ? -7.559 -15.344 -12.578 1 88.81 145 ASP B N 1
ATOM 3180 C CA . ASP B 1 145 ? -8.555 -15.031 -11.555 1 88.81 145 ASP B CA 1
ATOM 3181 C C . ASP B 1 145 ? -7.902 -14.391 -10.328 1 88.81 145 ASP B C 1
ATOM 3183 O O . ASP B 1 145 ? -8.398 -13.391 -9.812 1 88.81 145 ASP B O 1
ATOM 3187 N N . MET B 1 146 ? -6.805 -14.938 -9.93 1 87.44 146 MET B N 1
ATOM 3188 C CA . MET B 1 146 ? -6.121 -14.422 -8.75 1 87.44 146 MET B CA 1
ATOM 3189 C C . MET B 1 146 ? -5.512 -13.055 -9.031 1 87.44 146 MET B C 1
ATOM 3191 O O . MET B 1 146 ? -5.539 -12.164 -8.18 1 87.44 146 MET B O 1
ATOM 3195 N N . SER B 1 147 ? -4.941 -12.914 -10.203 1 88.44 147 SER B N 1
ATOM 3196 C CA . SER B 1 147 ? -4.363 -11.625 -10.586 1 88.44 147 SER B CA 1
ATOM 3197 C C . SER B 1 147 ? -5.43 -10.539 -10.672 1 88.44 147 SER B C 1
ATOM 3199 O O . SER B 1 147 ? -5.219 -9.422 -10.211 1 88.44 147 SER B O 1
ATOM 3201 N N . THR B 1 148 ? -6.543 -10.938 -11.195 1 87.44 148 THR B N 1
ATOM 3202 C CA . THR B 1 148 ? -7.645 -9.992 -11.305 1 87.44 148 THR B CA 1
ATOM 3203 C C . THR B 1 148 ? -8.164 -9.602 -9.922 1 87.44 148 THR B C 1
ATOM 3205 O O . THR B 1 148 ? -8.367 -8.422 -9.641 1 87.44 148 THR B O 1
ATOM 3208 N N . ALA B 1 149 ? -8.336 -10.562 -9.094 1 85.38 149 ALA B N 1
ATOM 3209 C CA . ALA B 1 149 ? -8.812 -10.297 -7.738 1 85.38 149 ALA B CA 1
ATOM 3210 C C . ALA B 1 149 ? -7.855 -9.375 -6.984 1 85.38 149 ALA B C 1
ATOM 3212 O O . ALA B 1 149 ? -8.289 -8.469 -6.273 1 85.38 149 ALA B O 1
ATOM 3213 N N . SER B 1 150 ? -6.59 -9.539 -7.156 1 85.94 150 SER B N 1
ATOM 3214 C CA . SER B 1 150 ? -5.59 -8.773 -6.422 1 85.94 150 SER B CA 1
ATOM 3215 C C . SER B 1 150 ? -5.426 -7.375 -7.008 1 85.94 150 SER B C 1
ATOM 3217 O O . SER B 1 150 ? -5.52 -6.379 -6.289 1 85.94 150 SER B O 1
ATOM 3219 N N . ARG B 1 151 ? -5.27 -7.27 -8.328 1 83.44 151 ARG B N 1
ATOM 3220 C CA . ARG B 1 151 ? -4.863 -6.023 -8.961 1 83.44 151 ARG B CA 1
ATOM 3221 C C . ARG B 1 151 ? -6.062 -5.113 -9.203 1 83.44 151 ARG B C 1
ATOM 3223 O O . ARG B 1 151 ? -5.93 -3.887 -9.188 1 83.44 151 ARG B O 1
ATOM 3230 N N . VAL B 1 152 ? -7.176 -5.703 -9.406 1 80.62 152 VAL B N 1
ATOM 3231 C CA . VAL B 1 152 ? -8.32 -4.898 -9.812 1 80.62 152 VAL B CA 1
ATOM 3232 C C . VAL B 1 152 ? -9.211 -4.613 -8.602 1 80.62 152 VAL B C 1
ATOM 3234 O O . VAL B 1 152 ? -9.797 -3.535 -8.492 1 80.62 152 VAL B O 1
ATOM 3237 N N . PHE B 1 153 ? -9.172 -5.488 -7.688 1 79.12 153 PHE B N 1
ATOM 3238 C CA . PHE B 1 153 ? -10.148 -5.309 -6.613 1 79.12 153 PHE B CA 1
ATOM 3239 C C . PHE B 1 153 ? -9.445 -4.977 -5.301 1 79.12 153 PHE B C 1
ATOM 3241 O O . PHE B 1 153 ? -9.742 -3.955 -4.676 1 79.12 153 PHE B O 1
ATOM 3248 N N . PHE B 1 154 ? -8.477 -5.711 -4.957 1 84.69 154 PHE B N 1
ATOM 3249 C CA . PHE B 1 154 ? -7.922 -5.629 -3.613 1 84.69 154 PHE B CA 1
ATOM 3250 C C . PHE B 1 154 ? -7.035 -4.398 -3.471 1 84.69 154 PHE B C 1
ATOM 3252 O O . PHE B 1 154 ? -7.277 -3.547 -2.613 1 84.69 154 PHE B O 1
ATOM 3259 N N . TYR B 1 155 ? -6.043 -4.168 -4.316 1 84.5 155 TYR B N 1
ATOM 3260 C CA . TYR B 1 155 ? -5.004 -3.166 -4.09 1 84.5 155 TYR B CA 1
ATOM 3261 C C . TYR B 1 155 ? -5.547 -1.759 -4.305 1 84.5 155 TYR B C 1
ATOM 3263 O O . TYR B 1 155 ? -5.219 -0.837 -3.553 1 84.5 155 TYR B O 1
ATOM 3271 N N . PRO B 1 156 ? -6.398 -1.592 -5.273 1 83.31 156 PRO B N 1
ATOM 3272 C CA . PRO B 1 156 ? -6.957 -0.245 -5.402 1 83.31 156 PRO B CA 1
ATOM 3273 C C . PRO B 1 156 ? -7.734 0.193 -4.16 1 83.31 156 PRO B C 1
ATOM 3275 O O . PRO B 1 156 ? -7.656 1.356 -3.76 1 83.31 156 PRO B O 1
ATOM 3278 N N . GLN B 1 157 ? -8.422 -0.742 -3.572 1 83.31 157 GLN B N 1
ATOM 3279 C CA . GLN B 1 157 ? -9.164 -0.413 -2.361 1 83.31 157 GLN B CA 1
ATOM 3280 C C . GLN B 1 157 ? -8.219 -0.123 -1.198 1 83.31 157 GLN B C 1
ATOM 3282 O O . GLN B 1 157 ? -8.422 0.831 -0.446 1 83.31 157 GLN B O 1
ATOM 3287 N N . VAL B 1 158 ? -7.254 -0.9 -1.082 1 86.38 158 VAL B N 1
ATOM 3288 C CA . VAL B 1 158 ? -6.27 -0.713 -0.021 1 86.38 158 VAL B CA 1
ATOM 3289 C C . VAL B 1 158 ? -5.578 0.637 -0.19 1 86.38 158 VAL B C 1
ATOM 3291 O O . VAL B 1 158 ? -5.363 1.357 0.788 1 86.38 158 VAL B O 1
ATOM 3294 N N . GLN B 1 159 ? -5.316 0.999 -1.396 1 85 159 GLN B N 1
ATOM 3295 C CA . GLN B 1 159 ? -4.664 2.275 -1.672 1 85 159 GLN B CA 1
ATOM 3296 C C . GLN B 1 159 ? -5.578 3.445 -1.312 1 85 159 GLN B C 1
ATOM 3298 O O . GLN B 1 159 ? -5.113 4.457 -0.782 1 85 159 GLN B O 1
ATOM 3303 N N . ALA B 1 160 ? -6.82 3.346 -1.612 1 84 160 ALA B N 1
ATOM 3304 C CA . ALA B 1 160 ? -7.777 4.398 -1.286 1 84 160 ALA B CA 1
ATOM 3305 C C . ALA B 1 160 ? -7.859 4.617 0.222 1 84 160 ALA B C 1
ATOM 3307 O O . ALA B 1 160 ? -7.84 5.758 0.693 1 84 160 ALA B O 1
ATOM 3308 N N . PHE B 1 161 ? -7.898 3.543 0.965 1 85 161 PHE B N 1
ATOM 3309 C CA . PHE B 1 161 ? -7.953 3.639 2.42 1 85 161 PHE B CA 1
ATOM 3310 C C . PHE B 1 161 ? -6.656 4.211 2.975 1 85 161 PHE B C 1
ATOM 3312 O O . PHE B 1 161 ? -6.672 4.969 3.947 1 85 161 PHE B O 1
ATOM 3319 N N . GLN B 1 162 ? -5.551 3.832 2.338 1 86.88 162 GLN B N 1
ATOM 3320 C CA . GLN B 1 162 ? -4.254 4.34 2.771 1 86.88 162 GLN B CA 1
ATOM 3321 C C . GLN B 1 162 ? -4.164 5.852 2.572 1 86.88 162 GLN B C 1
ATOM 3323 O O . GLN B 1 162 ? -3.668 6.57 3.443 1 86.88 162 GLN B O 1
ATOM 3328 N N . ASN B 1 163 ? -4.652 6.309 1.47 1 84.38 163 ASN B N 1
ATOM 3329 C CA . ASN B 1 163 ? -4.656 7.746 1.199 1 84.38 163 ASN B CA 1
ATOM 3330 C C . ASN B 1 163 ? -5.508 8.508 2.211 1 84.38 163 ASN B C 1
ATOM 3332 O O . ASN B 1 163 ? -5.094 9.547 2.719 1 84.38 163 ASN B O 1
ATOM 3336 N N . SER B 1 164 ? -6.617 7.957 2.473 1 83.81 164 SER B N 1
ATOM 3337 C CA . SER B 1 164 ? -7.508 8.586 3.445 1 83.81 164 SER B CA 1
ATOM 3338 C C . SER B 1 164 ? -6.883 8.609 4.836 1 83.81 164 SER B C 1
ATOM 3340 O O . SER B 1 164 ? -7.008 9.594 5.562 1 83.81 164 SER B O 1
ATOM 3342 N N . SER B 1 165 ? -6.266 7.492 5.117 1 88.44 165 SER B N 1
ATOM 3343 C CA . SER B 1 165 ? -5.613 7.395 6.418 1 88.44 165 SER B CA 1
ATOM 3344 C C . SER B 1 165 ? -4.48 8.406 6.547 1 88.44 165 SER B C 1
ATOM 3346 O O . SER B 1 165 ? -4.34 9.062 7.582 1 88.44 165 SER B O 1
ATOM 3348 N N . THR B 1 166 ? -3.711 8.594 5.5 1 88.44 166 THR B N 1
ATOM 3349 C CA . THR B 1 166 ? -2.59 9.531 5.516 1 88.44 166 THR B CA 1
ATOM 3350 C C . THR B 1 166 ? -3.084 10.969 5.648 1 88.44 166 THR B C 1
ATOM 3352 O O . THR B 1 166 ? -2.439 11.797 6.297 1 88.44 166 THR B O 1
ATOM 3355 N N . ALA B 1 167 ? -4.207 11.25 5.07 1 89.19 167 ALA B N 1
ATOM 3356 C CA . ALA B 1 167 ? -4.781 12.594 5.152 1 89.19 167 ALA B CA 1
ATOM 3357 C C . ALA B 1 167 ? -5.145 12.945 6.594 1 89.19 167 ALA B C 1
ATOM 3359 O O . ALA B 1 167 ? -5.082 14.109 6.992 1 89.19 167 ALA B O 1
ATOM 3360 N N . LEU B 1 168 ? -5.477 11.914 7.375 1 92.94 168 LEU B N 1
ATOM 3361 C CA . LEU B 1 168 ? -5.832 12.141 8.773 1 92.94 168 LEU B CA 1
ATOM 3362 C C . LEU B 1 168 ? -4.648 12.711 9.547 1 92.94 168 LEU B C 1
ATOM 3364 O O . LEU B 1 168 ? -4.832 13.539 10.445 1 92.94 168 LEU B O 1
ATOM 3368 N N . GLN B 1 169 ? -3.408 12.352 9.195 1 93.81 169 GLN B N 1
ATOM 3369 C CA . GLN B 1 169 ? -2.219 12.781 9.922 1 93.81 169 GLN B CA 1
ATOM 3370 C C . GLN B 1 169 ? -1.981 14.281 9.758 1 93.81 169 GLN B C 1
ATOM 3372 O O . GLN B 1 169 ? -1.388 14.914 10.625 1 93.81 169 GLN B O 1
ATOM 3377 N N . SER B 1 170 ? -2.479 14.812 8.688 1 94.25 170 SER B N 1
ATOM 3378 C CA . SER B 1 170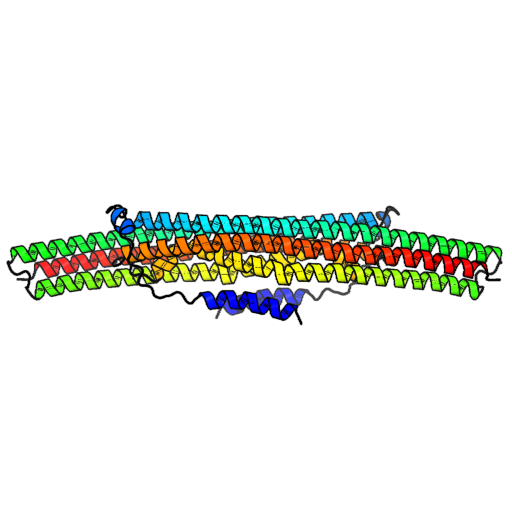 ? -2.193 16.219 8.391 1 94.25 170 SER B CA 1
ATOM 3379 C C . SER B 1 170 ? -3.426 17.094 8.594 1 94.25 170 SER B C 1
ATOM 3381 O O . SER B 1 170 ? -3.463 18.234 8.141 1 94.25 170 SER B O 1
ATOM 3383 N N . THR B 1 171 ? -4.434 16.594 9.227 1 95.12 171 THR B N 1
ATOM 3384 C CA . THR B 1 171 ? -5.723 17.266 9.336 1 95.12 171 THR B CA 1
ATOM 3385 C C . THR B 1 171 ? -5.578 18.609 10.039 1 95.12 171 THR B C 1
ATOM 3387 O O . THR B 1 171 ? -6.145 19.609 9.594 1 95.12 171 THR B O 1
ATOM 3390 N N . VAL B 1 172 ? -4.797 18.562 11.094 1 95.75 172 VAL B N 1
ATOM 3391 C CA . VAL B 1 172 ? -4.66 19.797 11.883 1 95.75 172 VAL B CA 1
ATOM 3392 C C . VAL B 1 172 ? -3.926 20.859 11.07 1 95.75 172 VAL B C 1
ATOM 3394 O O . VAL B 1 172 ? -4.348 22.016 11.016 1 95.75 172 VAL B O 1
ATOM 3397 N N . VAL B 1 173 ? -2.879 20.5 10.414 1 95.06 173 VAL B N 1
ATOM 3398 C CA . VAL B 1 173 ? -2.121 21.422 9.586 1 95.06 173 VAL B CA 1
ATOM 3399 C C . VAL B 1 173 ? -3.004 21.938 8.445 1 95.06 173 VAL B C 1
ATOM 3401 O O . VAL B 1 173 ? -2.977 23.125 8.117 1 95.06 173 VAL B O 1
ATOM 3404 N N . GLU B 1 174 ? -3.768 21.094 7.863 1 94.62 174 GLU B N 1
ATOM 3405 C CA . GLU B 1 174 ? -4.688 21.484 6.805 1 94.62 174 GLU B CA 1
ATOM 3406 C C . GLU B 1 174 ? -5.727 22.484 7.32 1 94.62 174 GLU B C 1
ATOM 3408 O O . GLU B 1 174 ? -6.059 23.453 6.637 1 94.62 174 GLU B O 1
ATOM 3413 N N . LYS B 1 175 ? -6.223 22.188 8.469 1 94.69 175 LYS B N 1
ATOM 3414 C CA . LYS B 1 175 ? -7.219 23.078 9.047 1 94.69 175 LYS B CA 1
ATOM 3415 C C . LYS B 1 175 ? -6.625 24.469 9.312 1 94.69 175 LYS B C 1
ATOM 3417 O O . LYS B 1 175 ? -7.277 25.484 9.078 1 94.69 175 LYS B O 1
ATOM 3422 N N . LEU B 1 176 ? -5.41 24.469 9.797 1 93.88 176 LEU B N 1
ATOM 3423 C CA . LEU B 1 176 ? -4.734 25.734 10.055 1 93.88 176 LEU B CA 1
ATOM 3424 C C . LEU B 1 176 ? -4.52 26.516 8.758 1 93.88 176 LEU B C 1
ATOM 3426 O O . LEU B 1 176 ? -4.535 27.75 8.766 1 93.88 176 LEU B O 1
ATOM 3430 N N . SER B 1 177 ? -4.355 25.812 7.66 1 93.44 177 SER B N 1
ATOM 3431 C CA . SER B 1 177 ? -4.121 26.422 6.359 1 93.44 177 SER B CA 1
ATOM 3432 C C . SER B 1 177 ? -5.367 27.156 5.863 1 93.44 177 SER B C 1
ATOM 3434 O O . SER B 1 177 ? -5.281 28.016 4.988 1 93.44 177 SER B O 1
ATOM 3436 N N . ARG B 1 178 ? -6.48 26.859 6.441 1 91.94 178 ARG B N 1
ATOM 3437 C CA . ARG B 1 178 ? -7.73 27.438 5.957 1 91.94 178 ARG B CA 1
ATOM 3438 C C . ARG B 1 178 ? -8.391 28.297 7.031 1 91.94 178 ARG B C 1
ATOM 3440 O O . ARG B 1 178 ? -9.578 28.625 6.93 1 91.94 178 ARG B O 1
ATOM 3447 N N . SER B 1 179 ? -7.598 28.547 8.062 1 89 179 SER B N 1
ATOM 3448 C CA . SER B 1 179 ? -8.203 29.234 9.195 1 89 179 SER B CA 1
ATOM 3449 C C . SER B 1 179 ? -7.398 30.469 9.586 1 89 179 SER B C 1
ATOM 3451 O O . SER B 1 179 ? -6.215 30.578 9.266 1 89 179 SER B O 1
ATOM 3453 N N . ASN B 1 180 ? -8.172 31.406 10.102 1 87.31 180 ASN B N 1
ATOM 3454 C CA . ASN B 1 180 ? -7.508 32.5 10.812 1 87.31 180 ASN B CA 1
ATOM 3455 C C . ASN B 1 180 ? -7.336 32.156 12.289 1 87.31 180 ASN B C 1
ATOM 3457 O O . ASN B 1 180 ? -8.062 32.688 13.133 1 87.31 180 ASN B O 1
ATOM 3461 N N . ALA B 1 181 ? -6.32 31.438 12.547 1 84.56 181 ALA B N 1
ATOM 3462 C CA . ALA B 1 181 ? -6.176 30.797 13.852 1 84.56 181 ALA B CA 1
ATOM 3463 C C . ALA B 1 181 ? -5.781 31.812 14.922 1 84.56 181 ALA B C 1
ATOM 3465 O O . ALA B 1 181 ? -5.898 31.547 16.125 1 84.56 181 ALA B O 1
ATOM 3466 N N . VAL B 1 182 ? -5.414 32.969 14.469 1 85.25 182 VAL B N 1
ATOM 3467 C CA . VAL B 1 182 ? -5.066 33.969 15.453 1 85.25 182 VAL B CA 1
ATOM 3468 C C . VAL B 1 182 ? -6.34 34.625 16.016 1 85.25 182 VAL B C 1
ATOM 3470 O O . VAL B 1 182 ? -6.473 34.781 17.219 1 85.25 182 VAL B O 1
ATOM 3473 N N . THR B 1 183 ? -7.289 34.906 15.133 1 82.75 183 THR B N 1
ATOM 3474 C CA . THR B 1 183 ? -8.5 35.594 15.539 1 82.75 183 THR B CA 1
ATOM 3475 C C . THR B 1 183 ? -9.617 34.594 15.852 1 82.75 183 THR B C 1
ATOM 3477 O O . THR B 1 183 ? -10.492 34.906 16.688 1 82.75 183 THR B O 1
ATOM 3480 N N . ASP B 1 184 ? -9.57 33.5 15.211 1 84.38 184 ASP B N 1
ATOM 3481 C CA . ASP B 1 184 ? -10.688 32.562 15.32 1 84.38 184 ASP B CA 1
ATOM 3482 C C . ASP B 1 184 ? -10.211 31.172 15.773 1 84.38 184 ASP B C 1
ATOM 3484 O O . ASP B 1 184 ? -10.594 30.156 15.188 1 84.38 184 ASP B O 1
ATOM 3488 N N . LEU B 1 185 ? -9.367 31.141 16.75 1 85.38 185 LEU B N 1
ATOM 3489 C CA . LEU B 1 185 ? -8.828 29.875 17.203 1 85.38 185 LEU B CA 1
ATOM 3490 C C . LEU B 1 185 ? -9.938 28.984 17.75 1 85.38 185 LEU B C 1
ATOM 3492 O O . LEU B 1 185 ? -9.945 27.766 17.516 1 85.38 185 LEU B O 1
ATOM 3496 N N . ASP B 1 186 ? -10.859 29.609 18.5 1 83.44 186 ASP B N 1
ATOM 3497 C CA . ASP B 1 186 ? -11.961 28.844 19.094 1 83.44 186 ASP B CA 1
ATOM 3498 C C . ASP B 1 186 ? -12.812 28.188 18.031 1 83.44 186 ASP B C 1
ATOM 3500 O O . ASP B 1 186 ? -13.242 27.031 18.188 1 83.44 186 ASP B O 1
ATOM 3504 N N . ILE B 1 187 ? -13.039 28.906 16.969 1 88.19 187 ILE B N 1
ATOM 3505 C CA . ILE B 1 187 ? -13.812 28.359 15.852 1 88.19 187 ILE B CA 1
ATOM 3506 C C . ILE B 1 187 ? -13.023 27.234 15.188 1 88.19 187 ILE B C 1
ATOM 3508 O O . ILE B 1 187 ? -13.594 26.188 14.844 1 88.19 187 ILE B O 1
ATOM 3512 N N . THR B 1 188 ? -11.742 27.453 15.023 1 90.62 188 THR B N 1
ATOM 3513 C CA . THR B 1 188 ? -10.883 26.438 14.43 1 90.62 188 THR B CA 1
ATOM 3514 C C . THR B 1 188 ? -10.898 25.156 15.258 1 90.62 188 THR B C 1
ATOM 3516 O O . THR B 1 188 ? -11.023 24.062 14.711 1 90.62 188 THR B O 1
ATOM 3519 N N . LEU B 1 189 ? -10.789 25.234 16.562 1 91.19 189 LEU B N 1
ATOM 3520 C CA . LEU B 1 189 ? -10.789 24.094 17.453 1 91.19 189 LEU B CA 1
ATOM 3521 C C . LEU B 1 189 ? -12.141 23.391 17.438 1 91.19 189 LEU B C 1
ATOM 3523 O O . LEU B 1 189 ? -12.211 22.156 17.453 1 91.19 189 LEU B O 1
ATOM 3527 N N . ALA B 1 190 ? -13.195 24.188 17.406 1 90.25 190 ALA B N 1
ATOM 3528 C CA . ALA B 1 190 ? -14.531 23.594 17.328 1 90.25 190 ALA B CA 1
ATOM 3529 C C . ALA B 1 190 ? -14.703 22.797 16.031 1 90.25 190 ALA B C 1
ATOM 3531 O O . ALA B 1 190 ? -15.281 21.703 16.047 1 90.25 190 ALA B O 1
ATOM 3532 N N . GLU B 1 191 ? -14.211 23.297 14.953 1 92.31 191 GLU B N 1
ATOM 3533 C CA . GLU B 1 191 ? -14.289 22.594 13.68 1 92.31 191 GLU B CA 1
ATOM 3534 C C . GLU B 1 191 ? -13.484 21.297 13.703 1 92.31 191 GLU B C 1
ATOM 3536 O O . GLU B 1 191 ? -13.898 20.281 13.141 1 92.31 191 GLU B O 1
ATOM 3541 N N . LEU B 1 192 ? -12.32 21.391 14.336 1 93.62 192 LEU B N 1
ATOM 3542 C CA . LEU B 1 192 ? -11.508 20.188 14.477 1 93.62 192 LEU B CA 1
ATOM 3543 C C . LEU B 1 192 ? -12.242 19.125 15.297 1 93.62 192 LEU B C 1
ATOM 3545 O O . LEU B 1 192 ? -12.195 17.938 14.969 1 93.62 192 LEU B O 1
ATOM 3549 N N . ALA B 1 193 ? -12.898 19.516 16.344 1 91.25 193 ALA B N 1
ATOM 3550 C CA . ALA B 1 193 ? -13.664 18.578 17.172 1 91.25 193 ALA B CA 1
ATOM 3551 C C . ALA B 1 193 ? -14.789 17.938 16.359 1 91.25 193 ALA B C 1
ATOM 3553 O O . ALA B 1 193 ? -15 16.719 16.453 1 91.25 193 ALA B O 1
ATOM 3554 N N . TYR B 1 194 ? -15.438 18.766 15.57 1 89.75 194 TYR B N 1
ATOM 3555 C CA . TYR B 1 194 ? -16.516 18.25 14.719 1 89.75 194 TYR B CA 1
ATOM 3556 C C . TYR B 1 194 ? -15.969 17.266 13.695 1 89.75 194 TYR B C 1
ATOM 3558 O O . TYR B 1 194 ? -16.562 16.219 13.469 1 89.75 194 TYR B O 1
ATOM 3566 N N . TYR B 1 195 ? -14.867 17.672 13.109 1 91.62 195 TYR B N 1
ATOM 3567 C CA . TYR B 1 195 ? -14.242 16.812 12.109 1 91.62 195 TYR B CA 1
ATOM 3568 C C . TYR B 1 195 ? -13.805 15.492 12.711 1 91.62 195 TYR B C 1
ATOM 3570 O O . TYR B 1 195 ? -13.945 14.438 12.094 1 91.62 195 TYR B O 1
ATOM 3578 N N . TYR B 1 196 ? -13.289 15.578 13.875 1 91.25 196 TYR B N 1
ATOM 3579 C CA . TYR B 1 196 ? -12.844 14.367 14.547 1 91.25 196 TYR B CA 1
ATOM 3580 C C . TYR B 1 196 ? -14.008 13.406 14.781 1 91.25 196 TYR B C 1
ATOM 3582 O O . TYR B 1 196 ? -13.898 12.211 14.516 1 91.25 196 TYR B O 1
ATOM 3590 N N . GLU B 1 197 ? -15.133 13.844 15.266 1 86.94 197 GLU B N 1
ATOM 3591 C CA . GLU B 1 197 ? -16.297 13.008 15.508 1 86.94 197 GLU B CA 1
ATOM 3592 C C . GLU B 1 197 ? -16.812 12.375 14.219 1 86.94 197 GLU B C 1
ATOM 3594 O O . GLU B 1 197 ? -17.172 11.195 14.195 1 86.94 197 GLU B O 1
ATOM 3599 N N . GLY B 1 198 ? -16.781 13.148 13.164 1 86.25 198 GLY B N 1
ATOM 3600 C CA . GLY B 1 198 ? -17.188 12.625 11.867 1 86.25 198 GLY B CA 1
ATOM 3601 C C . GLY B 1 198 ? -16.266 11.547 11.336 1 86.25 198 GLY B C 1
ATOM 3602 O O . GLY B 1 198 ? -16.719 10.523 10.828 1 86.25 198 GLY B O 1
ATOM 3603 N N . GLU B 1 199 ? -14.977 11.797 11.547 1 84.56 199 GLU B N 1
ATOM 3604 C CA . GLU B 1 199 ? -13.984 10.859 11.031 1 84.56 199 GLU B CA 1
ATOM 3605 C C . GLU B 1 199 ? -13.977 9.562 11.852 1 84.56 199 GLU B C 1
ATOM 3607 O O . GLU B 1 199 ? -13.812 8.477 11.297 1 84.56 199 GLU B O 1
ATOM 3612 N N . GLU B 1 200 ? -14.188 9.602 13.086 1 80.62 200 GLU B N 1
ATOM 3613 C CA . GLU B 1 200 ? -14.219 8.414 13.93 1 80.62 200 GLU B CA 1
ATOM 3614 C C . GLU B 1 200 ? -15.336 7.465 13.508 1 80.62 200 GLU B C 1
ATOM 3616 O O . GLU B 1 200 ? -15.133 6.254 13.414 1 80.62 200 GLU B O 1
ATOM 3621 N N . ASN B 1 201 ? -16.391 8.031 13.164 1 80.62 201 ASN B N 1
ATOM 3622 C CA . ASN B 1 201 ? -17.516 7.238 12.695 1 80.62 201 ASN B CA 1
ATOM 3623 C C . ASN B 1 201 ? -17.25 6.625 11.328 1 80.62 201 ASN B C 1
ATOM 3625 O O . ASN B 1 201 ? -17.594 5.473 11.07 1 80.62 201 ASN B O 1
ATOM 3629 N N . LYS B 1 202 ? -16.625 7.434 10.516 1 78.56 202 LYS B N 1
ATOM 3630 C CA . LYS B 1 202 ? -16.281 6.965 9.18 1 78.56 202 LYS B CA 1
ATOM 3631 C C . LYS B 1 202 ? -15.273 5.82 9.234 1 78.56 202 LYS B C 1
ATOM 3633 O O . LYS B 1 202 ? -15.398 4.84 8.5 1 78.56 202 LYS B O 1
ATOM 3638 N N . ILE B 1 203 ? -14.32 5.918 10.125 1 82.25 203 ILE B N 1
ATOM 3639 C CA . ILE B 1 203 ? -13.258 4.922 10.219 1 82.25 203 ILE B CA 1
ATOM 3640 C C . ILE B 1 203 ? -13.844 3.584 10.664 1 82.25 203 ILE B C 1
ATOM 3642 O O . ILE B 1 203 ? -13.438 2.525 10.18 1 82.25 203 ILE B O 1
ATOM 3646 N N . GLU B 1 204 ? -14.766 3.574 11.516 1 80.06 204 GLU B N 1
ATOM 3647 C CA . GLU B 1 204 ? -15.422 2.336 11.93 1 80.06 204 GLU B CA 1
ATOM 3648 C C . GLU B 1 204 ? -16.078 1.637 10.742 1 80.06 204 GLU B C 1
ATOM 3650 O O . GLU B 1 204 ? -15.984 0.416 10.609 1 80.06 204 GLU B O 1
ATOM 3655 N N . ARG B 1 205 ? -16.656 2.441 9.93 1 78.12 205 ARG B N 1
ATOM 3656 C CA . ARG B 1 205 ? -17.297 1.891 8.742 1 78.12 205 ARG B CA 1
ATOM 3657 C C . ARG B 1 205 ? -16.266 1.361 7.758 1 78.12 205 ARG B C 1
ATOM 3659 O O . ARG B 1 205 ? -16.453 0.302 7.156 1 78.12 205 ARG B O 1
ATOM 3666 N N . VAL B 1 206 ? -15.227 2.219 7.68 1 75 206 VAL B N 1
ATOM 3667 C CA . VAL B 1 206 ? -14.148 1.811 6.789 1 75 206 VAL B CA 1
ATOM 3668 C C . VAL B 1 206 ? -13.547 0.49 7.27 1 75 206 VAL B C 1
ATOM 3670 O O . VAL B 1 206 ? -13.336 -0.427 6.477 1 75 206 VAL B O 1
ATOM 3673 N N . LEU B 1 207 ? -13.398 0.321 8.477 1 78.94 207 LEU B N 1
ATOM 3674 C CA . LEU B 1 207 ? -12.82 -0.895 9.047 1 78.94 207 LEU B CA 1
ATOM 3675 C C . LEU B 1 207 ? -13.734 -2.09 8.805 1 78.94 207 LEU B C 1
ATOM 3677 O O . LEU B 1 207 ? -13.266 -3.176 8.453 1 78.94 207 LEU B O 1
ATOM 3681 N N . THR B 1 208 ? -14.969 -1.863 8.969 1 80.56 208 THR B N 1
ATOM 3682 C CA . THR B 1 208 ? -15.938 -2.916 8.688 1 80.56 208 THR B CA 1
ATOM 3683 C C . THR B 1 208 ? -15.93 -3.273 7.203 1 80.56 208 THR B C 1
ATOM 3685 O O . THR B 1 208 ? -16.031 -4.449 6.844 1 80.56 208 THR B O 1
ATOM 3688 N N . GLY B 1 209 ? -15.836 -2.252 6.422 1 73.94 209 GLY B N 1
ATOM 3689 C CA . GLY B 1 209 ? -15.742 -2.467 4.984 1 73.94 209 GLY B CA 1
ATOM 3690 C C . GLY B 1 209 ? -14.516 -3.271 4.582 1 73.94 209 GLY B C 1
ATOM 3691 O O . GLY B 1 209 ? -14.602 -4.152 3.721 1 73.94 209 GLY B O 1
ATOM 3692 N N . ILE B 1 210 ? -13.43 -3.023 5.211 1 73.75 210 ILE B N 1
ATOM 3693 C CA . ILE B 1 210 ? -12.195 -3.752 4.949 1 73.75 210 ILE B CA 1
ATOM 3694 C C . ILE B 1 210 ? -12.383 -5.227 5.297 1 73.75 210 ILE B C 1
ATOM 3696 O O . ILE B 1 210 ? -11.953 -6.105 4.547 1 73.75 210 ILE B O 1
ATOM 3700 N N . GLU B 1 211 ? -13.016 -5.516 6.363 1 77.69 211 GLU B N 1
ATOM 3701 C CA . GLU B 1 211 ? -13.266 -6.895 6.773 1 77.69 211 GLU B CA 1
ATOM 3702 C C . GLU B 1 211 ? -14.148 -7.621 5.762 1 77.69 211 GLU B C 1
ATOM 3704 O O . GLU B 1 211 ? -13.93 -8.797 5.473 1 77.69 211 GLU B O 1
ATOM 3709 N N . GLN B 1 212 ? -15.062 -6.91 5.305 1 80.56 212 GLN B N 1
ATOM 3710 C CA . GLN B 1 212 ? -15.938 -7.488 4.293 1 80.56 212 GLN B CA 1
ATOM 3711 C C . GLN B 1 212 ? -15.172 -7.793 3.008 1 80.56 212 GLN B C 1
ATOM 3713 O O . GLN B 1 212 ? -15.414 -8.812 2.361 1 80.56 212 GLN B O 1
ATOM 3718 N N . GLU B 1 213 ? -14.336 -6.902 2.662 1 73.81 213 GLU B N 1
ATOM 3719 C CA . GLU B 1 213 ? -13.523 -7.117 1.472 1 73.81 213 GLU B CA 1
ATOM 3720 C C . GLU B 1 213 ? -12.609 -8.328 1.64 1 73.81 213 GLU B C 1
ATOM 3722 O O . GLU B 1 213 ? -12.398 -9.094 0.691 1 73.81 213 GLU B O 1
ATOM 3727 N N . LEU B 1 214 ? -12.102 -8.531 2.777 1 76.69 214 LEU B N 1
ATOM 3728 C CA . LEU B 1 214 ? -11.289 -9.703 3.064 1 76.69 214 LEU B CA 1
ATOM 3729 C C . LEU B 1 214 ? -12.102 -10.984 2.908 1 76.69 214 LEU B C 1
ATOM 3731 O O . LEU B 1 214 ? -11.617 -11.977 2.354 1 76.69 214 LEU B O 1
ATOM 3735 N N . ALA B 1 215 ? -13.266 -10.891 3.404 1 83 215 ALA B N 1
ATOM 3736 C CA . ALA B 1 215 ? -14.148 -12.047 3.293 1 83 215 ALA B CA 1
ATOM 3737 C C . ALA B 1 215 ? -14.484 -12.344 1.834 1 83 215 ALA B C 1
ATOM 3739 O O . ALA B 1 215 ? -14.516 -13.508 1.418 1 83 215 ALA B O 1
ATOM 3740 N N . ASN B 1 216 ? -14.773 -11.305 1.116 1 80.81 216 ASN B N 1
ATOM 3741 C CA . ASN B 1 216 ? -15.055 -11.453 -0.307 1 80.81 216 ASN B CA 1
ATOM 3742 C C . ASN B 1 216 ? -13.867 -12.055 -1.056 1 80.81 216 ASN B C 1
ATOM 3744 O O . ASN B 1 216 ? -14.047 -12.914 -1.923 1 80.81 216 ASN B O 1
ATOM 3748 N N . PHE B 1 217 ? -12.75 -11.648 -0.726 1 81.62 217 PHE B N 1
ATOM 3749 C CA . PHE B 1 217 ? -11.547 -12.18 -1.354 1 81.62 217 PHE B CA 1
ATOM 3750 C C . PHE B 1 217 ? -11.383 -13.664 -1.049 1 81.62 217 PHE B C 1
ATOM 3752 O O . PHE B 1 217 ? -11.031 -14.445 -1.93 1 81.62 217 PHE B O 1
ATOM 3759 N N . GLN B 1 218 ? -11.664 -13.984 0.118 1 85 218 GLN B N 1
ATOM 3760 C CA . GLN B 1 218 ? -11.555 -15.383 0.513 1 85 218 GLN B CA 1
ATOM 3761 C C . GLN B 1 218 ? -12.555 -16.25 -0.25 1 85 218 GLN B C 1
ATOM 3763 O O . GLN B 1 218 ? -12.258 -17.391 -0.583 1 85 218 GLN B O 1
ATOM 3768 N N . GLU B 1 219 ? -13.672 -15.688 -0.48 1 87.94 219 GLU B N 1
ATOM 3769 C CA . GLU B 1 219 ? -14.656 -16.422 -1.27 1 87.94 219 GLU B CA 1
ATOM 3770 C C . GLU B 1 219 ? -14.164 -16.641 -2.695 1 87.94 219 GLU B C 1
ATOM 3772 O O . GLU B 1 219 ? -14.367 -17.719 -3.264 1 87.94 219 GLU B O 1
ATOM 3777 N N . VAL B 1 220 ? -13.617 -15.625 -3.268 1 83.94 220 VAL B N 1
ATOM 3778 C CA . VAL B 1 220 ? -13.039 -15.75 -4.602 1 83.94 220 VAL B CA 1
ATOM 3779 C C . VAL B 1 220 ? -11.961 -16.828 -4.598 1 83.94 220 VAL B C 1
ATOM 3781 O O . VAL B 1 220 ? -11.93 -17.688 -5.48 1 83.94 220 VAL B O 1
ATOM 3784 N N . VAL B 1 221 ? -11.141 -16.797 -3.574 1 87.25 221 VAL B N 1
ATOM 3785 C CA . VAL B 1 221 ? -10.055 -17.766 -3.441 1 87.25 221 VAL B CA 1
ATOM 3786 C C . VAL B 1 221 ? -10.625 -19.172 -3.354 1 87.25 221 VAL B C 1
ATOM 3788 O O . VAL B 1 221 ? -10.148 -20.078 -4.027 1 87.25 221 VAL B O 1
ATOM 3791 N N . ASN B 1 222 ? -11.656 -19.312 -2.643 1 91.06 222 ASN B N 1
ATOM 3792 C CA . ASN B 1 222 ? -12.273 -20.609 -2.479 1 91.06 222 ASN B CA 1
ATOM 3793 C C . ASN B 1 222 ? -12.914 -21.109 -3.779 1 91.06 222 ASN B C 1
ATOM 3795 O O . ASN B 1 222 ? -12.828 -22.281 -4.113 1 91.06 222 ASN B O 1
ATOM 3799 N N . ASN B 1 223 ? -13.523 -20.234 -4.445 1 91.5 223 ASN B N 1
ATOM 3800 C CA . ASN B 1 223 ? -14.141 -20.594 -5.723 1 91.5 223 ASN B CA 1
ATOM 3801 C C . ASN B 1 223 ? -13.094 -21 -6.75 1 91.5 223 ASN B C 1
ATOM 3803 O O . ASN B 1 223 ? -13.273 -22 -7.457 1 91.5 223 ASN B O 1
ATOM 3807 N N . VAL B 1 224 ? -12.07 -20.203 -6.801 1 90.62 224 VAL B N 1
ATOM 3808 C CA . VAL B 1 224 ? -10.992 -20.531 -7.73 1 90.62 224 VAL B CA 1
ATOM 3809 C C . VAL B 1 224 ? -10.406 -21.891 -7.387 1 90.62 224 VAL B C 1
ATOM 3811 O O . VAL B 1 224 ? -10.148 -22.719 -8.273 1 90.62 224 VAL B O 1
ATOM 3814 N N . ARG B 1 225 ? -10.234 -22.094 -6.125 1 93.88 225 ARG B N 1
ATOM 3815 C CA . ARG B 1 225 ? -9.695 -23.375 -5.672 1 93.88 225 ARG B CA 1
ATOM 3816 C C . ARG B 1 225 ? -10.578 -24.531 -6.113 1 93.88 225 ARG B C 1
ATOM 3818 O O . ARG B 1 225 ? -10.094 -25.516 -6.676 1 93.88 225 ARG B O 1
ATOM 3825 N N . ARG B 1 226 ? -11.828 -24.422 -5.871 1 93.56 226 ARG B N 1
ATOM 3826 C CA . ARG B 1 226 ? -12.773 -25.469 -6.207 1 93.56 226 ARG B CA 1
ATOM 3827 C C . ARG B 1 226 ? -12.781 -25.75 -7.707 1 93.56 226 ARG B C 1
ATOM 3829 O O . ARG B 1 226 ? -12.727 -26.906 -8.133 1 93.56 226 ARG B O 1
ATOM 3836 N N . ASP B 1 227 ? -12.805 -24.781 -8.508 1 92.88 227 ASP B N 1
ATOM 3837 C CA . ASP B 1 227 ? -12.898 -24.906 -9.953 1 92.88 227 ASP B CA 1
ATOM 3838 C C . ASP B 1 227 ? -11.625 -25.516 -10.539 1 92.88 227 ASP B C 1
ATOM 3840 O O . ASP B 1 227 ? -11.695 -26.438 -11.352 1 92.88 227 ASP B O 1
ATOM 3844 N N . VAL B 1 228 ? -10.523 -25.047 -10.117 1 93.62 228 VAL B N 1
ATOM 3845 C CA . VAL B 1 228 ? -9.258 -25.516 -10.664 1 93.62 228 VAL B CA 1
ATOM 3846 C C . VAL B 1 228 ? -8.992 -26.953 -10.211 1 93.62 228 VAL B C 1
ATOM 3848 O O . VAL B 1 228 ? -8.453 -27.75 -10.969 1 93.62 228 VAL B O 1
ATOM 3851 N N . TRP B 1 229 ? -9.398 -27.234 -9.023 1 93.81 229 TRP B N 1
ATOM 3852 C CA . TRP B 1 229 ? -9.258 -28.594 -8.539 1 93.81 229 TRP B CA 1
ATOM 3853 C C . TRP B 1 229 ? -10.102 -29.562 -9.375 1 93.81 229 TRP B C 1
ATOM 3855 O O . TRP B 1 229 ? -9.625 -30.609 -9.789 1 93.81 229 TRP B O 1
ATOM 3865 N N . ALA B 1 230 ? -11.305 -29.188 -9.602 1 94.81 230 ALA B N 1
ATOM 3866 C CA . ALA B 1 230 ? -12.203 -30.031 -10.406 1 94.81 230 ALA B CA 1
ATOM 3867 C C . ALA B 1 230 ? -11.656 -30.219 -11.82 1 94.81 230 ALA B C 1
ATOM 3869 O O . ALA B 1 230 ? -11.703 -31.312 -12.367 1 94.81 230 ALA B O 1
ATOM 3870 N N . MET B 1 231 ? -11.148 -29.156 -12.367 1 95.19 231 MET B N 1
ATOM 3871 C CA . MET B 1 231 ? -10.586 -29.203 -13.711 1 95.19 231 MET B CA 1
ATOM 3872 C C . MET B 1 231 ? -9.375 -30.141 -13.766 1 95.19 231 MET B C 1
ATOM 3874 O O . MET B 1 231 ? -9.266 -30.969 -14.672 1 95.19 231 MET B O 1
ATOM 3878 N N . SER B 1 232 ? -8.523 -29.984 -12.805 1 94.62 232 SER B N 1
ATOM 3879 C CA . SER B 1 232 ? -7.305 -30.781 -12.766 1 94.62 232 SER B CA 1
ATOM 3880 C C . SER B 1 232 ? -7.625 -32.281 -12.602 1 94.62 232 SER B C 1
ATOM 3882 O O . SER B 1 232 ? -7.035 -33.125 -13.266 1 94.62 232 SER B O 1
ATOM 3884 N N . ASP B 1 233 ? -8.562 -32.594 -11.789 1 93.94 233 ASP B N 1
ATOM 3885 C CA . ASP B 1 233 ? -8.961 -34 -11.57 1 93.94 233 ASP B CA 1
ATOM 3886 C C . ASP B 1 233 ? -9.562 -34.594 -12.828 1 93.94 233 ASP B C 1
ATOM 3888 O O . ASP B 1 233 ? -9.312 -35.75 -13.148 1 93.94 233 ASP B O 1
ATOM 3892 N N . THR B 1 234 ? -10.32 -33.812 -13.461 1 96.88 234 THR B N 1
ATOM 3893 C CA . THR B 1 234 ? -10.961 -34.312 -14.68 1 96.88 234 THR B CA 1
ATOM 3894 C C . THR B 1 234 ? -9.914 -34.594 -15.758 1 96.88 234 THR B C 1
ATOM 3896 O O . THR B 1 234 ? -10.031 -35.594 -16.484 1 96.88 234 THR B O 1
ATOM 3899 N N . ILE B 1 235 ? -8.914 -33.75 -15.859 1 96.5 235 ILE B N 1
ATOM 3900 C CA . ILE B 1 235 ? -7.852 -33.938 -16.844 1 96.5 235 ILE B CA 1
ATOM 3901 C C . ILE B 1 235 ? -7.152 -35.25 -16.594 1 96.5 235 ILE B C 1
ATOM 3903 O O . ILE B 1 235 ? -6.961 -36.062 -17.516 1 96.5 235 ILE B O 1
ATOM 3907 N N . ALA B 1 236 ? -6.801 -35.5 -15.328 1 95.62 236 ALA B N 1
ATOM 3908 C CA . ALA B 1 236 ? -6.109 -36.719 -14.961 1 95.62 236 ALA B CA 1
ATOM 3909 C C . ALA B 1 236 ? -6.984 -37.938 -15.227 1 95.62 236 ALA B C 1
ATOM 3911 O O . ALA B 1 236 ? -6.535 -38.906 -15.844 1 95.62 236 ALA B O 1
ATOM 3912 N N . ARG B 1 237 ? -8.203 -37.875 -14.867 1 96.31 237 ARG B N 1
ATOM 3913 C CA . ARG B 1 237 ? -9.125 -39 -15.031 1 96.31 237 ARG B CA 1
ATOM 3914 C C . ARG B 1 237 ? -9.359 -39.312 -16.5 1 96.31 237 ARG B C 1
ATOM 3916 O O . ARG B 1 237 ? -9.352 -40.469 -16.906 1 96.31 237 ARG B O 1
ATOM 3923 N N . ASN B 1 238 ? -9.562 -38.281 -17.234 1 97.25 238 ASN B N 1
ATOM 3924 C CA . ASN B 1 238 ? -9.805 -38.469 -18.656 1 97.25 238 ASN B CA 1
ATOM 3925 C C . ASN B 1 238 ? -8.594 -39.062 -19.359 1 97.25 238 ASN B C 1
ATOM 3927 O O . ASN B 1 238 ? -8.734 -39.938 -20.219 1 97.25 238 ASN B O 1
ATOM 3931 N N . PHE B 1 239 ? -7.445 -38.625 -19 1 97.38 239 PHE B N 1
ATOM 3932 C CA . PHE B 1 239 ? -6.234 -39.125 -19.641 1 97.38 239 PHE B CA 1
ATOM 3933 C C . PHE B 1 239 ? -6.055 -40.625 -19.359 1 97.38 239 PHE B C 1
ATOM 3935 O O . PHE B 1 239 ? -5.785 -41.406 -20.281 1 97.38 239 PHE B O 1
ATOM 3942 N N . VAL B 1 240 ? -6.242 -40.969 -18.094 1 96.25 240 VAL B N 1
ATOM 3943 C CA . VAL B 1 240 ? -6.07 -42.375 -17.703 1 96.25 240 VAL B CA 1
ATOM 3944 C C . VAL B 1 240 ? -7.094 -43.219 -18.438 1 96.25 240 VAL B C 1
ATOM 3946 O O . VAL B 1 240 ? -6.758 -44.312 -18.938 1 96.25 240 VAL B O 1
ATOM 3949 N N . PHE B 1 241 ? -8.242 -42.75 -18.547 1 96.88 241 PHE B N 1
ATOM 3950 C CA . PHE B 1 241 ? -9.305 -43.469 -19.234 1 96.88 241 PHE B CA 1
ATOM 3951 C C . PHE B 1 241 ? -8.969 -43.656 -20.703 1 96.88 241 PHE B C 1
ATOM 3953 O O . PHE B 1 241 ? -9.047 -44.75 -21.234 1 96.88 241 PHE B O 1
ATOM 3960 N N . ASN B 1 242 ? -8.594 -42.594 -21.344 1 97.12 242 ASN B N 1
ATOM 3961 C CA . ASN B 1 242 ? -8.281 -42.625 -22.766 1 97.12 242 ASN B CA 1
ATOM 3962 C C . ASN B 1 242 ? -7.078 -43.5 -23.047 1 97.12 242 ASN B C 1
ATOM 3964 O O . ASN B 1 242 ? -7.055 -44.219 -24.062 1 97.12 242 ASN B O 1
ATOM 3968 N N . MET B 1 243 ? -6.133 -43.469 -22.156 1 97.06 243 MET B N 1
ATOM 3969 C CA . MET B 1 243 ? -4.949 -44.312 -22.328 1 97.06 243 MET B CA 1
ATOM 3970 C C . MET B 1 243 ? -5.309 -45.781 -22.172 1 97.06 243 MET B C 1
ATOM 3972 O O . MET B 1 243 ? -4.738 -46.656 -22.859 1 97.06 243 MET B O 1
ATOM 3976 N N . GLY B 1 244 ? -6.242 -46.062 -21.297 1 95.94 244 GLY B N 1
ATOM 3977 C CA . GLY B 1 244 ? -6.723 -47.438 -21.172 1 95.94 244 GLY B CA 1
ATOM 3978 C C . GLY B 1 244 ? -7.363 -47.938 -22.438 1 95.94 244 GLY B C 1
ATOM 3979 O O . GLY B 1 244 ? -7.078 -49.062 -22.875 1 95.94 244 GLY B O 1
ATOM 3980 N N . LEU B 1 245 ? -8.125 -47.125 -23.062 1 97.06 245 LEU B N 1
ATOM 3981 C CA . LEU B 1 245 ? -8.781 -47.5 -24.312 1 97.06 245 LEU B CA 1
ATOM 3982 C C . LEU B 1 245 ? -7.758 -47.656 -25.438 1 97.06 245 LEU B C 1
ATOM 3984 O O . LEU B 1 245 ? -7.875 -48.562 -26.25 1 97.06 245 LEU B O 1
ATOM 3988 N N . LEU B 1 246 ? -6.816 -46.75 -25.438 1 97.5 246 LEU B N 1
ATOM 3989 C CA . LEU B 1 246 ? -5.773 -46.781 -26.453 1 97.5 246 LEU B CA 1
ATOM 3990 C C . LEU B 1 246 ? -4.961 -48.062 -26.344 1 97.5 246 LEU B C 1
ATOM 3992 O O . LEU B 1 246 ? -4.613 -48.688 -27.359 1 97.5 246 LEU B O 1
ATOM 3996 N N . LEU B 1 247 ? -4.668 -48.5 -25.125 1 97.06 247 LEU B N 1
ATOM 3997 C CA . LEU B 1 247 ? -3.902 -49.719 -24.906 1 97.06 247 LEU B CA 1
ATOM 3998 C C . LEU B 1 247 ? -4.68 -50.938 -25.375 1 97.06 247 LEU B C 1
ATOM 4000 O O . LEU B 1 247 ? -4.113 -51.812 -26.016 1 97.06 247 LEU B O 1
ATOM 4004 N N . GLU B 1 248 ? -5.988 -50.969 -25.125 1 96.38 248 GLU B N 1
ATOM 4005 C CA . GLU B 1 248 ? -6.828 -52.062 -25.578 1 96.38 248 GLU B CA 1
ATOM 4006 C C . GLU B 1 248 ? -6.828 -52.188 -27.094 1 96.38 248 GLU B C 1
ATOM 4008 O O . GLU B 1 248 ? -6.75 -53.281 -27.641 1 96.38 248 GLU B O 1
ATOM 4013 N N . ASP B 1 249 ? -6.832 -51.094 -27.75 1 95.88 249 ASP B N 1
ATOM 4014 C CA . ASP B 1 249 ? -6.82 -51.062 -29.219 1 95.88 249 ASP B CA 1
ATOM 4015 C C . ASP B 1 249 ? -5.461 -51.5 -29.766 1 95.88 249 ASP B C 1
ATOM 4017 O O . ASP B 1 249 ? -5.391 -52.219 -30.766 1 95.88 249 ASP B O 1
ATOM 4021 N N . ALA B 1 250 ? -4.457 -51.062 -29.078 1 95.69 250 ALA B N 1
ATOM 4022 C CA . ALA B 1 250 ? -3.104 -51.375 -29.531 1 95.69 250 ALA B CA 1
ATOM 4023 C C . ALA B 1 250 ? -2.818 -52.875 -29.438 1 95.69 250 ALA B C 1
ATOM 4025 O O . ALA B 1 250 ? -2.107 -53.438 -30.281 1 95.69 250 ALA B O 1
ATOM 4026 N N . LEU B 1 251 ? -3.418 -53.531 -28.453 1 94.88 251 LEU B N 1
ATOM 4027 C CA . LEU B 1 251 ? -3.178 -54.969 -28.25 1 94.88 251 LEU B CA 1
ATOM 4028 C C . LEU B 1 251 ? -3.918 -55.781 -29.281 1 94.88 251 LEU B C 1
ATOM 4030 O O . LEU B 1 251 ? -3.635 -56.969 -29.438 1 94.88 251 LEU B O 1
ATOM 4034 N N . GLN B 1 252 ? -4.762 -55.094 -30.109 1 94.06 252 GLN B N 1
ATOM 4035 C CA . GLN B 1 252 ? -5.488 -55.812 -31.156 1 94.06 252 GLN B CA 1
ATOM 4036 C C . GLN B 1 252 ? -4.73 -55.75 -32.5 1 94.06 252 GLN B C 1
ATOM 4038 O O . GLN B 1 252 ? -5.082 -56.438 -33.438 1 94.06 252 GLN B O 1
ATOM 4043 N N . CYS B 1 253 ? -3.648 -54.906 -32.438 1 94.31 253 CYS B N 1
ATOM 4044 C CA . CYS B 1 253 ? -2.846 -54.812 -33.656 1 94.31 253 CYS B CA 1
ATOM 4045 C C . CYS B 1 253 ? -2.135 -56.125 -33.938 1 94.31 253 CYS B C 1
ATOM 4047 O O . CYS B 1 253 ? -1.639 -56.781 -33.031 1 94.31 253 CYS B O 1
ATOM 4049 N N . SER B 1 254 ? -2.254 -56.656 -35.344 1 87.88 254 SER B N 1
ATOM 4050 C CA . SER B 1 254 ? -1.633 -57.906 -35.781 1 87.88 254 SER B CA 1
ATOM 4051 C C . SER B 1 254 ? -0.702 -57.688 -36.969 1 87.88 254 SER B C 1
ATOM 4053 O O . SER B 1 254 ? -0.9 -56.75 -37.75 1 87.88 254 SER B O 1
#

Foldseek 3Di:
DVVVVVVVVVVVVVVPVVPPDPPPPDLPCVLVVVPPVPDLVVLLVVLLVLLLVLLVVLVVLLVVLVVLLVVLVVVLVVLLVVLLVVLLVLLVVLLVVLLVLLCVLCVVVPHSPQVLSVVLNVVSVVLSVVLVVLSVVLVVLLVVLSCCLCVVPNVVLSVVSNVVSVCSNCVSVVLVVVDPCVVPVSVSSSVSVVVSVVSVVVSVVSSVVSVVSSVVSVVSSVVSSVVSSVSSVVSSVVSSVVSVVSSVSSSPRD/DVVVVVVVVVVVVVVPVPPPPPPPPDLPCVLVVVVPVPDLVVLLVVLLVLLLVLLVVLVVLLVVLVVLLVVLVVVLVVLLVVLLVVLLVLLVVLLVVLLVLLCVLCVVVPHSPQPLSVVLNVVSVVLSVVLVVLSVVLVVVLVVLSCCLCVVPNVVLSVVSNVVSVCSNCVSVVLVVVDPCVVPVSVSSSVSVVVSVVSVVVSVVSSVVSVVSSVVSVVSSVVSSVVSSVSSVVSSVVSSVVSVVSSVSSSPRD

Secondary structure (DSSP, 8-state):
-HHHHHHHHHHHHHHHTT----------HHHHHH--SS-HHHHHHHHHHHHHHHHHHHHHHHHHHHHHHHHHHHHHHHHHHHHHHHHHHHHHHHHHHHHHHHHHHHHHHT-TT-HHHHHHHHHHHHHHHHHHHHHHHHHHHHHHHHHHIIIIIIHHHHHHHHHHHHHHHTHHHHHHHTS-TTT-HHHHHHHHHHHHHHHHHHHHHHHHHHHHHHHHHHHHHHHHHHHHHHHHHHHHHHHHHHHHHHHHHHTT--/-HHHHHHHHHHHHHHHTT----------HHHHHS--SS-HHHHHHHHHHHHHHHHHHHHHHHHHHHHHHHHHHHHHHHHHHHHHHHHHHHHHHHHHHHHHHHHHHHHHHT-TT-HHHHHHHHHHHHHHHHHHHHHHHHHHHHHHHHHHIIIIIIHHHHHHHHHHHHHHHTHHHHHHHTS-TTT-HHHHHHHHHHHHHHHHHHHHHHHHHHHHHHHHHHHHHHHHHHHHHHHHHHHHHHHHHHHHHHHHHHTT--

pLDDT: mean 81.52, std 21.32, range [24.64, 97.5]

Nearest PDB structures (foldseek):
  7sqc-assembly1_1F  TM=5.047E-01  e=1.593E-03  Chlamydomonas reinhardtii
  4tql-assembly2_B  TM=4.532E-01  e=1.345E-02  synthetic construct
  7n6g-assembly1_3X  TM=4.261E-01  e=5.405E-02  Chlamydomonas reinhardtii
  6ixf-assembly1_A  TM=2.549E-01  e=7.254E-01  Homo sapiens
  2elb-assembly1_A-2  TM=2.253E-01  e=1.208E+00  Homo sapiens